Protein AF-A0A937W947-F1 (afdb_monomer)

Nearest PDB structures (foldseek):
  1sp3-assembly1_A  TM=6.682E-01  e=3.215E-16  Shewanella oneidensis MR-1

pLDDT: mean 88.61, std 8.73, range [44.84, 97.81]

Structure (mmCIF, N/CA/C/O backbone):
data_AF-A0A937W947-F1
#
_entry.id   AF-A0A937W947-F1
#
loop_
_atom_site.group_PDB
_atom_site.id
_atom_site.type_symbol
_atom_site.label_atom_id
_atom_site.label_alt_id
_atom_site.label_comp_id
_atom_site.label_asym_id
_atom_site.label_entity_id
_atom_site.label_seq_id
_atom_site.pdbx_PDB_ins_code
_atom_site.Cartn_x
_atom_site.Cartn_y
_atom_site.Cartn_z
_atom_site.occupancy
_atom_site.B_iso_or_equiv
_atom_site.auth_seq_id
_atom_site.auth_comp_id
_atom_site.auth_asym_id
_atom_site.auth_atom_id
_atom_site.pdbx_PDB_model_num
ATOM 1 N N . MET A 1 1 ? 20.849 -7.953 -12.191 1.00 76.25 1 MET A N 1
ATOM 2 C CA . MET A 1 1 ? 21.988 -7.162 -11.675 1.00 76.25 1 MET A CA 1
ATOM 3 C C . MET A 1 1 ? 22.979 -8.105 -11.021 1.00 76.25 1 MET A C 1
ATOM 5 O O . MET A 1 1 ? 22.536 -8.962 -10.270 1.00 76.25 1 MET A O 1
ATOM 9 N N . GLN A 1 2 ? 24.279 -7.951 -11.283 1.00 79.75 2 GLN A N 1
ATOM 10 C CA . GLN A 1 2 ? 25.306 -8.609 -10.474 1.00 79.75 2 GLN A CA 1
ATOM 11 C C . GLN A 1 2 ? 25.570 -7.773 -9.214 1.00 79.75 2 GLN A C 1
ATOM 13 O O . GLN A 1 2 ? 25.793 -6.565 -9.307 1.00 79.75 2 GLN A O 1
ATOM 18 N N . THR A 1 3 ? 25.467 -8.404 -8.055 1.00 81.31 3 THR A N 1
ATOM 19 C CA . THR A 1 3 ? 25.713 -7.824 -6.733 1.00 81.31 3 THR A CA 1
ATOM 20 C C . THR A 1 3 ? 27.216 -7.770 -6.452 1.00 81.31 3 THR A C 1
ATOM 22 O O . THR A 1 3 ? 28.017 -8.404 -7.145 1.00 81.31 3 THR A O 1
ATOM 25 N N . ARG A 1 4 ? 27.628 -7.041 -5.408 1.00 79.69 4 ARG A N 1
ATOM 26 C CA . ARG A 1 4 ? 29.057 -6.913 -5.061 1.00 79.69 4 ARG A CA 1
ATOM 27 C C . ARG A 1 4 ? 29.693 -8.227 -4.601 1.00 79.69 4 ARG A C 1
ATOM 29 O O . ARG A 1 4 ? 30.894 -8.396 -4.756 1.00 79.69 4 ARG 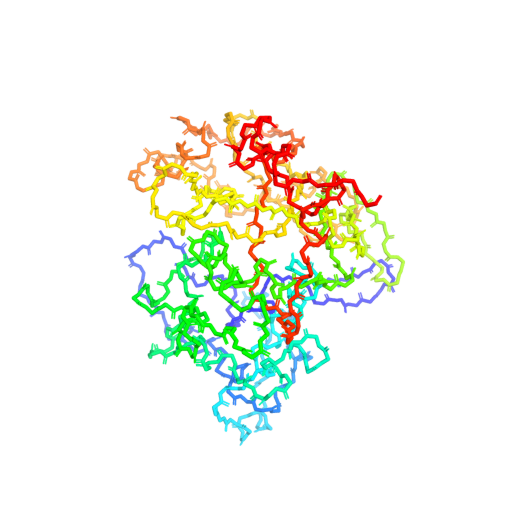A O 1
ATOM 36 N N . ASN A 1 5 ? 28.891 -9.165 -4.099 1.00 81.12 5 ASN A N 1
ATOM 37 C CA . ASN A 1 5 ? 29.327 -10.521 -3.749 1.00 81.12 5 ASN A CA 1
ATOM 38 C C . ASN A 1 5 ? 29.244 -11.512 -4.933 1.00 81.12 5 ASN A C 1
ATOM 40 O O . ASN A 1 5 ? 29.293 -12.721 -4.730 1.00 81.12 5 ASN A O 1
ATOM 44 N N . GLY A 1 6 ? 29.085 -11.022 -6.169 1.00 79.69 6 GLY A N 1
ATOM 45 C CA . GLY A 1 6 ? 29.117 -11.835 -7.389 1.00 79.69 6 GLY A CA 1
ATOM 46 C C . GLY A 1 6 ? 27.819 -12.579 -7.718 1.00 79.69 6 GLY A C 1
ATOM 47 O O . GLY A 1 6 ? 27.735 -13.188 -8.786 1.00 79.69 6 GLY A O 1
ATOM 48 N N . ARG A 1 7 ? 26.788 -12.507 -6.864 1.00 82.38 7 ARG A N 1
ATOM 49 C CA . ARG A 1 7 ? 25.468 -13.105 -7.125 1.00 82.38 7 ARG A CA 1
ATOM 50 C C . ARG A 1 7 ? 24.740 -12.324 -8.216 1.00 82.38 7 ARG A C 1
ATOM 52 O O . ARG A 1 7 ? 24.902 -11.118 -8.365 1.00 82.38 7 ARG A O 1
ATOM 59 N N . VAL A 1 8 ? 23.884 -12.999 -8.973 1.00 80.62 8 VAL A N 1
ATOM 60 C CA . VAL A 1 8 ? 22.974 -12.331 -9.908 1.00 80.62 8 VAL A CA 1
ATOM 61 C C . VAL A 1 8 ? 21.590 -12.297 -9.284 1.00 80.62 8 VAL A C 1
ATOM 63 O O . VAL A 1 8 ? 21.012 -13.342 -9.000 1.00 80.62 8 VAL A O 1
ATOM 66 N N . ILE A 1 9 ? 21.055 -11.094 -9.088 1.00 80.19 9 ILE A N 1
ATOM 67 C CA . ILE A 1 9 ? 19.686 -10.888 -8.614 1.00 80.19 9 ILE A CA 1
ATOM 68 C C . ILE A 1 9 ? 18.828 -10.262 -9.709 1.00 80.19 9 ILE A C 1
ATOM 70 O O . ILE A 1 9 ? 19.288 -9.409 -10.477 1.00 80.19 9 ILE A O 1
ATOM 74 N N . SER A 1 10 ? 17.570 -10.688 -9.783 1.00 82.12 10 SER A N 1
ATOM 75 C CA . SER A 1 10 ? 16.561 -10.063 -10.632 1.00 82.12 10 SER A CA 1
ATOM 76 C C . SER A 1 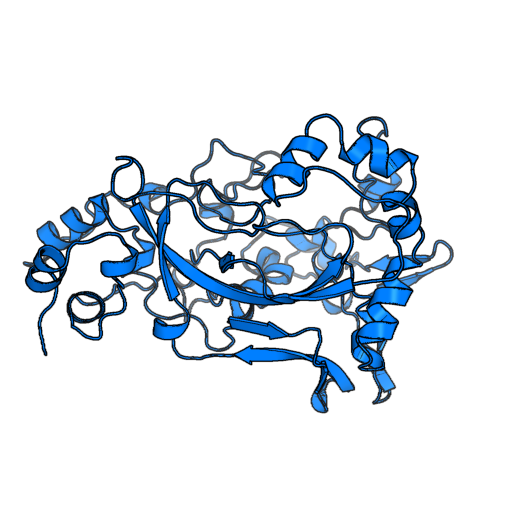10 ? 15.608 -9.272 -9.755 1.00 82.12 10 SER A C 1
ATOM 78 O O . SER A 1 10 ? 14.831 -9.844 -8.996 1.00 82.12 10 SER A O 1
ATOM 80 N N . GLU A 1 11 ? 15.681 -7.953 -9.860 1.00 77.62 11 GLU A N 1
ATOM 81 C CA . GLU A 1 11 ? 14.920 -7.032 -9.031 1.00 77.62 11 GLU A CA 1
ATOM 82 C C . GLU A 1 11 ? 14.439 -5.861 -9.889 1.00 77.62 11 GLU A C 1
ATOM 84 O O . GLU A 1 11 ? 15.152 -5.390 -10.776 1.00 77.62 11 GLU A O 1
ATOM 89 N N . GLY A 1 12 ? 13.216 -5.408 -9.640 1.00 78.75 12 GLY A N 1
ATOM 90 C CA . GLY A 1 12 ? 12.597 -4.306 -10.359 1.00 78.75 12 GLY A CA 1
ATOM 91 C C . GLY A 1 12 ? 11.084 -4.460 -10.400 1.00 78.75 12 GLY A C 1
ATOM 92 O O . GLY A 1 12 ? 10.546 -5.529 -10.120 1.00 78.75 12 GLY A O 1
ATOM 93 N N . CYS A 1 13 ? 10.396 -3.382 -10.768 1.00 77.69 13 CYS A N 1
ATOM 94 C CA . CYS A 1 13 ? 8.932 -3.325 -10.764 1.00 77.69 13 CYS A CA 1
ATOM 95 C C . CYS A 1 13 ? 8.302 -4.363 -11.707 1.00 77.69 13 CYS A C 1
ATOM 97 O O . CYS A 1 13 ? 7.236 -4.897 -11.418 1.00 77.69 13 CYS A O 1
ATOM 99 N N . GLY A 1 14 ? 8.987 -4.703 -12.805 1.00 81.06 14 GLY A N 1
ATOM 100 C CA . GLY A 1 14 ? 8.465 -5.645 -13.792 1.00 81.06 14 GLY A CA 1
ATOM 101 C C . GLY A 1 14 ? 8.367 -7.100 -13.316 1.00 81.06 14 GLY A C 1
ATOM 102 O O . GLY A 1 14 ? 7.682 -7.890 -13.958 1.00 81.06 14 GLY A O 1
ATOM 103 N N . LYS A 1 15 ? 8.947 -7.456 -12.155 1.00 84.38 15 LYS A N 1
ATOM 104 C CA . LYS A 1 15 ? 8.712 -8.766 -11.518 1.00 84.38 15 LYS A CA 1
ATOM 105 C C . LYS A 1 15 ? 7.223 -8.998 -11.240 1.00 84.38 15 LYS A C 1
ATOM 107 O O . LYS A 1 15 ? 6.762 -10.129 -11.329 1.00 84.38 15 LYS A O 1
ATOM 112 N N . CYS A 1 16 ? 6.488 -7.926 -10.945 1.00 87.00 16 CYS A N 1
ATOM 113 C CA . CYS A 1 16 ? 5.059 -7.966 -10.648 1.00 87.00 16 CYS A CA 1
ATOM 114 C C . CYS A 1 16 ? 4.175 -7.511 -11.819 1.00 87.00 16 CYS A C 1
ATOM 116 O O . CYS A 1 16 ? 2.958 -7.491 -11.679 1.00 87.00 16 CYS A O 1
ATOM 118 N N . HIS A 1 17 ? 4.754 -7.135 -12.965 1.00 87.00 17 HIS A N 1
ATOM 119 C CA . HIS A 1 17 ? 3.959 -6.846 -14.157 1.00 87.00 17 HIS A CA 1
ATOM 120 C C . HIS A 1 17 ? 3.475 -8.146 -14.801 1.00 87.00 17 HIS A C 1
ATOM 122 O O . HIS A 1 17 ? 4.258 -9.079 -15.012 1.00 87.00 17 HIS A O 1
ATOM 128 N N . ILE A 1 18 ? 2.205 -8.151 -15.201 1.00 88.88 18 ILE A N 1
ATOM 129 C CA . ILE A 1 18 ? 1.530 -9.260 -15.892 1.00 88.88 18 ILE A CA 1
ATOM 130 C C . ILE A 1 18 ? 1.891 -9.357 -17.384 1.00 88.88 18 ILE A C 1
ATOM 132 O O . ILE A 1 18 ? 1.157 -9.941 -18.171 1.00 88.88 18 ILE A O 1
ATOM 136 N N . SER A 1 19 ? 3.016 -8.772 -17.798 1.00 84.06 19 SER A N 1
ATOM 137 C CA . SER A 1 19 ? 3.539 -8.890 -19.157 1.00 84.06 19 SER A CA 1
ATOM 138 C C . SER A 1 19 ? 5.056 -9.089 -19.157 1.00 84.06 19 SER A C 1
ATOM 140 O O . SER A 1 19 ? 5.748 -8.891 -18.151 1.00 84.06 19 SER A O 1
ATOM 142 N N . GLY A 1 20 ? 5.566 -9.569 -20.288 1.00 79.94 20 GLY A N 1
ATOM 143 C CA . GLY A 1 20 ? 6.985 -9.814 -20.559 1.00 79.94 20 GLY A CA 1
ATOM 144 C C . GLY A 1 20 ? 7.540 -8.876 -21.625 1.00 79.94 20 GLY A C 1
ATOM 145 O O . GLY A 1 20 ? 8.509 -9.231 -22.287 1.00 79.94 20 GLY A O 1
ATOM 146 N N . MET A 1 21 ? 6.904 -7.721 -21.822 1.00 79.12 21 MET A N 1
ATOM 147 C CA . MET A 1 21 ? 7.276 -6.748 -22.847 1.00 79.12 21 MET A CA 1
ATOM 148 C C . MET A 1 21 ? 8.636 -6.092 -22.556 1.00 79.12 21 MET A C 1
ATOM 150 O O . MET A 1 21 ? 9.056 -5.976 -21.400 1.00 79.12 21 MET A O 1
ATOM 154 N N . TYR A 1 22 ? 9.310 -5.637 -23.616 1.00 76.50 22 TYR A N 1
ATOM 155 C CA . TYR A 1 22 ? 10.590 -4.910 -23.551 1.00 76.50 22 TYR A CA 1
ATOM 156 C C . TYR A 1 22 ? 10.454 -3.490 -22.995 1.00 76.50 22 TYR A C 1
ATOM 158 O O . TYR A 1 22 ? 11.398 -2.922 -22.443 1.00 76.50 22 TYR A O 1
ATOM 166 N N . SER A 1 23 ? 9.263 -2.919 -23.118 1.00 67.19 23 SER A N 1
ATOM 167 C CA . SER A 1 23 ? 8.886 -1.628 -22.562 1.00 67.19 23 SER A CA 1
ATOM 168 C C . SER A 1 23 ? 7.540 -1.759 -21.855 1.00 67.19 23 SER A C 1
ATOM 170 O O . SER A 1 23 ? 6.794 -2.702 -22.128 1.00 67.19 23 SER A O 1
ATOM 172 N N . PRO A 1 24 ? 7.185 -0.821 -20.961 1.00 62.34 24 PRO A N 1
ATOM 173 C CA . PRO A 1 24 ? 5.788 -0.654 -20.588 1.00 62.34 24 PRO A CA 1
ATOM 174 C C . PRO A 1 24 ? 4.937 -0.586 -21.870 1.00 62.34 24 PRO A C 1
ATOM 176 O O . PRO A 1 24 ? 5.404 0.037 -22.835 1.00 62.34 24 PRO A O 1
ATOM 179 N N . PRO A 1 25 ? 3.746 -1.217 -21.904 1.00 55.94 25 PRO A N 1
ATOM 180 C CA . PRO A 1 25 ? 2.824 -1.045 -23.024 1.00 55.94 25 PRO A CA 1
ATOM 181 C C . PRO A 1 25 ? 2.656 0.448 -23.242 1.00 55.94 25 PRO A C 1
ATOM 183 O O . PRO A 1 25 ? 2.529 1.169 -22.250 1.00 55.94 25 PRO A O 1
ATOM 186 N N . LEU A 1 26 ? 2.794 0.882 -24.495 1.00 51.66 26 LEU A N 1
ATOM 187 C CA . LEU A 1 26 ? 3.008 2.264 -24.938 1.00 51.66 26 LEU A CA 1
ATOM 188 C C . LEU A 1 26 ? 2.132 3.260 -24.164 1.00 51.66 26 LEU A C 1
ATOM 190 O O . LEU A 1 26 ? 1.021 3.613 -24.555 1.00 51.66 26 LEU A O 1
ATOM 194 N N . LEU A 1 27 ? 2.627 3.696 -23.007 1.00 46.31 27 LEU A N 1
ATOM 195 C CA . LEU A 1 27 ? 1.858 4.514 -22.089 1.00 46.31 27 LEU A CA 1
ATOM 196 C C . LEU A 1 27 ? 1.977 5.955 -22.591 1.00 46.31 27 LEU A C 1
ATOM 198 O O . LEU A 1 27 ? 3.085 6.476 -22.714 1.00 46.31 27 LEU A O 1
ATOM 202 N N . TYR A 1 28 ? 0.820 6.580 -22.825 1.00 44.84 28 TYR A N 1
ATOM 203 C CA . TYR A 1 28 ? 0.564 8.030 -22.921 1.00 44.84 28 TYR A CA 1
ATOM 204 C C . TYR A 1 28 ? 0.314 8.687 -24.279 1.00 44.84 28 TYR A C 1
ATOM 206 O O . TYR A 1 28 ? 0.003 9.878 -24.291 1.00 44.84 28 TYR A O 1
ATOM 214 N N . MET A 1 29 ? 0.302 7.968 -25.398 1.00 47.88 29 MET A N 1
ATOM 215 C CA . MET A 1 29 ? -0.263 8.531 -26.629 1.00 47.88 29 MET A CA 1
ATOM 216 C C . MET A 1 29 ? -1.503 7.736 -27.000 1.00 47.88 29 MET A C 1
ATOM 218 O O . MET A 1 29 ? -1.403 6.630 -27.514 1.00 47.88 29 MET A O 1
ATOM 222 N N . ALA A 1 30 ? -2.678 8.309 -26.722 1.00 49.50 30 ALA A N 1
ATOM 223 C CA . ALA A 1 30 ? -4.017 7.769 -26.994 1.00 49.50 30 ALA A CA 1
ATOM 224 C C . ALA A 1 30 ? -4.314 7.494 -28.492 1.00 49.50 30 ALA A C 1
ATOM 226 O O . ALA A 1 30 ? -5.465 7.481 -28.916 1.00 49.50 30 ALA A O 1
ATOM 227 N N . THR A 1 31 ? -3.279 7.328 -29.311 1.00 51.16 31 THR A N 1
ATOM 228 C CA . THR A 1 31 ? -3.304 7.242 -30.769 1.00 51.16 31 THR A CA 1
ATOM 229 C C . THR A 1 31 ? -2.684 5.952 -31.307 1.00 51.16 31 THR A C 1
ATOM 231 O O . THR A 1 31 ? -2.788 5.708 -32.508 1.00 51.16 31 THR A O 1
ATOM 234 N N . GLN A 1 32 ? -2.055 5.115 -30.472 1.00 57.75 32 GLN A N 1
ATOM 235 C CA . GLN A 1 32 ? -1.444 3.861 -30.924 1.00 57.75 32 GLN A CA 1
ATOM 236 C C . GLN A 1 32 ? -2.363 2.662 -30.675 1.00 57.75 32 GLN A C 1
ATOM 238 O O . GLN A 1 32 ? -2.922 2.493 -29.593 1.00 57.75 32 GLN A O 1
ATOM 243 N N . LYS A 1 33 ? -2.543 1.845 -31.718 1.00 67.31 33 LYS A N 1
ATOM 244 C CA . LYS A 1 33 ? -3.238 0.559 -31.631 1.00 67.31 33 LYS A CA 1
ATOM 245 C C . LYS A 1 33 ? -2.328 -0.442 -30.928 1.00 67.31 33 LYS A C 1
ATOM 247 O O . LYS A 1 33 ? -1.152 -0.513 -31.273 1.00 67.31 33 LYS A O 1
ATOM 252 N N . ILE A 1 34 ? -2.901 -1.214 -30.009 1.00 73.62 34 ILE A N 1
ATOM 253 C CA . ILE A 1 34 ? -2.228 -2.347 -29.369 1.00 73.62 34 ILE A CA 1
ATOM 254 C C . ILE A 1 34 ? -1.810 -3.337 -30.464 1.00 73.62 34 ILE A C 1
ATOM 256 O O . ILE A 1 34 ? -2.638 -3.680 -31.316 1.00 73.62 34 ILE A O 1
ATOM 260 N N . THR A 1 35 ? -0.547 -3.761 -30.474 1.00 79.19 35 THR A N 1
ATOM 261 C CA . THR A 1 35 ? -0.050 -4.737 -31.459 1.00 79.19 35 THR A CA 1
ATOM 262 C C . THR A 1 35 ? -0.284 -6.176 -30.992 1.00 79.19 35 THR A C 1
ATOM 264 O O . THR A 1 35 ? -0.462 -6.438 -29.803 1.00 79.19 35 THR A O 1
ATOM 267 N N . GLU A 1 36 ? -0.262 -7.133 -31.922 1.00 83.75 36 GLU A N 1
ATOM 268 C CA . GLU A 1 36 ? -0.330 -8.564 -31.581 1.00 83.75 36 GLU A CA 1
ATOM 269 C C . GLU A 1 36 ? 0.825 -8.985 -30.664 1.00 83.75 36 GLU A C 1
ATOM 271 O O . GLU A 1 36 ? 0.609 -9.726 -29.714 1.00 83.75 36 GLU A O 1
ATOM 276 N N . GLU A 1 37 ? 2.025 -8.435 -30.866 1.00 81.06 37 GLU A N 1
ATOM 277 C CA . GLU A 1 37 ? 3.183 -8.697 -30.003 1.00 81.06 37 GLU A CA 1
ATOM 278 C C . GLU A 1 37 ? 2.940 -8.243 -28.553 1.00 81.06 37 GLU A C 1
ATOM 280 O O . GLU A 1 37 ? 3.329 -8.930 -27.607 1.00 81.06 37 GLU A O 1
ATOM 285 N N . GLU A 1 38 ? 2.266 -7.104 -28.354 1.00 79.75 38 GLU A N 1
ATOM 286 C CA . GLU A 1 38 ? 1.909 -6.624 -27.014 1.00 79.75 38 GLU A CA 1
ATOM 287 C C . GLU A 1 38 ? 0.883 -7.545 -26.336 1.00 79.75 38 GLU A C 1
ATOM 289 O O . GLU A 1 38 ? 0.982 -7.790 -25.131 1.00 79.75 38 GLU A O 1
ATOM 294 N N . ILE A 1 39 ? -0.064 -8.092 -27.106 1.00 82.12 39 ILE A N 1
ATOM 295 C CA . ILE A 1 39 ? -1.056 -9.065 -26.623 1.00 82.12 39 ILE A CA 1
ATOM 296 C C . ILE A 1 39 ? -0.371 -10.391 -26.269 1.00 82.12 39 ILE A C 1
ATOM 298 O O . ILE A 1 39 ? -0.557 -10.909 -25.168 1.00 82.12 39 ILE A O 1
ATOM 302 N N . ASP A 1 40 ? 0.485 -10.904 -27.151 1.00 85.44 40 ASP A N 1
ATOM 303 C CA . ASP A 1 40 ? 1.217 -12.163 -26.965 1.00 85.44 40 ASP A CA 1
ATOM 304 C C . ASP A 1 40 ? 2.226 -12.102 -25.812 1.00 85.44 40 ASP A C 1
ATOM 306 O O . ASP A 1 40 ? 2.646 -13.133 -25.269 1.00 85.44 40 ASP A O 1
ATOM 310 N N . ALA A 1 41 ? 2.633 -10.896 -25.415 1.00 86.69 41 ALA A N 1
ATOM 311 C CA . ALA A 1 41 ? 3.500 -10.673 -24.272 1.00 86.69 41 ALA A CA 1
ATOM 312 C C . ALA A 1 41 ? 2.764 -10.719 -22.922 1.00 86.69 41 ALA A C 1
ATOM 314 O O . ALA A 1 41 ? 3.443 -10.702 -21.886 1.00 86.69 41 ALA A O 1
ATOM 315 N N . ILE A 1 42 ? 1.429 -10.788 -22.887 1.00 90.00 42 ILE A N 1
ATOM 316 C CA . ILE A 1 42 ? 0.653 -10.937 -21.647 1.00 90.00 42 ILE A CA 1
ATOM 317 C C . ILE A 1 42 ? 0.947 -12.305 -21.014 1.00 90.00 42 ILE A C 1
ATOM 319 O O . ILE A 1 42 ? 0.992 -13.340 -21.676 1.00 90.00 42 ILE A O 1
ATOM 323 N N . ASP A 1 43 ? 1.179 -12.312 -19.705 1.00 93.56 43 ASP A N 1
ATOM 324 C CA . ASP A 1 43 ? 1.407 -13.525 -18.928 1.00 93.56 43 ASP A CA 1
ATOM 325 C C . ASP A 1 43 ? 0.087 -14.021 -18.330 1.00 93.56 43 ASP A C 1
ATOM 327 O O . ASP A 1 43 ? -0.255 -13.698 -17.195 1.00 93.56 43 ASP A O 1
ATOM 331 N N . CYS A 1 44 ? -0.675 -14.811 -19.085 1.00 94.38 44 CYS A N 1
ATOM 332 C CA . CYS A 1 44 ? -1.935 -15.371 -18.585 1.00 94.38 44 CYS A CA 1
ATOM 333 C C . CYS A 1 44 ? -1.706 -16.339 -17.408 1.00 94.38 44 CYS A C 1
ATOM 335 O O . CYS A 1 44 ? -2.525 -16.457 -16.494 1.00 94.38 44 CYS A O 1
ATOM 337 N N . LEU A 1 45 ? -0.581 -17.058 -17.417 1.00 96.12 45 LEU A N 1
ATOM 338 C CA . LEU A 1 45 ? -0.321 -18.139 -16.470 1.00 96.12 45 LEU A CA 1
ATOM 339 C C . LEU A 1 45 ? 0.061 -17.612 -15.083 1.00 96.12 45 LEU A C 1
ATOM 341 O O . LEU A 1 45 ? -0.218 -18.292 -14.095 1.00 96.12 45 LEU A O 1
ATOM 345 N N . ILE A 1 46 ? 0.598 -16.392 -14.970 1.00 95.62 46 ILE A N 1
ATOM 346 C CA . ILE A 1 46 ? 0.918 -15.794 -13.662 1.00 95.62 46 ILE A CA 1
ATOM 347 C C . ILE A 1 46 ? -0.306 -15.657 -12.752 1.00 95.62 46 ILE A C 1
ATOM 349 O O . ILE A 1 46 ? -0.150 -15.680 -11.533 1.00 95.62 46 ILE A O 1
ATOM 353 N N . CYS A 1 47 ? -1.514 -15.583 -13.317 1.00 96.19 47 CYS A N 1
ATOM 354 C CA . CYS A 1 47 ? -2.767 -15.578 -12.564 1.00 96.19 47 CYS A CA 1
ATOM 355 C C . CYS A 1 47 ? -3.490 -16.930 -12.619 1.00 96.19 47 CYS A C 1
ATOM 357 O O . CYS A 1 47 ? -4.086 -17.343 -11.628 1.00 96.19 47 CYS A O 1
ATOM 359 N N . HIS A 1 48 ? -3.437 -17.627 -13.756 1.00 96.75 48 HIS A N 1
ATOM 360 C CA . HIS A 1 48 ? -4.286 -18.797 -13.982 1.00 96.75 48 HIS A CA 1
ATOM 361 C C . HIS A 1 48 ? -3.625 -20.140 -13.678 1.00 96.75 48 HIS A C 1
ATOM 363 O O . HIS A 1 48 ? -4.332 -21.091 -13.363 1.00 96.75 48 HIS A O 1
ATOM 369 N N . ALA A 1 49 ? -2.299 -20.261 -13.754 1.00 97.44 49 ALA A N 1
ATOM 370 C CA . ALA A 1 49 ? -1.621 -21.523 -13.467 1.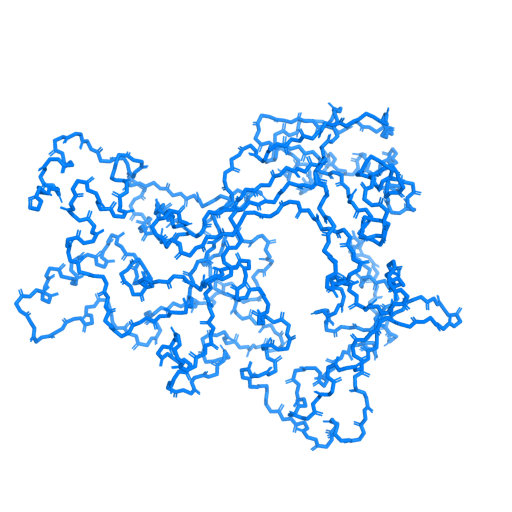00 97.44 49 ALA A CA 1
ATOM 371 C C . ALA A 1 49 ? -1.531 -21.753 -11.959 1.00 97.44 49 ALA A C 1
ATOM 373 O O . ALA A 1 49 ? -1.066 -20.872 -11.239 1.00 97.44 49 ALA A O 1
ATOM 374 N N . ARG A 1 50 ? -1.898 -22.943 -11.475 1.00 96.06 50 ARG A N 1
ATOM 375 C CA . ARG A 1 50 ? -1.662 -23.353 -10.077 1.00 96.06 50 ARG A CA 1
ATOM 376 C C . ARG A 1 50 ? -0.189 -23.666 -9.809 1.00 96.06 50 ARG A C 1
ATOM 378 O O . ARG A 1 50 ? 0.313 -23.369 -8.731 1.00 96.06 50 ARG A O 1
ATOM 385 N N . GLU A 1 51 ? 0.523 -24.177 -10.811 1.00 96.38 51 GLU A N 1
ATOM 386 C CA . GLU A 1 51 ? 1.932 -24.575 -10.717 1.00 96.38 51 GLU A CA 1
ATOM 387 C C . GLU A 1 51 ? 2.882 -23.609 -11.452 1.00 96.38 51 GLU A C 1
ATOM 389 O O . GLU A 1 51 ? 3.796 -24.044 -12.148 1.00 96.38 51 GLU A O 1
ATOM 394 N N . TYR A 1 52 ? 2.666 -22.295 -11.322 1.00 96.56 52 TYR A N 1
ATOM 395 C CA . TYR A 1 52 ? 3.546 -21.279 -11.917 1.00 96.56 52 TYR A CA 1
ATOM 396 C C . TYR A 1 52 ? 4.888 -21.174 -11.172 1.00 96.56 52 TYR A C 1
ATOM 398 O O . TYR A 1 52 ? 4.929 -20.868 -9.976 1.00 96.56 52 TYR A O 1
ATOM 406 N N . ASP A 1 53 ? 6.000 -21.339 -11.883 1.00 95.12 53 ASP A N 1
ATOM 407 C CA . ASP A 1 53 ? 7.351 -21.190 -11.345 1.00 95.12 53 ASP A CA 1
ATOM 408 C C . ASP A 1 53 ? 7.819 -19.722 -11.369 1.00 95.12 53 ASP A C 1
ATOM 410 O O . ASP A 1 53 ? 8.392 -19.219 -12.342 1.00 95.12 53 ASP A O 1
ATOM 414 N N . MET A 1 54 ? 7.655 -19.032 -10.235 1.00 92.00 54 MET A N 1
ATOM 415 C CA . MET A 1 54 ? 8.132 -17.653 -10.056 1.00 92.00 54 MET A CA 1
ATOM 416 C C . MET A 1 54 ? 9.652 -17.488 -10.231 1.00 92.00 54 MET A C 1
ATOM 418 O O . MET A 1 54 ? 10.111 -16.366 -10.458 1.00 92.00 54 MET A O 1
ATOM 422 N N . SER A 1 55 ? 10.456 -18.560 -10.194 1.00 90.56 55 SER A N 1
ATOM 423 C CA . SER A 1 55 ? 11.896 -18.475 -10.492 1.00 90.56 55 SER A CA 1
ATOM 424 C C . SER A 1 55 ? 12.182 -18.155 -11.970 1.00 90.56 55 SER A C 1
ATOM 426 O O . SER A 1 55 ? 13.269 -17.666 -12.308 1.00 90.56 55 SER A O 1
ATOM 428 N N . LYS A 1 56 ? 11.197 -18.367 -12.858 1.00 91.56 56 LYS A N 1
ATOM 429 C CA . LYS A 1 56 ? 11.251 -17.964 -14.272 1.00 91.56 56 LYS A CA 1
ATOM 430 C C . LYS A 1 56 ? 11.025 -16.465 -14.467 1.00 91.56 56 LYS A C 1
ATOM 432 O O . LYS A 1 56 ? 11.456 -15.926 -15.488 1.00 91.56 56 LYS A O 1
ATOM 437 N N . LYS A 1 57 ? 10.431 -15.768 -13.488 1.00 90.56 57 LYS A N 1
ATOM 438 C CA . LYS A 1 57 ? 10.184 -14.317 -13.513 1.00 90.56 57 LYS A CA 1
ATOM 439 C C . LYS A 1 57 ? 11.469 -13.538 -13.205 1.00 90.56 57 LYS A C 1
ATOM 441 O O . LYS A 1 57 ? 11.609 -12.878 -12.175 1.00 90.56 57 LYS A O 1
ATOM 446 N N . LYS A 1 58 ? 12.435 -13.636 -14.118 1.00 89.56 58 LYS A N 1
ATOM 447 C CA . LYS A 1 58 ? 13.737 -12.959 -14.069 1.00 89.56 58 LYS A CA 1
ATOM 448 C C . LYS A 1 58 ? 14.011 -12.198 -15.359 1.00 89.56 58 LYS A C 1
ATOM 450 O O . LYS A 1 58 ? 13.497 -12.561 -16.412 1.00 89.56 58 LYS A O 1
ATOM 455 N N . VAL A 1 59 ? 14.828 -11.154 -15.278 1.00 87.94 59 VAL A N 1
ATOM 456 C CA . VAL A 1 59 ? 15.264 -10.400 -16.454 1.00 87.94 59 VAL A CA 1
ATOM 457 C C . VAL A 1 59 ? 16.258 -11.234 -17.256 1.00 87.94 59 VAL A C 1
ATOM 459 O O . VAL A 1 59 ? 17.217 -11.767 -16.692 1.00 87.94 59 VAL A O 1
ATOM 462 N N . PHE A 1 60 ? 16.067 -11.297 -18.568 1.00 85.69 60 PHE A N 1
ATOM 463 C CA . PHE A 1 60 ? 17.071 -11.787 -19.507 1.00 85.69 60 PHE A CA 1
ATOM 464 C C . PHE A 1 60 ? 17.204 -10.833 -20.688 1.00 85.69 60 PHE A C 1
ATOM 466 O O . PHE A 1 60 ? 16.379 -9.939 -20.878 1.00 85.69 60 PHE A O 1
ATOM 473 N N . LYS A 1 61 ? 18.295 -11.006 -21.431 1.00 86.94 61 LYS A N 1
ATOM 474 C CA . LYS A 1 61 ? 18.609 -10.230 -22.621 1.00 86.94 61 LYS A CA 1
ATOM 475 C C . LYS A 1 61 ? 18.540 -11.144 -23.837 1.00 86.94 61 LYS A C 1
ATOM 477 O O . LYS A 1 61 ? 19.189 -12.187 -23.829 1.00 86.94 61 LYS A O 1
ATOM 482 N N . ASP A 1 62 ? 17.791 -10.737 -24.846 1.00 87.62 62 ASP A N 1
ATOM 483 C CA . ASP A 1 62 ? 17.790 -11.343 -26.177 1.00 87.62 62 ASP A CA 1
ATOM 484 C C . ASP A 1 62 ? 18.203 -10.298 -27.233 1.00 87.62 62 ASP A C 1
ATOM 486 O O . ASP A 1 62 ? 18.809 -9.274 -26.894 1.00 87.62 62 ASP A O 1
ATOM 490 N N . GLU A 1 63 ? 17.951 -10.581 -28.512 1.00 89.00 63 GLU A N 1
ATOM 491 C CA . GLU A 1 63 ? 18.320 -9.711 -29.635 1.00 89.00 63 GLU A CA 1
ATOM 492 C C . GLU A 1 63 ? 17.577 -8.365 -29.646 1.00 89.00 63 GLU A C 1
ATOM 494 O O . GLU A 1 63 ? 18.127 -7.370 -30.117 1.00 89.00 63 GLU A O 1
ATOM 499 N N . HIS A 1 64 ? 16.378 -8.306 -29.061 1.00 82.94 64 HIS A N 1
ATOM 500 C CA . HIS A 1 64 ? 15.551 -7.099 -29.007 1.00 82.94 64 HIS A CA 1
ATOM 501 C C . HIS A 1 64 ? 15.822 -6.259 -27.755 1.00 82.94 64 HIS A C 1
ATOM 503 O O . HIS A 1 64 ? 15.577 -5.052 -27.740 1.00 82.94 64 HIS A O 1
ATOM 509 N N . GLY A 1 65 ? 16.373 -6.866 -26.701 1.00 85.44 65 GLY A N 1
ATOM 510 C CA . GLY A 1 65 ? 16.822 -6.148 -25.515 1.00 85.44 65 GLY A CA 1
ATOM 511 C C . GLY A 1 65 ? 16.556 -6.902 -24.224 1.00 85.44 65 GLY A C 1
ATOM 512 O O . GLY A 1 65 ? 16.599 -8.127 -24.171 1.00 85.44 65 GLY A O 1
ATOM 513 N N . TYR A 1 66 ? 16.336 -6.152 -23.145 1.00 84.94 66 TYR A N 1
ATOM 514 C CA . TYR A 1 66 ? 16.026 -6.723 -21.837 1.00 84.94 66 TYR A CA 1
ATOM 515 C C . TYR A 1 66 ? 14.519 -6.861 -21.654 1.00 84.94 66 TYR A C 1
ATOM 517 O O . TYR A 1 66 ? 13.790 -5.889 -21.836 1.00 84.94 66 TYR A O 1
ATOM 525 N N . ARG A 1 67 ? 14.073 -8.029 -21.192 1.00 86.06 67 ARG A N 1
ATOM 526 C CA . ARG A 1 67 ? 12.677 -8.261 -20.811 1.00 86.06 67 ARG A CA 1
ATOM 527 C C . ARG A 1 67 ? 12.541 -9.204 -19.627 1.00 86.06 67 ARG A C 1
ATOM 529 O O . ARG A 1 67 ? 13.488 -9.896 -19.246 1.00 86.06 67 ARG A O 1
ATOM 536 N N . TRP A 1 68 ? 11.352 -9.219 -19.033 1.00 88.62 68 TRP A N 1
ATOM 537 C CA . TRP A 1 68 ? 11.013 -10.149 -17.960 1.00 88.62 68 TRP A CA 1
ATOM 538 C C . TRP A 1 68 ? 10.560 -11.489 -18.522 1.00 88.62 68 TRP A C 1
ATOM 540 O O . TRP A 1 68 ? 9.704 -11.553 -19.401 1.00 88.62 68 TRP A O 1
ATOM 550 N N . GLY A 1 69 ? 11.104 -12.565 -17.960 1.00 90.94 69 GLY A N 1
ATOM 551 C CA . GLY A 1 69 ? 10.624 -13.910 -18.223 1.00 90.94 69 GLY A CA 1
ATOM 552 C C . GLY A 1 69 ? 9.278 -14.214 -17.618 1.00 90.94 69 GLY A C 1
ATOM 553 O O . GLY A 1 69 ? 8.743 -13.466 -16.805 1.00 90.94 69 GLY A O 1
ATOM 554 N N . GLN A 1 70 ? 8.739 -15.329 -18.079 1.00 92.69 70 GLN A N 1
ATOM 555 C CA . GLN A 1 70 ? 7.437 -15.860 -17.723 1.00 92.69 70 GLN A CA 1
ATOM 556 C C . GLN A 1 70 ? 7.579 -17.374 -17.650 1.00 92.69 70 GLN A C 1
ATOM 558 O O . GLN A 1 70 ? 8.378 -17.956 -18.395 1.00 92.69 70 GLN A O 1
ATOM 563 N N . ASP A 1 71 ? 6.808 -18.020 -16.787 1.00 94.69 71 ASP A N 1
ATOM 564 C CA . ASP A 1 71 ? 6.674 -19.467 -16.864 1.00 94.69 71 ASP A CA 1
ATOM 565 C C . ASP A 1 71 ? 5.679 -19.840 -17.969 1.00 94.69 71 ASP A C 1
ATOM 567 O O . ASP A 1 71 ? 4.468 -19.763 -17.791 1.00 94.69 71 ASP A O 1
ATOM 571 N N . ARG A 1 72 ? 6.217 -20.239 -19.126 1.00 92.69 72 ARG A N 1
ATOM 572 C CA . ARG A 1 72 ? 5.455 -20.772 -20.268 1.00 92.69 72 ARG A CA 1
ATOM 573 C C . ARG A 1 72 ? 5.563 -22.296 -20.385 1.00 92.69 72 ARG A C 1
ATOM 575 O O . ARG A 1 72 ? 5.410 -22.849 -21.471 1.00 92.69 72 ARG A O 1
ATOM 582 N N . SER A 1 73 ? 5.912 -22.986 -19.299 1.00 96.94 73 SER A N 1
ATOM 583 C CA . SER A 1 73 ? 6.048 -24.441 -19.315 1.00 96.94 73 SER A CA 1
ATOM 584 C C . SER A 1 73 ? 4.697 -25.141 -19.492 1.00 96.94 73 SER A C 1
ATOM 586 O O . SER A 1 73 ? 3.653 -24.641 -19.071 1.00 96.94 73 SER A O 1
ATOM 588 N N . MET A 1 74 ? 4.725 -26.358 -20.049 1.00 97.56 74 MET A N 1
ATOM 589 C CA . MET A 1 74 ? 3.529 -27.207 -20.114 1.00 97.56 74 MET A CA 1
ATOM 590 C C . MET A 1 74 ? 2.950 -27.483 -18.728 1.00 97.56 74 MET A C 1
ATOM 592 O O . MET A 1 74 ? 1.737 -27.544 -18.595 1.00 97.56 74 MET A O 1
ATOM 596 N N . ARG A 1 75 ? 3.799 -27.591 -17.697 1.00 97.44 75 ARG A N 1
ATOM 597 C CA . ARG A 1 75 ? 3.373 -27.762 -16.304 1.00 97.44 75 ARG A CA 1
ATOM 598 C C . ARG A 1 75 ? 2.473 -26.610 -15.847 1.00 97.44 75 ARG A C 1
ATOM 600 O O . ARG A 1 75 ? 1.360 -26.853 -15.389 1.00 97.44 75 ARG A O 1
ATOM 607 N N . ALA A 1 76 ? 2.916 -25.367 -16.042 1.00 97.62 76 ALA A N 1
ATOM 608 C CA . ALA A 1 76 ? 2.097 -24.199 -15.738 1.00 97.62 76 ALA A CA 1
ATOM 609 C C . ALA A 1 76 ? 0.813 -24.188 -16.583 1.00 97.62 76 ALA A C 1
ATOM 611 O O . ALA A 1 76 ? -0.278 -24.048 -16.028 1.00 97.62 76 ALA A O 1
ATOM 612 N N . ALA A 1 77 ? 0.927 -24.426 -17.894 1.00 97.31 77 ALA A N 1
ATOM 613 C CA . ALA A 1 77 ? -0.202 -24.389 -18.821 1.00 97.31 77 ALA A CA 1
ATOM 614 C C . ALA A 1 77 ? -1.310 -25.405 -18.482 1.00 97.31 77 ALA A C 1
ATOM 616 O O . ALA A 1 77 ? -2.475 -25.027 -18.400 1.00 97.31 77 ALA A O 1
ATOM 617 N N . VAL A 1 78 ? -0.974 -26.675 -18.220 1.00 97.69 78 VAL A N 1
ATOM 618 C CA . VAL A 1 78 ? -1.980 -27.706 -17.882 1.00 97.69 78 VAL A CA 1
ATOM 619 C C . VAL A 1 78 ? -2.567 -27.531 -16.481 1.00 97.69 78 VAL A C 1
ATOM 621 O O . VAL A 1 78 ? -3.626 -28.077 -16.184 1.00 97.69 78 VAL A O 1
ATOM 624 N N . SER A 1 79 ? -1.904 -26.757 -15.616 1.00 97.81 79 SER A N 1
ATOM 625 C CA . SER A 1 79 ? -2.395 -26.426 -14.273 1.00 97.81 79 SER A CA 1
ATOM 626 C C . SER A 1 79 ? -3.368 -25.238 -14.247 1.00 97.81 79 SER A C 1
ATOM 628 O O . SER A 1 79 ? -3.832 -24.860 -13.163 1.00 97.81 79 SER A O 1
ATOM 630 N N . ALA A 1 80 ? -3.653 -24.643 -15.413 1.00 97.31 80 ALA A N 1
ATOM 631 C CA . ALA A 1 80 ? -4.505 -23.472 -15.545 1.00 97.31 80 ALA A CA 1
ATOM 632 C C . ALA A 1 80 ? -5.908 -23.688 -14.947 1.00 97.31 80 ALA A C 1
ATOM 634 O O . ALA A 1 80 ? -6.480 -24.780 -14.996 1.00 97.31 80 ALA A O 1
ATOM 635 N N . GLY A 1 81 ? -6.464 -22.630 -14.365 1.00 95.44 81 GLY A N 1
ATOM 636 C CA . GLY A 1 81 ? -7.785 -22.621 -13.756 1.00 95.44 81 GLY A CA 1
ATOM 637 C C . GLY A 1 81 ? -8.186 -21.231 -13.269 1.00 95.44 81 GLY A C 1
ATOM 638 O O . GLY A 1 81 ? -7.614 -20.214 -13.672 1.00 95.44 81 GLY A O 1
ATOM 639 N N . HIS A 1 82 ? -9.189 -21.186 -12.393 1.00 93.75 82 HIS A N 1
ATOM 640 C CA . HIS A 1 82 ? -9.558 -19.950 -11.710 1.00 93.75 82 HIS A CA 1
ATOM 641 C C . HIS A 1 82 ? -8.414 -19.478 -10.811 1.00 93.75 82 HIS A C 1
ATOM 643 O O . HIS A 1 82 ? -7.815 -20.281 -10.097 1.00 93.75 82 HIS A O 1
ATOM 649 N N . ALA A 1 83 ? -8.131 -18.176 -10.854 1.00 93.81 83 ALA A N 1
ATOM 650 C CA . ALA A 1 83 ? -7.130 -17.566 -9.993 1.00 93.81 83 ALA A CA 1
ATOM 651 C C . ALA A 1 83 ? -7.541 -17.716 -8.523 1.00 93.81 83 ALA A C 1
ATOM 653 O O . ALA A 1 83 ? -8.683 -17.424 -8.158 1.00 93.81 83 ALA A O 1
ATOM 654 N N . ASP A 1 84 ? -6.605 -18.158 -7.690 1.00 91.81 84 ASP A N 1
ATOM 655 C CA . ASP A 1 84 ? -6.749 -18.245 -6.241 1.00 91.81 84 ASP A CA 1
ATOM 656 C C . ASP A 1 84 ? -5.911 -17.170 -5.529 1.00 91.81 84 ASP A C 1
ATOM 658 O O . ASP A 1 84 ? -5.190 -16.386 -6.155 1.00 91.81 84 ASP A O 1
ATOM 662 N N . ALA A 1 85 ? -5.984 -17.135 -4.198 1.00 92.12 85 ALA A N 1
ATOM 663 C CA . ALA A 1 85 ? -5.246 -16.153 -3.415 1.00 92.12 85 ALA A CA 1
ATOM 664 C C . ALA A 1 85 ? -3.726 -16.298 -3.603 1.00 92.12 85 ALA A C 1
ATOM 666 O O . ALA A 1 85 ? -3.007 -15.299 -3.579 1.00 92.12 85 ALA A O 1
ATOM 667 N N . GLN A 1 86 ? -3.223 -17.516 -3.841 1.00 91.69 86 GLN A N 1
ATOM 668 C CA . GLN A 1 86 ? -1.796 -17.749 -4.077 1.00 91.69 86 GLN A CA 1
ATOM 669 C C . GLN A 1 86 ? -1.337 -17.104 -5.383 1.00 91.69 86 GLN A C 1
ATOM 671 O O . GLN A 1 86 ? -0.258 -16.509 -5.419 1.00 91.69 86 GLN A O 1
ATOM 676 N N . ALA A 1 87 ? -2.164 -17.148 -6.429 1.00 95.19 87 ALA A N 1
ATOM 677 C CA . ALA A 1 87 ? -1.884 -16.456 -7.679 1.00 95.19 87 ALA A CA 1
ATOM 678 C C . ALA A 1 87 ? -1.713 -14.940 -7.474 1.00 95.19 87 ALA A C 1
ATOM 680 O O . ALA A 1 87 ? -0.732 -14.364 -7.945 1.00 95.19 87 ALA A O 1
ATOM 681 N N . CYS A 1 88 ? -2.592 -14.300 -6.697 1.00 93.94 88 CYS A N 1
ATOM 682 C CA . CYS A 1 88 ? -2.471 -12.877 -6.356 1.00 93.94 88 CYS A CA 1
ATOM 683 C C . CYS A 1 88 ? -1.223 -12.595 -5.495 1.00 93.94 88 CYS A C 1
ATOM 685 O O . CYS A 1 88 ? -0.489 -11.622 -5.711 1.00 93.94 88 CYS A O 1
ATOM 687 N N . LEU A 1 89 ? -0.946 -13.470 -4.524 1.00 92.81 89 LEU A N 1
ATOM 688 C CA . LEU A 1 89 ? 0.168 -13.317 -3.589 1.00 92.81 89 LEU A CA 1
ATOM 689 C C . LEU A 1 89 ? 1.548 -13.450 -4.248 1.00 92.81 89 LEU A C 1
ATOM 691 O O . LEU A 1 89 ? 2.504 -12.907 -3.699 1.00 92.81 89 LEU A O 1
ATOM 695 N N . ARG A 1 90 ? 1.669 -14.023 -5.456 1.00 92.69 90 ARG A N 1
ATOM 696 C CA . ARG A 1 90 ? 2.921 -14.014 -6.254 1.00 92.69 90 ARG A CA 1
ATOM 697 C C . ARG A 1 90 ? 3.539 -12.624 -6.387 1.00 92.69 90 ARG A C 1
ATOM 699 O O . ARG A 1 90 ? 4.763 -12.489 -6.419 1.00 92.69 90 ARG A O 1
ATOM 706 N N . CYS A 1 91 ? 2.687 -11.605 -6.467 1.00 91.31 91 CYS A N 1
ATOM 707 C CA . CYS A 1 91 ? 3.091 -10.214 -6.631 1.00 91.31 91 CYS A CA 1
ATOM 708 C C . CYS A 1 91 ? 2.762 -9.362 -5.403 1.00 91.31 91 CYS A C 1
ATOM 710 O O . CYS A 1 91 ? 3.520 -8.451 -5.067 1.00 91.31 91 CYS A O 1
ATOM 712 N N . HIS A 1 92 ? 1.650 -9.652 -4.724 1.00 91.00 92 HIS A N 1
ATOM 713 C CA . HIS A 1 92 ? 1.165 -8.813 -3.633 1.00 91.00 92 HIS A CA 1
ATOM 714 C C . HIS A 1 92 ? 1.801 -9.118 -2.270 1.00 91.00 92 HIS A C 1
ATOM 716 O O . HIS A 1 92 ? 1.819 -8.218 -1.427 1.00 91.00 92 HIS A O 1
ATOM 722 N N . VAL A 1 93 ? 2.367 -10.315 -2.049 1.00 89.94 93 VAL A N 1
ATOM 723 C CA . VAL A 1 93 ? 2.843 -10.747 -0.718 1.00 89.94 93 VAL A CA 1
ATOM 724 C C . VAL A 1 93 ? 3.829 -9.766 -0.089 1.00 89.94 93 VAL A C 1
ATOM 726 O O . VAL A 1 93 ? 3.589 -9.294 1.015 1.00 89.94 93 VAL A O 1
ATOM 729 N N . GLU A 1 94 ? 4.876 -9.358 -0.812 1.00 85.94 94 GLU A N 1
ATOM 730 C CA . GLU A 1 94 ? 5.889 -8.438 -0.279 1.00 85.94 94 GLU A CA 1
ATOM 731 C C . GLU A 1 94 ? 5.258 -7.094 0.099 1.00 85.94 94 GLU A C 1
ATOM 733 O O . GLU A 1 94 ? 5.547 -6.532 1.153 1.00 85.94 94 GLU A O 1
ATOM 738 N N . THR A 1 95 ? 4.329 -6.598 -0.725 1.00 84.00 95 THR A N 1
ATOM 739 C CA . THR A 1 95 ? 3.642 -5.336 -0.442 1.00 84.00 95 THR A CA 1
ATOM 740 C C . THR A 1 95 ? 2.717 -5.431 0.768 1.00 84.00 95 THR A C 1
ATOM 742 O O . THR A 1 95 ? 2.611 -4.449 1.502 1.00 84.00 95 THR A O 1
ATOM 745 N N . PHE A 1 96 ? 2.086 -6.585 1.007 1.00 87.44 96 PHE A N 1
ATOM 746 C CA . PHE A 1 96 ? 1.276 -6.823 2.200 1.00 87.44 96 PHE A CA 1
ATOM 747 C C . PHE A 1 96 ? 2.138 -6.962 3.449 1.00 87.44 96 PHE A C 1
ATOM 749 O O . PHE A 1 96 ? 1.809 -6.360 4.465 1.00 87.44 96 PHE A O 1
ATOM 756 N N . THR A 1 97 ? 3.266 -7.663 3.368 1.00 86.50 97 THR A N 1
ATOM 757 C CA . THR A 1 97 ? 4.160 -7.876 4.511 1.00 86.50 97 THR A CA 1
ATOM 758 C C . THR A 1 97 ? 4.887 -6.597 4.920 1.00 86.50 97 THR A C 1
ATOM 760 O O . THR A 1 97 ? 4.976 -6.313 6.110 1.00 86.50 97 THR A O 1
ATOM 763 N N . THR A 1 98 ? 5.365 -5.794 3.959 1.00 87.81 98 THR A N 1
ATOM 764 C CA . THR A 1 98 ? 6.271 -4.674 4.262 1.00 87.81 98 THR A CA 1
ATOM 765 C C . THR A 1 98 ? 5.635 -3.297 4.068 1.00 87.81 98 THR A C 1
ATOM 767 O O . THR A 1 98 ? 5.439 -2.531 5.017 1.00 87.81 98 THR A O 1
ATOM 770 N N . LYS A 1 99 ? 5.264 -2.962 2.824 1.00 85.69 99 LYS A N 1
ATOM 771 C CA . LYS A 1 99 ? 4.782 -1.625 2.441 1.00 85.69 99 LYS A CA 1
ATOM 772 C C . LYS A 1 99 ? 3.460 -1.284 3.122 1.00 85.69 99 LYS A C 1
ATOM 774 O O . LYS A 1 99 ? 3.337 -0.182 3.643 1.00 85.69 99 LYS A O 1
ATOM 779 N N . ARG A 1 100 ? 2.492 -2.200 3.145 1.00 88.00 100 ARG A N 1
ATOM 780 C CA . ARG A 1 100 ? 1.193 -2.008 3.814 1.00 88.00 100 ARG A CA 1
ATOM 781 C C . ARG A 1 100 ? 1.155 -2.590 5.224 1.00 88.00 100 ARG A C 1
ATOM 783 O O . ARG A 1 100 ? 0.350 -2.121 6.017 1.00 88.00 100 ARG A O 1
ATOM 790 N N . ALA A 1 101 ? 2.012 -3.568 5.524 1.00 92.38 101 ALA A N 1
ATOM 791 C CA . ALA A 1 101 ? 2.054 -4.285 6.801 1.00 92.38 101 ALA A CA 1
ATOM 792 C C . ALA A 1 101 ? 0.687 -4.873 7.220 1.00 92.38 101 ALA A C 1
ATOM 794 O O . ALA A 1 101 ? 0.333 -4.887 8.393 1.00 92.38 101 ALA A O 1
ATOM 795 N N . THR A 1 102 ? -0.087 -5.347 6.244 1.00 93.44 102 THR A N 1
ATOM 796 C CA . THR A 1 102 ? -1.385 -6.021 6.413 1.00 93.44 102 THR A CA 1
ATOM 797 C C . THR A 1 102 ? -1.361 -7.382 5.704 1.00 93.44 102 THR A C 1
ATOM 799 O O . THR A 1 102 ? -1.927 -7.535 4.621 1.00 93.44 102 THR A O 1
ATOM 802 N N . PRO A 1 103 ? -0.621 -8.357 6.253 1.00 93.12 103 PRO A N 1
ATOM 803 C CA . PRO A 1 103 ? -0.482 -9.696 5.681 1.00 93.12 103 PRO A CA 1
ATOM 804 C C . PRO A 1 103 ? -1.828 -10.426 5.568 1.00 93.12 103 PRO A C 1
ATOM 806 O O . PRO A 1 103 ? -2.660 -10.374 6.472 1.00 93.12 103 PRO A O 1
ATOM 809 N N . TYR A 1 104 ? -2.028 -11.123 4.446 1.00 94.06 104 TYR A N 1
ATOM 810 C CA . TYR A 1 104 ? -3.213 -11.942 4.179 1.00 94.06 104 TYR A CA 1
ATOM 811 C C . TYR A 1 104 ? -2.855 -13.427 4.287 1.00 94.06 104 TYR A C 1
ATOM 813 O O . TYR A 1 104 ? -2.605 -14.103 3.288 1.00 94.06 104 TYR A O 1
ATOM 821 N N . THR A 1 105 ? -2.761 -13.912 5.523 1.00 93.44 105 THR A N 1
ATOM 822 C CA . THR A 1 105 ? -2.416 -15.300 5.863 1.00 93.44 105 THR A CA 1
ATOM 823 C C . THR A 1 105 ? -3.431 -15.867 6.860 1.00 93.44 105 THR A C 1
ATOM 825 O O . THR A 1 105 ? -4.037 -15.091 7.603 1.00 93.44 105 THR A O 1
ATOM 828 N N . PRO A 1 106 ? -3.636 -17.195 6.923 1.00 94.75 106 PRO A N 1
ATOM 829 C CA . PRO A 1 106 ? -4.535 -17.812 7.905 1.00 94.75 106 PRO A CA 1
ATOM 830 C C . PRO A 1 106 ? -4.216 -17.479 9.372 1.00 94.75 106 PRO A C 1
ATOM 832 O O . PRO A 1 106 ? -5.096 -17.530 10.233 1.00 94.75 106 PRO A O 1
ATOM 835 N N . GLU A 1 107 ? -2.963 -17.145 9.671 1.00 93.56 107 GLU A N 1
ATOM 836 C CA . GLU A 1 107 ? -2.503 -16.768 11.006 1.00 93.56 107 GLU A CA 1
ATOM 837 C C . GLU A 1 107 ? -2.867 -15.318 11.342 1.00 93.56 107 GLU A C 1
ATOM 839 O O . GLU A 1 107 ? -3.145 -14.994 12.501 1.00 93.56 107 GLU A O 1
ATOM 844 N N . GLU A 1 108 ? -2.883 -14.437 10.338 1.00 93.19 108 GLU A N 1
ATOM 845 C CA . GLU A 1 108 ? -2.994 -12.997 10.552 1.00 93.19 108 GLU A CA 1
ATOM 846 C C . GLU A 1 108 ? -4.327 -12.382 10.117 1.00 93.19 108 GLU A C 1
ATOM 848 O O . GLU A 1 108 ? -4.666 -11.312 10.623 1.00 93.19 108 GLU A O 1
ATOM 853 N N . ASP A 1 109 ? -5.116 -13.060 9.285 1.00 96.44 109 ASP A N 1
ATOM 854 C CA . ASP A 1 109 ? -6.399 -12.573 8.777 1.00 96.44 109 ASP A CA 1
ATOM 855 C C . ASP A 1 109 ? -7.500 -13.644 8.888 1.00 96.44 109 ASP A C 1
ATOM 857 O O . ASP A 1 109 ? -7.351 -14.782 8.438 1.00 96.44 109 ASP A O 1
ATOM 861 N N . VAL A 1 110 ? -8.641 -13.283 9.482 1.00 97.56 110 VAL A N 1
ATOM 862 C CA . VAL A 1 110 ? -9.768 -14.214 9.674 1.00 97.56 110 VAL A CA 1
ATOM 863 C C . VAL A 1 110 ? -10.442 -14.649 8.376 1.00 97.56 110 VAL A C 1
ATOM 865 O O . VAL A 1 110 ? -10.964 -15.762 8.318 1.00 97.56 110 VAL A O 1
ATOM 868 N N . HIS A 1 111 ? -10.427 -13.811 7.341 1.00 97.38 111 HIS A N 1
ATOM 869 C CA . HIS A 1 111 ? -10.986 -14.141 6.034 1.00 97.38 111 HIS A CA 1
ATOM 870 C C . HIS A 1 111 ? -10.053 -15.091 5.288 1.00 97.38 111 HIS A C 1
ATOM 872 O O . HIS A 1 111 ? -10.518 -16.092 4.742 1.00 97.38 111 HIS A O 1
ATOM 878 N N . ALA A 1 112 ? -8.740 -14.848 5.356 1.00 96.25 112 ALA A N 1
ATOM 879 C CA . ALA A 1 112 ? -7.750 -15.790 4.838 1.00 96.25 112 ALA A CA 1
ATOM 880 C C . ALA A 1 112 ? -7.851 -17.145 5.558 1.00 96.25 112 ALA A C 1
ATOM 882 O O . ALA A 1 112 ? -7.852 -18.194 4.916 1.00 96.25 112 ALA A O 1
ATOM 883 N N . LYS A 1 113 ? -8.025 -17.134 6.888 1.00 97.44 113 LYS A N 1
ATOM 884 C CA . LYS A 1 113 ? -8.229 -18.347 7.695 1.00 97.44 113 LYS A CA 1
ATOM 885 C C . LYS A 1 113 ? -9.490 -19.116 7.309 1.00 97.44 113 LYS A C 1
ATOM 887 O O . LYS A 1 113 ? -9.501 -20.342 7.370 1.00 97.44 113 LYS A O 1
ATOM 892 N N . ALA A 1 114 ? -10.542 -18.402 6.922 1.00 97.12 114 ALA A N 1
ATOM 893 C CA . ALA A 1 114 ? -11.777 -18.983 6.411 1.00 97.12 114 ALA A CA 1
ATOM 894 C C . ALA A 1 114 ? -11.664 -19.464 4.949 1.00 97.12 114 ALA A C 1
ATOM 896 O O . ALA A 1 114 ? -12.631 -19.998 4.413 1.00 97.12 114 ALA A O 1
ATOM 897 N N . GLY A 1 115 ? -10.499 -19.306 4.309 1.00 95.94 115 GLY A N 1
ATOM 898 C CA . GLY A 1 115 ? -10.249 -19.757 2.943 1.00 95.94 115 GLY A CA 1
ATOM 899 C C . GLY A 1 115 ? -10.856 -18.855 1.870 1.00 95.94 115 GLY A C 1
ATOM 900 O O . GLY A 1 115 ? -11.048 -19.309 0.742 1.00 95.94 115 GLY A O 1
ATOM 901 N N . LEU A 1 116 ? -11.179 -17.596 2.194 1.00 96.12 116 LEU A N 1
ATOM 902 C CA . LEU A 1 116 ? -11.704 -16.662 1.200 1.00 96.12 116 LEU A CA 1
ATOM 903 C C . LEU A 1 116 ? -10.627 -16.341 0.160 1.00 96.12 116 LEU A C 1
ATOM 905 O O . LEU A 1 116 ? -9.473 -16.054 0.476 1.00 96.12 116 LEU A O 1
ATOM 909 N N . ASN A 1 117 ? -11.035 -16.377 -1.105 1.00 94.75 117 ASN A N 1
ATOM 910 C CA . ASN A 1 117 ? -10.199 -15.949 -2.215 1.00 94.75 117 ASN A CA 1
ATOM 911 C C . ASN A 1 117 ? -10.254 -14.420 -2.362 1.00 94.75 117 ASN A C 1
ATOM 913 O O . ASN A 1 117 ? -11.283 -13.814 -2.055 1.00 94.75 117 ASN A O 1
ATOM 917 N N . CYS A 1 118 ? -9.203 -13.800 -2.902 1.00 94.38 118 CYS A N 1
ATOM 918 C CA . CYS A 1 118 ? -9.139 -12.355 -3.135 1.00 94.38 118 CYS A CA 1
ATOM 919 C C . CYS A 1 118 ? -10.328 -11.862 -3.974 1.00 94.38 118 CYS A C 1
ATOM 921 O O . CYS A 1 118 ? -10.927 -10.839 -3.652 1.00 94.38 118 CYS A O 1
ATOM 923 N N . THR A 1 119 ? -10.717 -12.633 -4.994 1.00 94.00 119 THR A N 1
ATOM 924 C CA . THR A 1 119 ? -11.831 -12.327 -5.908 1.00 94.00 119 THR A CA 1
ATOM 925 C C . THR A 1 119 ? -13.217 -12.398 -5.265 1.00 94.00 119 THR A C 1
ATOM 927 O O . THR A 1 119 ? -14.187 -11.955 -5.871 1.00 94.00 119 THR A O 1
ATOM 930 N N . THR A 1 120 ? -13.324 -12.900 -4.028 1.00 94.31 120 THR A N 1
ATOM 931 C CA . THR A 1 120 ? -14.571 -12.852 -3.243 1.00 94.31 120 THR A CA 1
ATOM 932 C C . THR A 1 120 ? -14.943 -11.409 -2.907 1.00 94.31 120 THR A C 1
ATOM 934 O O . THR A 1 120 ? -16.111 -11.041 -2.962 1.00 94.31 120 THR A O 1
ATOM 937 N N . CYS A 1 121 ? -13.939 -10.592 -2.575 1.00 93.12 121 CYS A N 1
ATOM 938 C CA . CYS A 1 121 ? -14.113 -9.172 -2.272 1.00 93.12 121 CYS A CA 1
ATOM 939 C C . CYS A 1 121 ? -13.761 -8.311 -3.494 1.00 93.12 121 CYS A C 1
ATOM 941 O O . CYS A 1 121 ? -14.500 -7.401 -3.855 1.00 93.12 121 CYS A O 1
ATOM 943 N N . HIS A 1 122 ? -12.646 -8.628 -4.156 1.00 93.44 122 HIS A N 1
ATOM 944 C CA . HIS A 1 122 ? -12.169 -7.968 -5.370 1.00 93.44 122 HIS A CA 1
ATOM 945 C C . HIS A 1 122 ? -12.799 -8.599 -6.615 1.00 93.44 122 HIS A C 1
ATOM 947 O O . HIS A 1 122 ? -12.118 -9.259 -7.403 1.00 93.44 122 HIS A O 1
ATOM 953 N N . ILE A 1 123 ? -14.116 -8.431 -6.754 1.00 91.88 123 ILE A N 1
ATOM 954 C CA . ILE A 1 123 ? -14.901 -8.984 -7.866 1.00 91.88 123 ILE A CA 1
ATOM 955 C C . ILE A 1 123 ? -14.256 -8.593 -9.200 1.00 91.88 123 ILE A C 1
ATOM 957 O O . ILE A 1 123 ? -13.842 -7.447 -9.384 1.00 91.88 123 ILE A O 1
ATOM 961 N N . SER A 1 124 ? -14.175 -9.550 -10.123 1.00 92.19 124 SER A N 1
ATOM 962 C CA . SER A 1 124 ? -13.610 -9.338 -11.452 1.00 92.19 124 SER A CA 1
ATOM 963 C C . SER A 1 124 ? -14.658 -9.490 -12.550 1.00 92.19 124 SER A C 1
ATOM 965 O O . SER A 1 124 ? -15.359 -10.503 -12.578 1.00 92.19 124 SER A O 1
ATOM 967 N N . GLU A 1 125 ? -14.695 -8.560 -13.501 1.00 93.00 125 GLU A N 1
ATOM 968 C CA . GLU A 1 125 ? -15.564 -8.607 -14.682 1.00 93.00 125 GLU A CA 1
ATOM 969 C C . GLU A 1 125 ? -14.750 -8.240 -15.928 1.00 93.00 125 GLU A C 1
ATOM 971 O O . GLU A 1 125 ? -14.120 -7.194 -15.974 1.00 93.00 125 GLU A O 1
ATOM 976 N N . GLY A 1 126 ? -14.682 -9.115 -16.936 1.00 92.06 126 GLY A N 1
ATOM 977 C CA . GLY A 1 126 ? -13.912 -8.824 -18.156 1.00 92.06 126 GLY A CA 1
ATOM 978 C C . GLY A 1 126 ? -12.417 -8.531 -17.924 1.00 92.06 126 GLY A C 1
ATOM 979 O O . GLY A 1 126 ? -11.850 -7.712 -18.635 1.00 92.06 126 GLY A O 1
ATOM 980 N N . HIS A 1 127 ? -11.784 -9.183 -16.937 1.00 92.31 127 HIS A N 1
ATOM 981 C CA . HIS A 1 127 ? -10.413 -8.914 -16.447 1.00 92.31 127 HIS A CA 1
ATOM 982 C C . HIS A 1 127 ? -10.196 -7.548 -15.767 1.00 92.31 127 HIS A C 1
ATOM 984 O O . HIS A 1 127 ? -9.073 -7.242 -15.371 1.00 92.31 127 HIS A O 1
ATOM 990 N N . LEU A 1 128 ? -11.258 -6.772 -15.552 1.00 91.75 128 LEU A N 1
ATOM 991 C CA . LEU A 1 128 ? -11.265 -5.606 -14.672 1.00 91.75 128 LEU A CA 1
ATOM 992 C C . LEU A 1 128 ? -11.427 -6.088 -13.229 1.00 91.75 128 LEU A C 1
ATOM 994 O O . LEU A 1 128 ? -12.322 -6.889 -12.964 1.00 91.75 128 LEU A O 1
ATOM 998 N N . ILE A 1 129 ? -10.573 -5.643 -12.301 1.00 91.94 129 ILE A N 1
ATOM 999 C CA . ILE A 1 129 ? -10.598 -6.100 -10.899 1.00 91.94 129 ILE A CA 1
ATOM 1000 C C . ILE A 1 129 ? -11.037 -4.950 -9.992 1.00 91.94 129 ILE A C 1
ATOM 1002 O O . ILE A 1 129 ? -10.382 -3.909 -9.907 1.00 91.94 129 ILE A O 1
ATOM 1006 N N . ALA A 1 130 ? -12.134 -5.145 -9.259 1.00 91.25 130 ALA A N 1
ATOM 1007 C CA . ALA A 1 130 ? -12.640 -4.148 -8.328 1.00 91.25 130 ALA A CA 1
ATOM 1008 C C . ALA A 1 130 ? -11.642 -3.914 -7.187 1.00 91.25 130 ALA A C 1
ATOM 1010 O O . ALA A 1 130 ? -11.476 -4.740 -6.293 1.00 91.25 130 ALA A O 1
ATOM 1011 N N . LYS A 1 131 ? -10.993 -2.751 -7.182 1.00 83.88 131 LYS A N 1
ATOM 1012 C CA . LYS A 1 131 ? -10.131 -2.292 -6.081 1.00 83.88 131 LYS A CA 1
ATOM 1013 C C . LYS A 1 131 ? -10.945 -1.805 -4.875 1.00 83.88 131 LYS A C 1
ATOM 1015 O O . LYS A 1 131 ? -10.502 -1.963 -3.740 1.00 83.88 131 LYS A O 1
ATOM 1020 N N . GLY A 1 132 ? -12.117 -1.225 -5.136 1.00 81.88 132 GLY A N 1
ATOM 1021 C CA . GLY A 1 132 ? -12.909 -0.460 -4.176 1.00 81.88 132 GLY A CA 1
ATOM 1022 C C . GLY A 1 132 ? -12.525 1.024 -4.141 1.00 81.88 132 GLY A C 1
ATOM 1023 O O . GLY A 1 132 ? -11.416 1.403 -4.512 1.00 81.88 132 GLY A O 1
ATOM 1024 N N . ARG A 1 133 ? -13.463 1.852 -3.661 1.00 71.88 133 ARG A N 1
ATOM 1025 C CA . ARG A 1 133 ? -13.360 3.329 -3.618 1.00 71.88 133 ARG A CA 1
ATOM 1026 C C . ARG A 1 133 ? -12.512 3.871 -2.483 1.00 71.88 133 ARG A C 1
ATOM 1028 O O . ARG A 1 133 ? -12.145 5.040 -2.442 1.00 71.88 133 ARG A O 1
ATOM 1035 N N . PHE A 1 134 ? -12.252 3.028 -1.501 1.00 71.00 134 PHE A N 1
ATOM 1036 C CA . PHE A 1 134 ? -11.483 3.400 -0.339 1.00 71.00 134 PHE A CA 1
ATOM 1037 C C . PHE A 1 134 ? -10.048 2.988 -0.632 1.00 71.00 134 PHE A C 1
ATOM 1039 O O . PHE A 1 134 ? -9.603 1.918 -0.257 1.00 71.00 134 PHE A O 1
ATOM 1046 N N . GLY A 1 135 ? -9.315 3.819 -1.366 1.00 73.06 135 GLY A N 1
ATOM 1047 C CA . GLY A 1 135 ? -7.884 3.645 -1.576 1.00 73.06 135 GLY A CA 1
ATOM 1048 C C . GLY A 1 135 ? -7.223 5.003 -1.727 1.00 73.06 135 GLY A C 1
ATOM 1049 O O . GLY A 1 135 ? -7.690 5.838 -2.489 1.00 73.06 135 GLY A O 1
ATOM 1050 N N . THR A 1 136 ? -6.130 5.242 -1.013 1.00 74.56 136 THR A N 1
ATOM 1051 C CA . THR A 1 136 ? -5.363 6.492 -1.146 1.00 74.56 136 THR A CA 1
ATOM 1052 C C . THR A 1 136 ? -4.369 6.450 -2.303 1.00 74.56 136 THR A C 1
ATOM 1054 O O . THR A 1 136 ? -3.903 7.499 -2.748 1.00 74.56 136 THR A O 1
ATOM 1057 N N . ASP A 1 137 ? -4.083 5.252 -2.822 1.00 70.75 137 ASP A N 1
ATOM 1058 C CA . ASP A 1 137 ? -3.240 5.035 -3.993 1.00 70.75 137 ASP A CA 1
ATOM 1059 C C . ASP A 1 137 ? -3.955 5.500 -5.275 1.00 70.75 137 ASP A C 1
ATOM 1061 O O . ASP A 1 137 ? -5.065 5.044 -5.568 1.00 70.75 137 ASP A O 1
ATOM 1065 N N . LEU A 1 138 ? -3.293 6.344 -6.074 1.00 64.88 138 LEU A N 1
ATOM 1066 C CA . LEU A 1 138 ? -3.796 6.907 -7.341 1.00 64.88 138 LEU A CA 1
ATOM 1067 C C . LEU A 1 138 ? -3.696 5.914 -8.507 1.00 64.88 138 LEU A C 1
ATOM 1069 O O . LEU A 1 138 ? -3.077 6.180 -9.535 1.00 64.88 138 LEU A O 1
ATOM 1073 N N . VAL A 1 139 ? -4.273 4.737 -8.314 1.00 68.94 139 VAL A N 1
ATOM 1074 C CA . VAL A 1 139 ? -4.449 3.729 -9.360 1.00 68.94 139 VAL A CA 1
ATOM 1075 C C . VAL A 1 139 ? -5.884 3.823 -9.850 1.00 68.94 139 VAL A C 1
ATOM 1077 O O . VAL A 1 139 ? -6.783 3.953 -9.013 1.00 68.94 139 VAL A O 1
ATOM 1080 N N . THR A 1 140 ? -6.074 3.751 -11.169 1.00 71.06 140 THR A N 1
ATOM 1081 C CA . THR A 1 140 ? -7.390 3.674 -11.812 1.00 71.06 140 THR A CA 1
ATOM 1082 C C . THR A 1 140 ? -8.259 2.622 -11.129 1.00 71.06 140 THR A C 1
ATOM 1084 O O . THR A 1 140 ? -7.786 1.545 -10.768 1.00 71.06 140 THR A O 1
ATOM 1087 N N . GLU A 1 141 ? -9.527 2.955 -10.917 1.00 78.31 141 GLU A N 1
ATOM 1088 C CA . GLU A 1 141 ? -10.526 1.989 -10.480 1.00 78.31 141 GLU A CA 1
ATOM 1089 C C . GLU A 1 141 ? -11.121 1.327 -11.718 1.00 78.31 141 GLU A C 1
ATOM 1091 O O . GLU A 1 141 ? -11.862 1.966 -12.458 1.00 78.31 141 GLU A O 1
ATOM 1096 N N . ASP A 1 142 ? -10.770 0.061 -11.943 1.00 84.81 142 ASP A N 1
ATOM 1097 C CA . ASP A 1 142 ? -11.237 -0.706 -13.102 1.00 84.81 142 ASP A CA 1
ATOM 1098 C C . ASP A 1 142 ? -12.764 -0.913 -13.086 1.00 84.81 142 ASP A C 1
ATOM 1100 O O . ASP A 1 142 ? -13.405 -0.907 -14.132 1.00 84.81 142 ASP A O 1
ATOM 1104 N N . LEU A 1 143 ? -13.348 -1.059 -11.888 1.00 89.44 143 LEU A N 1
ATOM 1105 C CA . LEU A 1 143 ? -14.789 -1.193 -11.643 1.00 89.44 143 LEU A CA 1
ATOM 1106 C C . LEU A 1 143 ? -15.219 -0.223 -10.525 1.00 89.44 143 LEU A C 1
ATOM 1108 O O . LEU A 1 143 ? -15.398 -0.648 -9.379 1.00 89.44 143 LEU A O 1
ATOM 1112 N N . PRO A 1 144 ? -15.367 1.085 -10.809 1.00 85.69 144 PRO A N 1
ATOM 1113 C CA . PRO A 1 144 ? -15.583 2.100 -9.774 1.00 85.69 144 PRO A CA 1
ATOM 1114 C C . PRO A 1 144 ? -16.960 1.993 -9.107 1.00 85.69 144 PRO A C 1
ATOM 1116 O O . PRO A 1 144 ? -17.191 2.556 -8.036 1.00 85.69 144 PRO A O 1
ATOM 1119 N N . GLU A 1 145 ? -17.899 1.262 -9.701 1.00 86.56 145 GLU A N 1
ATOM 1120 C CA . GLU A 1 145 ? -19.250 1.061 -9.157 1.00 86.56 145 GLU A CA 1
ATOM 1121 C C . GLU A 1 145 ? -19.257 0.010 -8.042 1.00 86.56 145 GLU A C 1
ATOM 1123 O O . GLU A 1 145 ? -20.112 0.036 -7.151 1.00 86.56 145 GLU A O 1
ATOM 1128 N N . VAL A 1 146 ? -18.284 -0.905 -8.080 1.00 88.31 146 VAL A N 1
ATOM 1129 C CA . VAL A 1 146 ? -18.187 -2.034 -7.163 1.00 88.31 146 VAL A CA 1
ATOM 1130 C C . VAL A 1 146 ? -17.524 -1.576 -5.870 1.00 88.31 146 VAL A C 1
ATOM 1132 O O . VAL A 1 146 ? -16.346 -1.213 -5.816 1.00 88.31 146 VAL A O 1
ATOM 1135 N N . LYS A 1 147 ? -18.297 -1.606 -4.785 1.00 87.44 147 LYS A N 1
ATOM 1136 C CA . LYS A 1 147 ? -17.782 -1.340 -3.443 1.00 87.44 147 LYS A CA 1
ATOM 1137 C C . LYS A 1 147 ? -17.119 -2.598 -2.896 1.00 87.44 147 LYS A C 1
ATOM 1139 O O . LYS A 1 147 ? -17.762 -3.633 -2.781 1.00 87.44 147 LYS A O 1
ATOM 1144 N N . VAL A 1 148 ? -15.860 -2.468 -2.495 1.00 90.88 148 VAL A N 1
ATOM 1145 C CA . VAL A 1 148 ? -15.158 -3.469 -1.688 1.00 90.88 148 VAL A CA 1
ATOM 1146 C C . VAL A 1 148 ? -15.216 -2.983 -0.245 1.00 90.88 148 VAL A C 1
ATOM 1148 O O . VAL A 1 148 ? -14.507 -2.044 0.115 1.00 90.88 148 VAL A O 1
ATOM 1151 N N . SER A 1 149 ? -16.134 -3.536 0.548 1.00 90.69 149 SER A N 1
ATOM 1152 C CA . SER A 1 149 ? -16.330 -3.134 1.944 1.00 90.69 149 SER A CA 1
ATOM 1153 C C . SER A 1 149 ? -16.887 -4.274 2.795 1.00 90.69 149 SER A C 1
ATOM 1155 O O . SER A 1 149 ? -17.423 -5.257 2.276 1.00 90.69 149 SER A O 1
ATOM 1157 N N . CYS A 1 150 ? -16.780 -4.138 4.119 1.00 93.38 150 CYS A N 1
ATOM 1158 C CA . CYS A 1 150 ? -17.299 -5.124 5.067 1.00 93.38 150 CYS A CA 1
ATOM 1159 C C . CYS A 1 150 ? -18.814 -5.325 4.917 1.00 93.38 150 CYS A C 1
ATOM 1161 O O . CYS A 1 150 ? -19.318 -6.429 5.126 1.00 93.38 150 CYS A O 1
ATOM 1163 N N . GLU A 1 151 ? -19.533 -4.270 4.524 1.00 91.81 151 GLU A N 1
ATOM 1164 C CA . GLU A 1 151 ? -20.988 -4.265 4.384 1.00 91.81 151 GLU A CA 1
ATOM 1165 C C . GLU A 1 151 ? -21.516 -5.140 3.235 1.00 91.81 151 GLU A C 1
ATOM 1167 O O . GLU A 1 151 ? -22.718 -5.386 3.159 1.00 91.81 151 GLU A O 1
ATOM 1172 N N . GLY A 1 152 ? -20.635 -5.651 2.365 1.00 91.81 152 GLY A N 1
ATOM 1173 C CA . GLY A 1 152 ? -21.005 -6.666 1.376 1.00 91.81 152 GLY A CA 1
ATOM 1174 C C . GLY A 1 152 ? -21.420 -8.003 2.005 1.00 91.81 152 GLY A C 1
ATOM 1175 O O . GLY A 1 152 ? -22.223 -8.727 1.422 1.00 91.81 152 GLY A O 1
ATOM 1176 N N . CYS A 1 153 ? -20.919 -8.308 3.210 1.00 95.31 153 CYS A N 1
ATOM 1177 C CA . CYS A 1 153 ? -21.203 -9.556 3.934 1.00 95.31 153 CYS A CA 1
ATOM 1178 C C . CYS A 1 153 ? -21.729 -9.329 5.362 1.00 95.31 153 CYS A C 1
ATOM 1180 O O . CYS A 1 153 ? -22.425 -10.184 5.910 1.00 95.31 153 CYS A O 1
ATOM 1182 N N . HIS A 1 154 ? -21.397 -8.197 5.986 1.00 95.69 154 HIS A N 1
ATOM 1183 C CA . HIS A 1 154 ? -21.765 -7.866 7.361 1.00 95.69 154 HIS A CA 1
ATOM 1184 C C . HIS A 1 154 ? -22.771 -6.713 7.409 1.00 95.69 154 HIS A C 1
ATOM 1186 O O . HIS A 1 154 ? -22.757 -5.811 6.586 1.00 95.69 154 HIS A O 1
ATOM 1192 N N . THR A 1 155 ? -23.649 -6.687 8.407 1.00 94.81 155 THR A N 1
ATOM 1193 C CA . THR A 1 155 ? -24.536 -5.529 8.616 1.00 94.81 155 THR A CA 1
ATOM 1194 C C . THR A 1 155 ? -23.798 -4.391 9.324 1.00 94.81 155 THR A C 1
ATOM 1196 O O . THR A 1 155 ? -22.826 -4.652 10.027 1.00 94.81 155 THR A O 1
ATOM 1199 N N . LEU A 1 156 ? -24.337 -3.168 9.286 1.00 91.88 156 LEU A N 1
ATOM 1200 C CA . LEU A 1 156 ? -23.845 -2.034 10.089 1.00 91.88 156 LEU A CA 1
ATOM 1201 C C . LEU A 1 156 ? -24.068 -2.184 11.608 1.00 91.88 156 LEU A C 1
ATOM 1203 O O . LEU A 1 156 ? -23.579 -1.377 12.388 1.00 91.88 156 LEU A O 1
ATOM 1207 N N . SER A 1 157 ? -24.780 -3.217 12.062 1.00 95.62 157 SER A N 1
ATOM 1208 C CA . SER A 1 157 ? -24.933 -3.528 13.491 1.00 95.62 157 SER A CA 1
ATOM 1209 C C . SER A 1 157 ? -24.560 -4.987 13.781 1.00 95.62 157 SER A C 1
ATOM 1211 O O . SER A 1 157 ? -25.426 -5.796 14.127 1.00 95.62 157 SER A O 1
ATOM 1213 N N . PRO A 1 158 ? -23.284 -5.369 13.569 1.00 94.81 158 PRO A N 1
ATOM 1214 C CA . PRO A 1 158 ? -22.869 -6.766 13.631 1.00 94.81 158 PRO A CA 1
ATOM 1215 C C . PRO A 1 158 ? -22.705 -7.280 15.070 1.00 94.81 158 PRO A C 1
ATOM 1217 O O . PRO A 1 158 ? -22.745 -8.491 15.286 1.00 94.81 158 PRO A O 1
ATOM 1220 N N . HIS A 1 159 ? -22.528 -6.394 16.055 1.00 96.00 159 HIS A N 1
ATOM 1221 C CA . HIS A 1 159 ? -22.279 -6.778 17.443 1.00 96.00 159 HIS A CA 1
ATOM 1222 C C . HIS A 1 159 ? -23.591 -7.147 18.136 1.00 96.00 159 HIS A C 1
ATOM 1224 O O . HIS A 1 159 ? -24.566 -6.396 18.069 1.00 96.00 159 HIS A O 1
ATOM 1230 N N . LYS A 1 160 ? -23.617 -8.311 18.795 1.00 93.88 160 LYS A N 1
ATOM 1231 C CA . LYS A 1 160 ? -24.780 -8.867 19.505 1.00 93.88 160 LYS A CA 1
ATOM 1232 C C . LYS A 1 160 ? -24.307 -9.665 20.721 1.00 93.88 160 LYS A C 1
ATOM 1234 O O . LYS A 1 160 ? -23.185 -10.164 20.723 1.00 93.88 160 LYS A O 1
ATOM 1239 N N . GLY A 1 161 ? -25.178 -9.834 21.716 1.00 89.25 161 GLY A N 1
ATOM 1240 C CA . GLY A 1 161 ? -24.945 -10.765 22.829 1.00 89.25 161 GLY A CA 1
ATOM 1241 C C . GLY A 1 161 ? -23.947 -10.294 23.893 1.00 89.25 161 GLY A C 1
ATOM 1242 O O . GLY A 1 161 ? -23.476 -11.118 24.669 1.00 89.25 161 GLY A O 1
ATOM 1243 N N . SER A 1 162 ? -23.629 -8.997 23.940 1.00 89.94 162 SER A N 1
ATOM 1244 C CA . SER A 1 162 ? -22.897 -8.370 25.046 1.00 89.94 162 SER A CA 1
ATOM 1245 C C . SER A 1 162 ? -23.566 -7.059 25.451 1.00 89.94 162 SER A C 1
ATOM 1247 O O . SER A 1 162 ? -24.177 -6.395 24.612 1.00 89.94 162 SER A O 1
ATOM 1249 N N . ASP A 1 163 ? -23.376 -6.639 26.702 1.00 93.06 163 ASP A N 1
ATOM 1250 C CA . ASP A 1 163 ? -23.887 -5.357 27.221 1.00 93.06 163 ASP A CA 1
ATOM 1251 C C . ASP A 1 163 ? -23.285 -4.135 26.497 1.00 93.06 163 ASP A C 1
ATOM 1253 O O . ASP A 1 163 ? -23.752 -3.009 26.636 1.00 93.06 163 ASP A O 1
ATOM 1257 N N . GLN A 1 164 ? -22.236 -4.350 25.697 1.00 93.44 164 GLN A N 1
ATOM 1258 C CA . GLN A 1 164 ? -21.559 -3.325 24.904 1.00 93.44 164 GLN A CA 1
ATOM 1259 C C . GLN A 1 164 ? -22.038 -3.279 23.446 1.00 93.44 164 GLN A C 1
ATOM 1261 O O . GLN A 1 164 ? -21.604 -2.400 22.701 1.00 93.44 164 GLN A O 1
ATOM 1266 N N . ALA A 1 165 ? -22.899 -4.207 23.015 1.00 95.25 165 ALA A N 1
ATOM 1267 C CA . ALA A 1 165 ? -23.274 -4.375 21.612 1.00 95.25 165 ALA A CA 1
ATOM 1268 C C . ALA A 1 165 ? -23.836 -3.087 20.986 1.00 95.25 165 ALA A C 1
ATOM 1270 O O . ALA A 1 165 ? -23.354 -2.661 19.935 1.00 95.25 165 ALA A O 1
ATOM 1271 N N . ASP A 1 166 ? -24.785 -2.427 21.651 1.00 96.25 166 ASP A N 1
ATOM 1272 C CA . ASP A 1 166 ? -25.411 -1.197 21.146 1.00 96.25 166 ASP A CA 1
ATOM 1273 C C . ASP A 1 166 ? -24.411 -0.040 21.048 1.00 96.25 166 ASP A C 1
ATOM 1275 O O . ASP A 1 166 ? -24.375 0.694 20.053 1.00 96.25 166 ASP A O 1
ATOM 1279 N N . THR A 1 167 ? -23.525 0.077 22.037 1.00 95.25 167 THR A N 1
ATOM 1280 C CA . THR A 1 167 ? -22.435 1.056 22.029 1.00 95.25 167 THR A CA 1
ATOM 1281 C C . THR A 1 167 ? -21.484 0.804 20.860 1.00 95.25 167 THR A C 1
ATOM 1283 O O . THR A 1 167 ? -21.175 1.730 20.109 1.00 95.25 167 THR A O 1
ATOM 1286 N N . LEU A 1 168 ? -21.042 -0.439 20.644 1.00 96.25 168 LEU A N 1
ATOM 1287 C CA . LEU A 1 168 ? -20.155 -0.799 19.529 1.00 96.25 168 LEU A CA 1
ATOM 1288 C C . LEU A 1 168 ? -20.828 -0.579 18.167 1.00 96.25 168 LEU A C 1
ATOM 1290 O O . LEU A 1 168 ? -20.203 -0.067 17.240 1.00 96.25 168 LEU A O 1
ATOM 1294 N N . ASN A 1 169 ? -22.117 -0.898 18.048 1.00 97.00 169 ASN A N 1
ATOM 1295 C CA . ASN A 1 169 ? -22.889 -0.639 16.834 1.00 97.00 169 ASN A CA 1
ATOM 1296 C C . ASN A 1 169 ? -23.025 0.867 16.561 1.00 97.00 169 ASN A C 1
ATOM 1298 O O . ASN A 1 169 ? -22.886 1.285 15.413 1.00 97.00 169 ASN A O 1
ATOM 1302 N N . THR A 1 170 ? -23.174 1.698 17.597 1.00 95.88 170 THR A N 1
ATOM 1303 C CA . THR A 1 170 ? -23.180 3.167 17.461 1.00 95.88 170 THR A CA 1
ATOM 1304 C C . THR A 1 170 ? -21.850 3.701 16.921 1.00 95.88 170 THR A C 1
ATOM 1306 O O . THR A 1 170 ? -21.839 4.625 16.104 1.00 95.88 170 THR A O 1
ATOM 1309 N N . HIS A 1 171 ? -20.717 3.095 17.296 1.00 96.50 171 HIS A N 1
ATOM 1310 C CA . HIS A 1 171 ? -19.406 3.503 16.778 1.00 96.50 171 HIS A CA 1
ATOM 1311 C C . HIS A 1 171 ? -19.292 3.343 15.262 1.00 96.50 171 HIS A C 1
ATOM 1313 O O . HIS A 1 171 ? -18.591 4.135 14.634 1.00 96.50 171 HIS A O 1
ATOM 1319 N N . THR A 1 172 ? -20.003 2.391 14.651 1.00 94.69 172 THR A N 1
ATOM 1320 C CA . THR A 1 172 ? -19.948 2.169 13.195 1.00 94.69 172 THR A CA 1
ATOM 1321 C C . THR A 1 172 ? -20.406 3.389 12.390 1.00 94.69 172 THR A C 1
ATOM 1323 O O . THR A 1 172 ? -19.965 3.576 11.260 1.00 94.69 172 THR A O 1
ATOM 1326 N N . ALA A 1 173 ? -21.197 4.289 12.986 1.00 92.62 173 ALA A N 1
ATOM 1327 C CA . ALA A 1 173 ? -21.582 5.547 12.353 1.00 92.62 173 ALA A CA 1
ATOM 1328 C C . ALA A 1 173 ? -20.393 6.502 12.135 1.00 92.62 173 ALA A C 1
ATOM 1330 O O . ALA A 1 173 ? -20.453 7.371 11.266 1.00 92.62 173 ALA A O 1
ATOM 1331 N N . LYS A 1 174 ? -19.320 6.371 12.929 1.00 93.88 174 LYS A N 1
ATOM 1332 C CA . LYS A 1 174 ? -18.153 7.268 12.898 1.00 93.88 174 LYS A CA 1
ATOM 1333 C C . LYS A 1 174 ? -16.839 6.562 12.604 1.00 93.88 174 LYS A C 1
ATOM 1335 O O . LYS A 1 174 ? -15.985 7.175 11.979 1.00 93.88 174 LYS A O 1
ATOM 1340 N N . LEU A 1 175 ? -16.663 5.314 13.017 1.00 95.62 175 LEU A N 1
ATOM 1341 C CA . LEU A 1 175 ? -15.457 4.520 12.796 1.00 95.62 175 LEU A CA 1
ATOM 1342 C C . LEU A 1 175 ? -15.706 3.492 11.700 1.00 95.62 175 LEU A C 1
ATOM 1344 O O . LEU A 1 175 ? -16.767 2.871 11.674 1.00 95.62 175 LEU A O 1
ATOM 1348 N N . SER A 1 176 ? -14.729 3.304 10.821 1.00 95.62 176 SER A N 1
ATOM 1349 C CA . SER A 1 176 ? -14.641 2.142 9.929 1.00 95.62 176 SER A CA 1
ATOM 1350 C C . SER A 1 176 ? -14.509 0.833 10.721 1.00 95.62 176 SER A C 1
ATOM 1352 O O . SER A 1 176 ? -14.100 0.839 11.885 1.00 95.62 176 SER A O 1
ATOM 1354 N N . CYS A 1 177 ? -14.857 -0.299 10.112 1.00 96.31 177 CYS A N 1
ATOM 1355 C CA . CYS A 1 177 ? -14.723 -1.608 10.760 1.00 96.31 177 CYS A CA 1
ATOM 1356 C C . CYS A 1 177 ? -13.244 -1.928 11.030 1.00 96.31 177 CYS A C 1
ATOM 1358 O O . CYS A 1 177 ? -12.880 -2.418 12.099 1.00 96.31 177 CYS A O 1
ATOM 1360 N N . GLU A 1 178 ? -12.389 -1.566 10.080 1.00 96.00 178 GLU A N 1
ATOM 1361 C CA . GLU A 1 178 ? -10.940 -1.704 10.079 1.00 96.00 178 GLU A CA 1
ATOM 1362 C C . GLU A 1 178 ? -10.301 -0.985 11.271 1.00 96.00 178 GLU A C 1
ATOM 1364 O O . GLU A 1 178 ? -9.369 -1.518 11.873 1.00 96.00 178 GLU A O 1
ATOM 1369 N N . ALA A 1 179 ? -10.830 0.182 11.672 1.00 96.19 179 ALA A N 1
ATOM 1370 C CA . ALA A 1 179 ? -10.336 0.932 12.832 1.00 96.19 179 ALA A CA 1
ATOM 1371 C C . ALA A 1 179 ? -10.329 0.083 14.112 1.00 96.19 179 ALA A C 1
ATOM 1373 O O . ALA A 1 179 ? -9.393 0.163 14.913 1.00 96.19 179 ALA A O 1
ATOM 1374 N N . CYS A 1 180 ? -11.362 -0.747 14.278 1.00 96.38 180 CYS A N 1
ATOM 1375 C CA . CYS A 1 180 ? -11.511 -1.638 15.421 1.00 96.38 180 CYS A CA 1
ATOM 1376 C C . CYS A 1 180 ? -10.889 -3.013 15.163 1.00 96.38 180 CYS A C 1
ATOM 1378 O O . CYS A 1 180 ? -10.297 -3.583 16.075 1.00 96.38 180 CYS A O 1
ATOM 1380 N N . HIS A 1 181 ? -11.019 -3.560 13.954 1.00 97.50 181 HIS A N 1
ATOM 1381 C CA . HIS A 1 181 ? -10.688 -4.960 13.678 1.00 97.50 181 HIS A CA 1
ATOM 1382 C C . HIS A 1 181 ? -9.283 -5.202 13.113 1.00 97.50 181 HIS A C 1
ATOM 1384 O O . HIS A 1 181 ? -8.836 -6.347 13.113 1.00 97.50 181 HIS A O 1
ATOM 1390 N N . ILE A 1 182 ? -8.539 -4.168 12.713 1.00 95.88 182 ILE A N 1
ATOM 1391 C CA . ILE A 1 182 ? -7.094 -4.276 12.455 1.00 95.88 182 ILE A CA 1
ATOM 1392 C C . ILE A 1 182 ? -6.375 -3.842 13.726 1.00 95.88 182 ILE A C 1
ATOM 1394 O O . ILE A 1 182 ? -6.093 -2.660 13.929 1.00 95.88 182 ILE A O 1
ATOM 1398 N N . THR A 1 183 ? -6.123 -4.793 14.627 1.00 94.81 183 THR A N 1
ATOM 1399 C CA . THR A 1 183 ? -5.539 -4.508 15.949 1.00 94.81 183 THR A CA 1
ATOM 1400 C C . THR A 1 183 ? -4.014 -4.412 15.919 1.00 94.81 183 THR A C 1
ATOM 1402 O O . THR A 1 183 ? -3.439 -3.657 16.708 1.00 94.81 183 THR A O 1
ATOM 1405 N N . GLN A 1 184 ? -3.378 -5.107 14.974 1.00 93.00 184 GLN A N 1
ATOM 1406 C CA . GLN A 1 184 ? -1.932 -5.227 14.827 1.00 93.00 184 GLN A CA 1
ATOM 1407 C C . GLN A 1 184 ? -1.541 -5.220 13.344 1.00 93.00 184 GLN A C 1
ATOM 1409 O O . GLN A 1 184 ? -2.197 -5.865 12.528 1.00 93.00 184 GLN A O 1
ATOM 1414 N N . LEU A 1 185 ? -0.469 -4.498 13.015 1.00 93.25 185 LEU A N 1
ATOM 1415 C CA . LEU A 1 185 ? 0.203 -4.567 11.718 1.00 93.25 185 LEU A CA 1
ATOM 1416 C C . LEU A 1 185 ? 1.323 -5.616 11.742 1.00 93.25 185 LEU A C 1
ATOM 1418 O O . LEU A 1 185 ? 1.873 -5.917 12.801 1.00 93.25 185 LEU A O 1
ATOM 1422 N N . GLY A 1 186 ? 1.679 -6.136 10.568 1.00 90.56 186 GLY A N 1
ATOM 1423 C CA . GLY A 1 186 ? 2.803 -7.060 10.405 1.00 90.56 186 GLY A CA 1
ATOM 1424 C C . GLY A 1 186 ? 4.136 -6.442 10.848 1.00 90.56 186 GLY A C 1
ATOM 1425 O O . GLY A 1 186 ? 4.312 -5.225 10.795 1.00 90.56 186 GLY A O 1
ATOM 1426 N N . SER A 1 187 ? 5.084 -7.281 11.271 1.00 86.25 187 SER A N 1
ATOM 1427 C CA . SER A 1 187 ? 6.356 -6.849 11.879 1.00 86.25 187 SER A CA 1
ATOM 1428 C C . SER A 1 187 ? 7.316 -6.146 10.913 1.00 86.25 187 SER A C 1
ATOM 1430 O O . SER A 1 187 ? 8.086 -5.278 11.299 1.00 86.25 187 SER A O 1
ATOM 1432 N N . GLU A 1 188 ? 7.259 -6.439 9.616 1.00 86.81 188 GLU A N 1
ATOM 1433 C CA . GLU A 1 188 ? 8.170 -5.833 8.631 1.00 86.81 188 GLU A CA 1
ATOM 1434 C C . GLU A 1 188 ? 7.716 -4.437 8.169 1.00 86.81 188 GLU A C 1
ATOM 1436 O O . GLU A 1 188 ? 7.861 -4.044 7.010 1.00 86.81 188 GLU A O 1
ATOM 1441 N N . ASN A 1 189 ? 7.139 -3.652 9.075 1.00 90.88 189 ASN A N 1
ATOM 1442 C CA . ASN A 1 189 ? 6.449 -2.415 8.756 1.00 90.88 189 ASN A CA 1
ATOM 1443 C C . ASN A 1 189 ? 7.410 -1.267 8.411 1.00 90.88 189 ASN A C 1
ATOM 1445 O O . ASN A 1 189 ? 7.899 -0.541 9.279 1.00 90.88 189 ASN A O 1
ATOM 1449 N N . TRP A 1 190 ? 7.645 -1.058 7.116 1.00 91.50 190 TRP A N 1
ATOM 1450 C CA . TRP A 1 190 ? 8.484 0.042 6.631 1.00 91.50 190 TRP A CA 1
ATOM 1451 C C . TRP A 1 190 ? 7.761 1.381 6.787 1.00 91.50 190 TRP A C 1
ATOM 1453 O O . TRP A 1 190 ? 6.826 1.651 6.032 1.00 91.50 190 TRP A O 1
ATOM 1463 N N . ARG A 1 191 ? 8.188 2.221 7.733 1.00 90.50 191 ARG A N 1
ATOM 1464 C CA . ARG A 1 191 ? 7.551 3.523 8.031 1.00 90.50 191 ARG A CA 1
ATOM 1465 C C . ARG A 1 191 ? 8.249 4.710 7.370 1.00 90.50 191 ARG A C 1
ATOM 1467 O O . ARG A 1 191 ? 7.630 5.738 7.121 1.00 90.50 191 ARG A O 1
ATOM 1474 N N . TYR A 1 192 ? 9.539 4.559 7.084 1.00 92.56 192 TYR A N 1
ATOM 1475 C CA . TYR A 1 192 ? 10.364 5.623 6.528 1.00 92.56 192 TYR A CA 1
ATOM 1476 C C . TYR A 1 192 ? 11.415 5.067 5.574 1.00 92.56 192 TYR A C 1
ATOM 1478 O O . TYR A 1 192 ? 12.002 4.018 5.859 1.00 92.56 192 TYR A O 1
ATOM 1486 N N . ARG A 1 193 ? 11.678 5.774 4.469 1.00 93.19 193 ARG A N 1
ATOM 1487 C CA . ARG A 1 193 ? 12.786 5.472 3.550 1.00 93.19 193 ARG A CA 1
ATOM 1488 C C . ARG A 1 193 ? 13.554 6.710 3.112 1.00 93.19 193 ARG A C 1
ATOM 1490 O O . ARG A 1 193 ? 13.015 7.558 2.411 1.00 93.19 193 ARG A O 1
ATOM 1497 N N . ASP A 1 194 ? 14.841 6.755 3.422 1.00 95.62 194 ASP A N 1
ATOM 1498 C CA . ASP A 1 194 ? 15.746 7.809 2.969 1.00 95.62 194 ASP A CA 1
ATOM 1499 C C . ASP A 1 194 ? 16.635 7.304 1.831 1.00 95.62 194 ASP A C 1
ATOM 1501 O O . ASP A 1 194 ? 17.562 6.513 2.029 1.00 95.62 194 ASP A O 1
ATOM 1505 N N . TRP A 1 195 ? 16.341 7.768 0.614 1.00 94.69 195 TRP A N 1
ATOM 1506 C CA . TRP A 1 195 ? 17.116 7.417 -0.572 1.00 94.69 195 TRP A CA 1
ATOM 1507 C C . TRP A 1 195 ? 18.424 8.203 -0.693 1.00 94.69 195 TRP A C 1
ATOM 1509 O O . TRP A 1 195 ? 19.310 7.770 -1.433 1.00 94.69 195 TRP A O 1
ATOM 1519 N N . SER A 1 196 ? 18.594 9.292 0.061 1.00 95.06 196 SER A N 1
ATOM 1520 C CA . SER A 1 196 ? 19.851 10.048 0.120 1.00 95.06 196 SER A CA 1
ATOM 1521 C C . SER A 1 196 ? 20.935 9.330 0.933 1.00 95.06 196 SER A C 1
ATOM 1523 O O . SER A 1 196 ? 22.116 9.646 0.800 1.00 95.06 196 SER A O 1
ATOM 1525 N N . LYS A 1 197 ? 20.552 8.331 1.742 1.00 95.44 197 LYS A N 1
ATOM 1526 C CA . LYS A 1 197 ? 21.454 7.582 2.627 1.00 95.44 197 LYS A CA 1
ATOM 1527 C C . LYS A 1 197 ? 21.398 6.081 2.333 1.00 95.44 197 LYS A C 1
ATOM 1529 O O . LYS A 1 197 ? 20.596 5.369 2.938 1.00 95.44 197 LYS A O 1
ATOM 1534 N N . PRO A 1 198 ? 22.226 5.567 1.414 1.00 94.69 198 PRO A N 1
ATOM 1535 C CA . PRO A 1 198 ? 22.305 4.140 1.153 1.00 94.69 198 PRO A CA 1
ATOM 1536 C C . PRO A 1 198 ? 23.060 3.416 2.273 1.00 94.69 198 PRO A C 1
ATOM 1538 O O . PRO A 1 198 ? 24.131 3.845 2.694 1.00 94.69 198 PRO A O 1
ATOM 1541 N N . ILE A 1 199 ? 22.531 2.272 2.698 1.00 94.50 199 ILE A N 1
ATOM 1542 C CA . ILE A 1 199 ? 23.164 1.3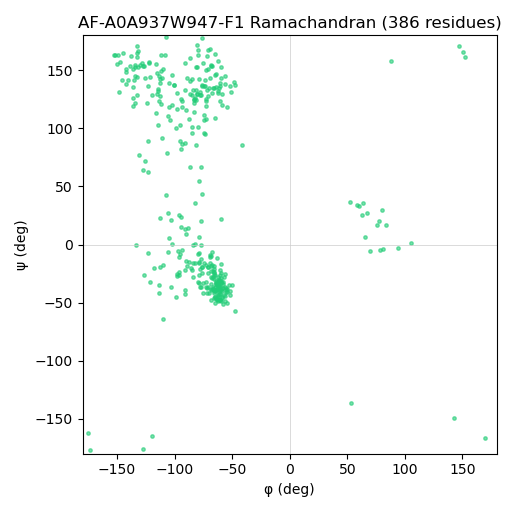24 3.620 1.00 94.50 199 ILE A CA 1
ATOM 1543 C C . ILE A 1 199 ? 23.491 0.033 2.876 1.00 94.50 199 ILE A C 1
ATOM 1545 O O . ILE A 1 199 ? 22.707 -0.415 2.040 1.00 94.50 199 ILE A O 1
ATOM 1549 N N . PHE A 1 200 ? 24.654 -0.562 3.136 1.00 93.50 200 PHE A N 1
ATOM 1550 C CA . PHE A 1 200 ? 25.030 -1.821 2.498 1.00 93.50 200 PHE A CA 1
ATOM 1551 C C . PHE A 1 200 ? 24.420 -3.008 3.248 1.00 93.50 200 PHE A C 1
ATOM 1553 O O . PHE A 1 200 ? 24.614 -3.161 4.451 1.00 93.50 200 PHE A O 1
ATOM 1560 N N . ASN A 1 201 ? 23.679 -3.846 2.530 1.00 90.50 201 ASN A N 1
ATOM 1561 C CA . ASN A 1 201 ? 23.140 -5.100 3.027 1.00 90.50 201 ASN A CA 1
ATOM 1562 C C . ASN A 1 201 ? 24.091 -6.236 2.633 1.00 90.50 201 ASN A C 1
ATOM 1564 O O . ASN A 1 201 ? 24.087 -6.685 1.484 1.00 90.50 201 ASN A O 1
ATOM 1568 N N . GLU A 1 202 ? 24.889 -6.705 3.594 1.00 90.19 202 GLU A N 1
ATOM 1569 C CA . GLU A 1 202 ? 25.889 -7.767 3.405 1.00 90.19 202 GLU A CA 1
ATOM 1570 C C . GLU A 1 202 ? 25.275 -9.069 2.869 1.00 90.19 202 GLU A C 1
ATOM 1572 O O . GLU A 1 202 ? 25.787 -9.673 1.922 1.00 90.19 202 GLU A O 1
ATOM 1577 N N . ALA A 1 203 ? 24.124 -9.476 3.414 1.00 87.25 203 ALA A N 1
ATOM 1578 C CA . ALA A 1 203 ? 23.455 -10.720 3.031 1.00 87.25 203 ALA A CA 1
ATOM 1579 C C . ALA A 1 203 ? 23.010 -10.707 1.557 1.00 87.25 203 ALA A C 1
ATOM 1581 O O . ALA A 1 203 ? 23.112 -11.714 0.846 1.00 87.25 203 ALA A O 1
ATOM 1582 N N . MET A 1 204 ? 22.537 -9.552 1.083 1.00 84.81 204 MET A N 1
ATOM 1583 C CA . MET A 1 204 ? 22.105 -9.370 -0.302 1.00 84.81 204 MET A CA 1
ATOM 1584 C C . MET A 1 204 ? 23.245 -8.929 -1.235 1.00 84.81 204 MET A C 1
ATOM 1586 O O . MET A 1 204 ? 23.137 -9.098 -2.449 1.00 84.81 204 MET A O 1
ATOM 1590 N N . GLY A 1 205 ? 24.345 -8.398 -0.698 1.00 90.50 205 GLY A N 1
ATOM 1591 C CA . GLY A 1 205 ? 25.458 -7.844 -1.470 1.00 90.50 205 GLY A CA 1
ATOM 1592 C C . GLY A 1 205 ? 25.094 -6.572 -2.242 1.00 90.50 205 GLY A C 1
ATOM 1593 O O . GLY A 1 205 ? 25.677 -6.321 -3.304 1.00 90.50 205 GLY A O 1
ATOM 1594 N N . ILE A 1 206 ? 24.114 -5.806 -1.750 1.00 91.12 206 ILE A N 1
ATOM 1595 C CA . ILE A 1 206 ? 23.599 -4.589 -2.391 1.00 91.12 206 ILE A CA 1
ATOM 1596 C C . ILE A 1 206 ? 23.441 -3.447 -1.392 1.00 91.12 206 ILE A C 1
ATOM 1598 O O . ILE A 1 206 ? 23.180 -3.672 -0.216 1.00 91.12 206 ILE A O 1
ATOM 1602 N N . TYR A 1 207 ? 23.536 -2.213 -1.869 1.00 92.62 207 TYR A N 1
ATOM 1603 C CA . TYR A 1 207 ? 23.052 -1.049 -1.139 1.00 92.62 207 TYR A CA 1
ATOM 1604 C C . TYR A 1 207 ? 21.526 -1.005 -1.152 1.00 92.62 207 TYR A C 1
ATOM 1606 O O . TYR A 1 207 ? 20.900 -1.452 -2.104 1.00 92.62 207 TYR A O 1
ATOM 1614 N N . GLN A 1 208 ? 20.916 -0.447 -0.117 1.00 91.56 208 GLN A N 1
ATOM 1615 C CA . GLN A 1 208 ? 19.480 -0.196 -0.011 1.00 91.56 208 GLN A CA 1
ATOM 1616 C C . GLN A 1 208 ? 19.273 1.179 0.630 1.00 91.56 208 GLN A C 1
ATOM 1618 O O . GLN A 1 208 ? 20.153 1.632 1.361 1.00 91.56 208 GLN A O 1
ATOM 1623 N N . PRO A 1 209 ? 18.156 1.878 0.368 1.00 93.75 209 PRO A N 1
ATOM 1624 C CA . PRO A 1 209 ? 17.867 3.109 1.091 1.00 93.75 209 PRO A CA 1
ATOM 1625 C C . PRO A 1 209 ? 17.759 2.816 2.589 1.00 93.75 209 PRO A C 1
ATOM 1627 O O . PRO A 1 209 ? 17.214 1.775 2.983 1.00 93.75 209 PRO A O 1
ATOM 1630 N N . THR A 1 210 ? 18.238 3.743 3.419 1.00 95.69 210 THR A N 1
ATOM 1631 C CA . THR A 1 210 ? 18.037 3.668 4.870 1.00 95.69 210 THR A CA 1
ATOM 1632 C C . THR A 1 210 ? 16.543 3.538 5.132 1.00 95.69 210 THR A C 1
ATOM 1634 O O . THR A 1 210 ? 15.757 4.396 4.733 1.00 95.69 210 THR A O 1
ATOM 1637 N N . THR A 1 211 ? 16.140 2.434 5.752 1.00 93.75 211 THR A N 1
ATOM 1638 C CA . THR A 1 211 ? 14.735 2.105 5.994 1.00 93.75 211 THR A CA 1
ATOM 1639 C C . THR A 1 211 ? 14.519 1.990 7.493 1.00 93.75 211 THR A C 1
ATOM 1641 O O . THR A 1 211 ? 15.251 1.262 8.158 1.00 93.75 211 THR A O 1
ATOM 1644 N N . VAL A 1 212 ? 13.511 2.683 8.021 1.00 92.88 212 VAL A N 1
ATOM 1645 C CA . VAL A 1 212 ? 13.067 2.474 9.404 1.00 92.88 212 VAL A CA 1
ATOM 1646 C C . VAL A 1 212 ? 11.916 1.477 9.383 1.00 92.88 212 VAL A C 1
ATOM 1648 O O . VAL A 1 212 ? 10.921 1.674 8.678 1.00 92.88 212 VAL A O 1
ATOM 1651 N N . ILE A 1 213 ? 12.073 0.409 10.157 1.00 91.88 213 ILE A N 1
ATOM 1652 C CA . ILE A 1 213 ? 11.085 -0.652 10.358 1.00 91.88 213 ILE A CA 1
ATOM 1653 C C . ILE A 1 213 ? 10.587 -0.550 11.801 1.00 91.88 213 ILE A C 1
ATOM 1655 O O . ILE A 1 213 ? 11.360 -0.190 12.688 1.00 91.88 213 ILE A O 1
ATOM 1659 N N . THR A 1 214 ? 9.305 -0.806 12.043 1.00 89.00 214 THR A N 1
ATOM 1660 C CA . THR A 1 214 ? 8.741 -0.826 13.399 1.00 89.00 214 THR A CA 1
ATOM 1661 C C . THR A 1 214 ? 7.846 -2.034 13.615 1.00 89.00 214 THR A C 1
ATOM 1663 O O . THR A 1 214 ? 7.107 -2.419 12.721 1.00 89.00 214 THR A O 1
ATOM 1666 N N . ASN A 1 215 ? 7.853 -2.584 14.823 1.00 86.88 215 ASN A N 1
ATOM 1667 C CA . ASN A 1 215 ? 6.857 -3.574 15.238 1.00 86.88 215 ASN A CA 1
ATOM 1668 C C . ASN A 1 215 ? 5.693 -2.917 16.003 1.00 86.88 215 ASN A C 1
ATOM 1670 O O . ASN A 1 215 ? 4.673 -3.556 16.261 1.00 86.88 215 ASN A O 1
ATOM 1674 N N . GLU A 1 216 ? 5.818 -1.629 16.335 1.00 89.50 216 GLU A N 1
ATOM 1675 C CA . GLU A 1 216 ? 4.857 -0.906 17.159 1.00 89.50 216 GLU A CA 1
ATOM 1676 C C . GLU A 1 216 ? 3.701 -0.367 16.319 1.00 89.50 216 GLU A C 1
ATOM 1678 O O . GLU A 1 216 ? 3.788 0.670 15.656 1.00 89.50 216 GLU A O 1
ATOM 1683 N N . THR A 1 217 ? 2.573 -1.078 16.368 1.00 89.50 217 THR A N 1
ATOM 1684 C CA . THR A 1 217 ? 1.368 -0.737 15.594 1.00 89.50 217 THR A CA 1
ATOM 1685 C C . THR A 1 217 ? 0.849 0.663 15.917 1.00 89.50 217 THR A C 1
ATOM 1687 O O . THR A 1 217 ? 0.450 1.388 15.007 1.00 89.50 217 THR A O 1
ATOM 1690 N N . LYS A 1 218 ? 0.878 1.064 17.195 1.00 89.75 218 LYS A N 1
ATOM 1691 C CA . LYS A 1 218 ? 0.413 2.387 17.630 1.00 89.75 218 LYS A CA 1
ATOM 1692 C C . LYS A 1 218 ? 1.215 3.521 16.998 1.00 89.75 218 LYS A C 1
ATOM 1694 O O . LYS A 1 218 ? 0.640 4.546 16.662 1.00 89.75 218 LYS A O 1
ATOM 1699 N N . GLU A 1 219 ? 2.516 3.336 16.800 1.00 88.50 219 GLU A N 1
ATOM 1700 C CA . GLU A 1 219 ? 3.353 4.371 16.193 1.00 88.50 219 GLU A CA 1
ATOM 1701 C C . GLU A 1 219 ? 3.289 4.393 14.659 1.00 88.50 219 GLU A C 1
ATOM 1703 O O . GLU A 1 219 ? 3.780 5.332 14.026 1.00 88.50 219 GLU A O 1
ATOM 1708 N N . ALA A 1 220 ? 2.774 3.326 14.049 1.00 91.06 220 ALA A N 1
ATOM 1709 C CA . ALA A 1 220 ? 2.680 3.194 12.601 1.00 91.06 220 ALA A CA 1
ATOM 1710 C C . ALA A 1 220 ? 1.302 3.565 12.050 1.00 91.06 220 ALA A C 1
ATOM 1712 O O . ALA A 1 220 ? 1.199 3.959 10.885 1.00 91.06 220 ALA A O 1
ATOM 1713 N N . LEU A 1 221 ? 0.252 3.414 12.859 1.00 93.38 221 LEU A N 1
ATOM 1714 C CA . LEU A 1 221 ? -1.100 3.795 12.489 1.00 93.38 221 LEU A CA 1
ATOM 1715 C C . LEU A 1 221 ? -1.373 5.262 12.806 1.00 93.38 221 LEU A C 1
ATOM 1717 O O . LEU A 1 221 ? -1.022 5.784 13.857 1.00 93.38 221 LEU A O 1
ATOM 1721 N N . THR A 1 222 ? -2.091 5.900 11.896 1.00 93.44 222 THR A N 1
ATOM 1722 C CA . THR A 1 222 ? -2.807 7.143 12.136 1.00 93.44 222 THR A CA 1
ATOM 1723 C C . THR A 1 222 ? -4.279 6.934 11.828 1.00 93.44 222 THR A C 1
ATOM 1725 O O . THR A 1 222 ? -4.643 6.062 11.040 1.00 93.44 222 THR A O 1
ATOM 1728 N N . PHE A 1 223 ? -5.130 7.765 12.410 1.00 95.44 223 PHE A N 1
ATOM 1729 C CA . PHE A 1 223 ? -6.558 7.758 12.144 1.00 95.44 223 PHE A CA 1
ATOM 1730 C C . PHE A 1 223 ? -6.936 9.079 11.487 1.00 95.44 223 PHE A C 1
ATOM 1732 O O . PHE A 1 223 ? -6.569 10.152 11.973 1.00 95.44 223 PHE A O 1
ATOM 1739 N N . ARG A 1 224 ? -7.649 9.005 10.361 1.00 95.12 224 ARG A N 1
ATOM 1740 C CA . ARG A 1 224 ? -8.064 10.179 9.583 1.00 95.12 224 ARG A CA 1
ATOM 1741 C C . ARG A 1 224 ? -9.536 10.071 9.224 1.00 95.12 224 ARG A C 1
ATOM 1743 O O . ARG A 1 224 ? -10.022 8.981 8.924 1.00 95.12 224 ARG A O 1
ATOM 1750 N N . TRP A 1 225 ? -10.230 11.206 9.218 1.00 95.69 225 TRP A N 1
ATOM 1751 C CA . TRP A 1 225 ? -11.502 11.311 8.508 1.00 95.69 225 TRP A CA 1
ATOM 1752 C C . TRP A 1 225 ? -11.254 11.070 7.026 1.00 95.69 225 TRP A C 1
ATOM 1754 O O . TRP A 1 225 ? -10.338 11.659 6.454 1.00 95.69 225 TRP A O 1
ATOM 1764 N N . PHE A 1 226 ? -12.050 10.190 6.430 1.00 94.12 226 PHE A N 1
ATOM 1765 C CA . PHE A 1 226 ? -11.859 9.776 5.056 1.00 94.12 226 PHE A CA 1
ATOM 1766 C C . PHE A 1 226 ? -13.177 9.726 4.286 1.00 94.12 226 PHE A C 1
ATOM 1768 O O . PHE A 1 226 ? -14.124 9.052 4.700 1.00 94.12 226 PHE A O 1
ATOM 1775 N N . ASP A 1 227 ? -13.204 10.423 3.150 1.00 91.38 227 ASP A N 1
ATOM 1776 C CA . ASP A 1 227 ? -14.361 10.553 2.263 1.00 91.38 227 ASP A CA 1
ATOM 1777 C C . ASP A 1 227 ? -14.251 9.718 0.976 1.00 91.38 227 ASP A C 1
ATOM 1779 O O . ASP A 1 227 ? -15.109 9.826 0.097 1.00 91.38 227 ASP A O 1
ATOM 1783 N N . GLY A 1 228 ? -13.203 8.893 0.863 1.00 88.56 228 GLY A N 1
ATOM 1784 C CA . GLY A 1 228 ? -12.891 8.111 -0.335 1.00 88.56 228 GLY A CA 1
ATOM 1785 C C . GLY A 1 228 ? -11.907 8.788 -1.294 1.00 88.56 228 GLY A C 1
ATOM 1786 O O . GLY A 1 228 ? -11.531 8.178 -2.287 1.00 88.56 228 GLY A O 1
ATOM 1787 N N . THR A 1 229 ? -11.459 10.021 -1.028 1.00 87.19 229 THR A N 1
ATOM 1788 C CA . THR A 1 229 ? -10.555 10.751 -1.936 1.00 87.19 229 THR A CA 1
ATOM 1789 C C . THR A 1 229 ? -9.184 11.035 -1.322 1.00 87.19 229 THR A C 1
ATOM 1791 O O . THR A 1 229 ? -9.026 11.111 -0.103 1.00 87.19 229 THR A O 1
ATOM 1794 N N . SER A 1 230 ? -8.160 11.207 -2.167 1.00 87.31 230 SER A N 1
ATOM 1795 C CA . SER A 1 230 ? -6.793 11.504 -1.724 1.00 87.31 230 SER A CA 1
ATOM 1796 C C . SER A 1 230 ? -6.134 12.666 -2.472 1.00 87.31 230 SER A C 1
ATOM 1798 O O . SER A 1 230 ? -6.633 13.166 -3.485 1.00 87.31 230 SER A O 1
ATOM 1800 N N . THR A 1 231 ? -5.015 13.153 -1.934 1.00 83.94 231 THR A N 1
ATOM 1801 C CA . THR A 1 231 ? -4.102 14.062 -2.644 1.00 83.94 231 THR A CA 1
ATOM 1802 C C . THR A 1 231 ? -3.174 13.289 -3.582 1.00 83.94 231 THR A C 1
ATOM 1804 O O . THR A 1 231 ? -3.089 12.062 -3.529 1.00 83.94 231 THR A O 1
ATOM 1807 N N . VAL A 1 232 ? -2.412 14.009 -4.417 1.00 77.94 232 VAL A N 1
ATOM 1808 C CA . VAL A 1 232 ? -1.437 13.379 -5.324 1.00 77.94 232 VAL A CA 1
ATOM 1809 C C . VAL A 1 232 ? -0.349 12.596 -4.563 1.00 77.94 232 VAL A C 1
ATOM 1811 O O . VAL A 1 232 ? 0.202 11.621 -5.066 1.00 77.94 232 VAL A O 1
ATOM 1814 N N . MET A 1 233 ? -0.073 12.976 -3.315 1.00 78.50 233 MET A N 1
ATOM 1815 C CA . MET A 1 233 ? 0.895 12.294 -2.450 1.00 78.50 233 MET A CA 1
ATOM 1816 C C . MET A 1 233 ? 0.238 11.248 -1.534 1.00 78.50 233 MET A C 1
ATOM 1818 O O . MET A 1 233 ? 0.794 10.900 -0.496 1.00 78.50 233 MET A O 1
ATOM 1822 N N . ALA A 1 234 ? -0.937 10.737 -1.920 1.00 85.69 234 ALA A N 1
ATOM 1823 C CA . ALA A 1 234 ? -1.679 9.692 -1.215 1.00 85.69 234 ALA A CA 1
ATOM 1824 C C . ALA A 1 234 ? -2.082 10.052 0.230 1.00 85.69 234 ALA A C 1
ATOM 1826 O O . ALA A 1 234 ? -2.159 9.174 1.092 1.00 85.69 234 ALA A O 1
ATOM 1827 N N . GLN A 1 235 ? -2.376 11.329 0.500 1.00 87.50 235 GLN A N 1
ATOM 1828 C CA . GLN A 1 235 ? -2.985 11.746 1.769 1.00 87.50 235 GLN A CA 1
ATOM 1829 C C . GLN A 1 235 ? -4.500 11.599 1.696 1.00 87.50 235 GLN A C 1
ATOM 1831 O O . GLN A 1 235 ? -5.120 12.130 0.774 1.00 87.50 235 GLN A O 1
ATOM 1836 N N . ALA A 1 236 ? -5.089 10.924 2.675 1.00 91.19 236 ALA A N 1
ATOM 1837 C CA . ALA A 1 236 ? -6.526 10.802 2.855 1.00 91.19 236 ALA A CA 1
ATOM 1838 C C . ALA A 1 236 ? -7.168 12.182 3.056 1.00 91.19 236 ALA A C 1
ATOM 1840 O O . ALA A 1 236 ? -6.654 13.021 3.799 1.00 91.19 236 ALA A O 1
ATOM 1841 N N . ARG A 1 237 ? -8.305 12.410 2.396 1.00 91.00 237 ARG A N 1
ATOM 1842 C CA . ARG A 1 237 ? -9.138 13.603 2.567 1.00 91.00 237 ARG A CA 1
ATOM 1843 C C . ARG A 1 237 ? -10.437 13.249 3.263 1.00 91.00 237 ARG A C 1
ATOM 1845 O O . ARG A 1 237 ? -10.955 12.155 3.088 1.00 91.00 237 ARG A O 1
ATOM 1852 N N . GLY A 1 238 ? -10.975 14.212 3.993 1.00 92.81 238 GLY A N 1
ATOM 1853 C CA . GLY A 1 238 ? -12.223 14.092 4.729 1.00 92.81 238 GLY A CA 1
ATOM 1854 C C . GLY A 1 238 ? -12.201 15.021 5.932 1.00 92.81 238 GLY A C 1
ATOM 1855 O O . GLY A 1 238 ? -11.139 15.484 6.357 1.00 92.81 238 GLY A O 1
ATOM 1856 N N . ALA A 1 239 ? -13.372 15.319 6.480 1.00 93.44 239 ALA A N 1
ATOM 1857 C CA . ALA A 1 239 ? -13.490 16.150 7.667 1.00 93.44 239 ALA A CA 1
ATOM 1858 C C . ALA A 1 239 ? -14.597 15.643 8.587 1.00 93.44 239 ALA A C 1
ATOM 1860 O O . ALA A 1 239 ? -15.618 15.133 8.141 1.00 93.44 239 ALA A O 1
ATOM 1861 N N . ARG A 1 240 ? -14.442 15.882 9.892 1.00 93.25 240 ARG A N 1
ATOM 1862 C CA . ARG A 1 240 ? -15.467 15.572 10.900 1.00 93.25 240 AR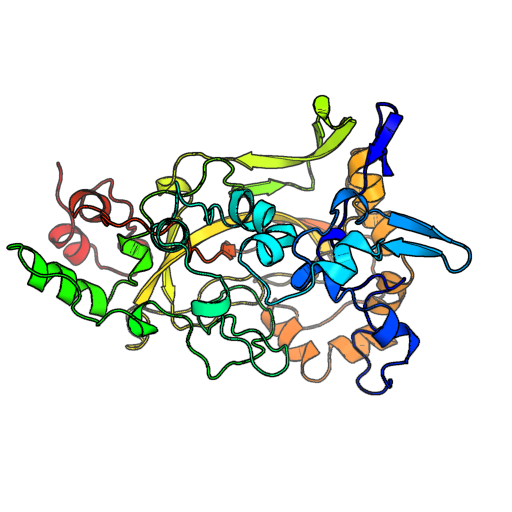G A CA 1
ATOM 1863 C C . ARG A 1 240 ? -16.840 16.167 10.564 1.00 93.25 240 ARG A C 1
ATOM 1865 O O . ARG A 1 240 ? -17.870 15.584 10.899 1.00 93.25 240 ARG A O 1
ATOM 1872 N N . THR A 1 241 ? -16.837 17.349 9.954 1.00 92.19 241 THR A N 1
ATOM 1873 C CA . THR A 1 241 ? -18.013 18.188 9.699 1.00 92.19 241 THR A CA 1
ATOM 1874 C C . THR A 1 241 ? -18.644 17.973 8.326 1.00 92.19 241 THR A C 1
ATOM 1876 O O . THR A 1 241 ? -19.690 18.556 8.062 1.00 92.19 241 THR A O 1
ATOM 1879 N N . ASP A 1 242 ? -18.056 17.150 7.452 1.00 92.12 242 ASP A N 1
ATOM 1880 C CA . ASP A 1 242 ? -18.562 16.982 6.082 1.00 92.12 242 ASP A CA 1
ATOM 1881 C C . ASP A 1 242 ? -19.786 16.051 5.975 1.00 92.12 242 ASP A C 1
ATOM 1883 O O . ASP A 1 242 ? -20.378 15.927 4.904 1.00 92.12 242 ASP A O 1
ATOM 1887 N N . GLY A 1 243 ? -20.160 15.385 7.073 1.00 87.56 243 GLY A N 1
ATOM 1888 C CA . GLY A 1 243 ? -21.325 14.501 7.166 1.00 87.56 243 GLY A CA 1
ATOM 1889 C C . GLY A 1 243 ? -21.218 13.178 6.396 1.00 87.56 243 GLY A C 1
ATOM 1890 O O . GLY A 1 243 ? -22.102 12.337 6.545 1.00 87.56 243 GLY A O 1
ATOM 1891 N N . LYS A 1 244 ? -20.154 12.967 5.613 1.00 89.06 244 LYS A N 1
ATOM 1892 C CA . LYS A 1 244 ? -19.956 11.784 4.756 1.00 89.06 244 LYS A CA 1
ATOM 1893 C C . LYS A 1 244 ? -18.725 10.957 5.134 1.00 89.06 244 LYS A C 1
ATOM 1895 O O . LYS A 1 244 ? -18.652 9.785 4.773 1.00 89.06 244 LYS A O 1
ATOM 1900 N N . SER A 1 245 ? -17.773 11.546 5.854 1.00 94.62 245 SER A N 1
ATOM 1901 C CA . SER A 1 245 ? -16.550 10.880 6.287 1.00 94.62 245 SER A CA 1
ATOM 1902 C C . SER A 1 245 ? -16.780 9.986 7.504 1.00 94.62 245 SER A C 1
ATOM 1904 O O . SER A 1 245 ? -17.471 10.350 8.458 1.00 94.62 245 SER A O 1
ATOM 1906 N N . ARG A 1 246 ? -16.094 8.840 7.508 1.00 94.81 246 ARG A N 1
ATOM 1907 C CA . ARG A 1 246 ? -15.824 8.027 8.707 1.00 94.81 246 ARG A CA 1
ATOM 1908 C C . ARG A 1 246 ? -14.328 8.082 9.013 1.00 94.81 246 ARG A C 1
ATOM 1910 O O . ARG A 1 246 ? -13.526 8.473 8.168 1.00 94.81 246 ARG A O 1
ATOM 1917 N N . VAL A 1 247 ? -13.946 7.708 10.224 1.00 96.31 247 VAL A N 1
ATOM 1918 C CA . VAL A 1 247 ? -12.553 7.592 10.648 1.00 96.31 247 VAL A CA 1
ATOM 1919 C C . VAL A 1 247 ? -12.010 6.236 10.207 1.00 96.31 247 VAL A C 1
ATOM 1921 O O . VAL A 1 247 ? -12.535 5.186 10.593 1.00 96.31 247 VAL A O 1
ATOM 1924 N N . TYR A 1 248 ? -10.941 6.264 9.419 1.00 96.06 248 TYR A N 1
ATOM 1925 C CA . TYR A 1 248 ? -10.227 5.078 8.954 1.00 96.06 248 TYR A CA 1
ATOM 1926 C C . TYR A 1 248 ? -8.817 5.016 9.541 1.00 96.06 248 TYR A C 1
ATOM 1928 O O . TYR A 1 248 ? -8.190 6.069 9.718 1.00 96.06 248 TYR A O 1
ATOM 1936 N N . PRO A 1 249 ? -8.313 3.807 9.847 1.00 95.25 249 PRO A N 1
ATOM 1937 C CA . PRO A 1 249 ? -6.905 3.609 10.121 1.00 95.25 249 PRO A CA 1
ATOM 1938 C C . PRO A 1 249 ? -6.116 3.700 8.812 1.00 95.25 249 PRO A C 1
ATOM 1940 O O . PRO A 1 249 ? -6.519 3.192 7.766 1.00 95.25 249 PRO A O 1
ATOM 1943 N N . PHE A 1 250 ? -4.948 4.314 8.887 1.00 94.50 250 PHE A N 1
ATOM 1944 C CA . PHE A 1 250 ? -3.975 4.362 7.811 1.00 94.50 250 PHE A CA 1
ATOM 1945 C C . PHE A 1 250 ? -2.603 4.078 8.383 1.00 94.50 250 PHE A C 1
ATOM 1947 O O . PHE A 1 250 ? -2.258 4.562 9.457 1.00 94.50 250 PHE A O 1
ATOM 1954 N N . LYS A 1 251 ? -1.787 3.346 7.639 1.00 92.75 251 LYS A N 1
ATOM 1955 C CA . LYS A 1 251 ? -0.363 3.273 7.910 1.00 92.75 251 LYS A CA 1
ATOM 1956 C C . LYS A 1 251 ? 0.305 4.546 7.393 1.00 92.75 251 LYS A C 1
ATOM 1958 O O . LYS A 1 251 ? 0.156 4.896 6.223 1.00 92.75 251 LYS A O 1
ATOM 1963 N N . LEU A 1 252 ? 1.094 5.196 8.238 1.00 89.44 252 LEU A N 1
ATOM 1964 C CA . LEU A 1 252 ? 1.935 6.311 7.823 1.00 89.44 252 LEU A CA 1
ATOM 1965 C C . LEU A 1 252 ? 3.166 5.822 7.062 1.00 89.44 252 LEU A C 1
ATOM 1967 O O . LEU A 1 252 ? 3.833 4.863 7.461 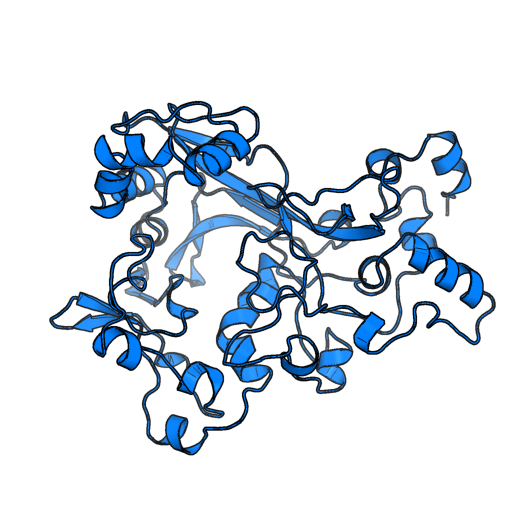1.00 89.44 252 LEU A O 1
ATOM 1971 N N . PHE A 1 253 ? 3.484 6.516 5.976 1.00 90.00 253 PHE A N 1
ATOM 1972 C CA . PHE A 1 253 ? 4.730 6.337 5.253 1.00 90.00 253 PHE A CA 1
ATOM 1973 C C . PHE A 1 253 ? 5.339 7.685 4.887 1.00 90.00 253 PHE A C 1
ATOM 1975 O O . PHE A 1 253 ? 4.654 8.587 4.401 1.00 90.00 253 PHE A O 1
ATOM 1982 N N . GLN A 1 254 ? 6.645 7.789 5.095 1.00 90.94 254 GLN A N 1
ATOM 1983 C CA . GLN A 1 254 ? 7.425 8.968 4.764 1.00 90.94 254 GLN A CA 1
ATOM 1984 C C . GLN A 1 254 ? 8.694 8.568 4.002 1.00 90.94 254 GLN A C 1
ATOM 1986 O O . GLN A 1 254 ? 9.196 7.448 4.129 1.00 90.94 254 GLN A O 1
ATOM 1991 N N . ALA A 1 255 ? 9.210 9.466 3.171 1.00 92.81 255 ALA A N 1
ATOM 1992 C CA . ALA A 1 255 ? 10.437 9.226 2.435 1.00 92.81 255 ALA A CA 1
ATOM 1993 C C . ALA A 1 255 ? 11.212 10.510 2.147 1.00 92.81 255 ALA A C 1
ATOM 1995 O O . ALA A 1 255 ? 10.635 11.589 2.040 1.00 92.81 255 ALA A O 1
ATOM 1996 N N . VAL A 1 256 ? 12.521 10.364 1.947 1.00 94.56 256 VAL A N 1
ATOM 1997 C CA . VAL A 1 256 ? 13.375 11.397 1.356 1.00 94.56 256 VAL A CA 1
ATOM 1998 C C . VAL A 1 256 ? 13.686 10.992 -0.076 1.00 94.56 256 VAL A C 1
ATOM 2000 O O . VAL A 1 256 ? 14.289 9.943 -0.317 1.00 94.56 256 VAL A O 1
ATOM 2003 N N . MET A 1 257 ? 13.251 11.825 -1.017 1.00 93.38 257 MET A N 1
ATOM 2004 C CA . MET A 1 257 ? 13.336 11.598 -2.460 1.00 93.38 257 MET A CA 1
ATOM 2005 C C . MET A 1 257 ? 14.019 12.792 -3.144 1.00 93.38 257 MET A C 1
ATOM 2007 O O . MET A 1 257 ? 13.967 13.909 -2.622 1.00 93.38 257 MET A O 1
ATOM 2011 N N . PRO A 1 258 ? 14.664 12.595 -4.305 1.00 95.44 258 PRO A N 1
ATOM 2012 C CA . PRO A 1 258 ? 15.250 13.693 -5.049 1.00 95.44 258 PRO A CA 1
ATOM 2013 C C . PRO A 1 258 ? 14.137 14.443 -5.782 1.00 95.44 258 PRO A C 1
ATOM 2015 O O . PRO A 1 258 ? 13.329 13.847 -6.493 1.00 95.44 258 PRO A O 1
ATOM 2018 N N . GLU A 1 259 ? 14.097 15.755 -5.612 1.00 93.69 259 GLU A N 1
ATOM 2019 C CA . GLU A 1 259 ? 13.124 16.640 -6.242 1.00 93.69 259 GLU A CA 1
ATOM 2020 C C . GLU A 1 259 ? 13.850 17.706 -7.053 1.00 93.69 259 GLU A C 1
ATOM 2022 O O . GLU A 1 259 ? 14.834 18.292 -6.595 1.00 93.69 259 GLU A O 1
ATOM 2027 N N . ASP A 1 260 ? 13.359 17.965 -8.257 1.00 94.56 260 ASP A N 1
ATOM 2028 C CA . ASP A 1 260 ? 13.894 18.999 -9.130 1.00 94.56 260 ASP A CA 1
ATOM 2029 C C . ASP A 1 260 ? 13.832 20.374 -8.455 1.00 94.56 260 ASP A C 1
ATOM 2031 O O . ASP A 1 260 ? 12.755 20.877 -8.139 1.00 94.56 260 ASP A O 1
ATOM 2035 N N . ALA A 1 261 ? 14.989 21.015 -8.277 1.00 94.38 261 ALA A N 1
ATOM 2036 C CA . ALA A 1 261 ? 15.087 22.295 -7.584 1.00 94.38 261 ALA A CA 1
ATOM 2037 C C . A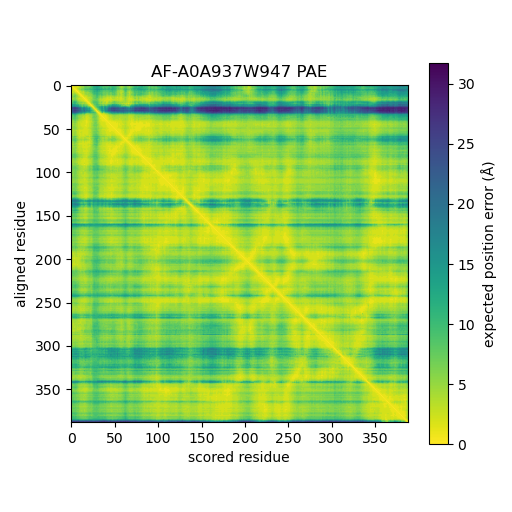LA A 1 261 ? 14.312 23.419 -8.295 1.00 94.38 261 ALA A C 1
ATOM 2039 O O . ALA A 1 261 ? 13.866 24.368 -7.647 1.00 94.38 261 ALA A O 1
ATOM 2040 N N . ALA A 1 262 ? 14.154 23.314 -9.616 1.00 92.62 262 ALA A N 1
ATOM 2041 C CA . ALA A 1 262 ? 13.494 24.311 -10.446 1.00 92.62 262 ALA A CA 1
ATOM 2042 C C . ALA A 1 262 ? 11.964 24.129 -10.500 1.00 92.62 262 ALA A C 1
ATOM 2044 O O . ALA A 1 262 ? 11.256 25.091 -10.807 1.00 92.62 262 ALA A O 1
ATOM 2045 N N . ASN A 1 263 ? 11.472 22.928 -10.177 1.00 91.81 263 ASN A N 1
ATOM 2046 C CA . ASN A 1 263 ? 10.077 22.506 -10.304 1.00 91.81 263 ASN A CA 1
ATOM 2047 C C . ASN A 1 263 ? 9.523 22.033 -8.952 1.00 91.81 263 ASN A C 1
ATOM 2049 O O . ASN A 1 263 ? 9.141 20.871 -8.787 1.00 91.81 263 ASN A O 1
ATOM 2053 N N . ARG A 1 264 ? 9.477 22.957 -7.984 1.00 90.44 264 ARG A N 1
ATOM 2054 C CA . ARG A 1 264 ? 8.986 22.733 -6.614 1.00 90.44 264 ARG A CA 1
ATOM 2055 C C . ARG A 1 264 ? 7.740 23.566 -6.327 1.00 90.44 264 ARG A C 1
ATOM 2057 O O . ARG A 1 264 ? 7.629 24.695 -6.796 1.00 90.44 264 ARG A O 1
ATOM 2064 N N . GLY A 1 265 ? 6.855 23.024 -5.502 1.00 85.31 265 GLY A N 1
ATOM 2065 C CA . GLY A 1 265 ? 5.647 23.663 -4.991 1.00 85.31 265 GLY A CA 1
ATOM 2066 C C . GLY A 1 265 ? 5.491 23.496 -3.471 1.00 85.31 265 GLY A C 1
ATOM 2067 O O . GLY A 1 265 ? 6.225 22.729 -2.836 1.00 85.31 265 GLY A O 1
ATOM 2068 N N . PRO A 1 266 ? 4.527 24.199 -2.852 1.00 83.81 266 PRO A N 1
ATOM 2069 C CA . PRO A 1 266 ? 4.305 24.147 -1.404 1.00 83.81 266 PRO A CA 1
ATOM 2070 C C . PRO A 1 266 ? 3.826 22.773 -0.912 1.00 83.81 266 PRO A C 1
ATOM 2072 O O . PRO A 1 266 ? 4.131 22.383 0.210 1.00 83.81 266 PRO A O 1
ATOM 2075 N N . THR A 1 267 ? 3.107 22.023 -1.751 1.00 79.12 267 THR A N 1
ATOM 2076 C CA . THR A 1 267 ? 2.500 20.724 -1.408 1.00 79.12 267 THR A CA 1
ATOM 2077 C C . THR A 1 267 ? 3.234 19.524 -2.010 1.00 79.12 267 THR A C 1
ATOM 2079 O O . THR A 1 267 ? 2.910 18.380 -1.699 1.00 79.12 267 THR A O 1
ATOM 2082 N N . GLY A 1 268 ? 4.233 19.760 -2.860 1.00 81.88 268 GLY A N 1
ATOM 2083 C CA . GLY A 1 268 ? 4.981 18.725 -3.568 1.00 81.88 268 GLY A CA 1
ATOM 2084 C C . GLY A 1 268 ? 5.872 19.326 -4.650 1.00 81.88 268 GLY A C 1
ATOM 2085 O O . GLY A 1 268 ? 6.099 20.530 -4.673 1.00 81.88 268 GLY A O 1
ATOM 2086 N N . GLY A 1 269 ? 6.400 18.500 -5.541 1.00 87.94 269 GLY A N 1
ATOM 2087 C CA . GLY A 1 269 ? 7.178 18.955 -6.689 1.00 87.94 269 GLY A CA 1
ATOM 2088 C C . GLY A 1 269 ? 7.518 17.799 -7.611 1.00 87.94 269 GLY A C 1
ATOM 2089 O O . GLY A 1 269 ? 7.081 16.667 -7.386 1.00 87.94 269 GLY A O 1
ATOM 2090 N N . MET A 1 270 ? 8.277 18.083 -8.666 1.00 89.38 270 MET A N 1
ATOM 2091 C CA . MET A 1 270 ? 8.662 17.052 -9.622 1.00 89.38 270 MET A CA 1
ATOM 2092 C C . MET A 1 270 ? 9.737 16.146 -9.016 1.00 89.38 270 MET A C 1
ATOM 2094 O O . MET A 1 270 ? 10.895 16.542 -8.869 1.00 89.38 270 MET A O 1
ATOM 2098 N N . LEU A 1 271 ? 9.347 14.921 -8.665 1.00 90.69 271 LEU A N 1
ATOM 2099 C CA . LEU A 1 271 ? 10.278 13.897 -8.204 1.00 90.69 271 LEU A CA 1
ATOM 2100 C C . LEU A 1 271 ? 11.147 13.415 -9.367 1.00 90.69 271 LEU A C 1
ATOM 2102 O O . LEU A 1 271 ? 10.647 13.105 -10.449 1.00 90.69 271 LEU A O 1
ATOM 2106 N N . LEU A 1 272 ? 12.448 13.308 -9.120 1.00 93.38 272 LEU A N 1
ATOM 2107 C CA . LEU A 1 272 ? 13.394 12.755 -10.076 1.00 93.38 272 LEU A CA 1
ATOM 2108 C C . LEU A 1 272 ? 13.507 11.233 -9.896 1.00 93.38 272 LEU A C 1
ATOM 2110 O O . LEU A 1 272 ? 13.453 10.726 -8.770 1.00 93.38 272 LEU A O 1
ATOM 2114 N N . PRO A 1 273 ? 13.668 10.469 -10.987 1.00 91.81 273 PRO A N 1
ATOM 2115 C CA . PRO A 1 273 ? 13.858 9.031 -10.899 1.00 91.81 273 PRO A CA 1
ATOM 2116 C C . PRO A 1 273 ? 15.214 8.681 -10.280 1.00 91.81 273 PRO A C 1
ATOM 2118 O O . PRO A 1 273 ? 16.198 9.409 -10.400 1.00 91.81 273 PRO A O 1
ATOM 2121 N N . ILE A 1 274 ? 15.274 7.499 -9.674 1.00 90.69 274 ILE A N 1
ATOM 2122 C CA . ILE A 1 274 ? 16.507 6.896 -9.169 1.00 90.69 274 ILE A CA 1
ATOM 2123 C C . ILE A 1 274 ? 16.791 5.653 -10.006 1.00 90.69 274 ILE A C 1
ATOM 2125 O O . ILE A 1 274 ? 15.965 4.736 -10.062 1.00 90.69 274 ILE A O 1
ATOM 2129 N N . ASP A 1 275 ? 17.968 5.582 -10.630 1.00 88.56 275 ASP A N 1
ATOM 2130 C CA . ASP A 1 275 ? 18.399 4.357 -11.303 1.00 88.56 275 ASP A CA 1
ATOM 2131 C C . ASP A 1 275 ? 18.792 3.299 -10.257 1.00 88.56 275 ASP A C 1
ATOM 2133 O O . ASP A 1 275 ? 19.917 3.266 -9.751 1.00 88.56 275 ASP A O 1
ATOM 2137 N N . ARG A 1 276 ? 17.835 2.423 -9.927 1.00 85.56 276 ARG A N 1
ATOM 2138 C CA . ARG A 1 276 ? 17.984 1.362 -8.919 1.00 85.56 276 ARG A CA 1
ATOM 2139 C C . ARG A 1 276 ? 19.111 0.378 -9.230 1.00 85.56 276 ARG A C 1
ATOM 2141 O O . ARG A 1 276 ? 19.739 -0.116 -8.300 1.00 85.56 276 ARG A O 1
ATOM 2148 N N . HIS A 1 277 ? 19.393 0.106 -10.508 1.00 80.12 277 HIS A N 1
ATOM 2149 C CA . HIS A 1 277 ? 20.451 -0.835 -10.885 1.00 80.12 277 HIS A CA 1
ATOM 2150 C C . HIS A 1 277 ? 21.815 -0.349 -10.399 1.00 80.12 277 HIS A C 1
ATOM 2152 O O . HIS A 1 277 ? 22.596 -1.111 -9.832 1.00 80.12 277 HIS A O 1
ATOM 2158 N N . PHE A 1 278 ? 22.093 0.935 -10.608 1.00 82.75 278 PHE A N 1
ATOM 2159 C CA . PHE A 1 278 ? 23.322 1.530 -10.111 1.00 82.75 278 PHE A CA 1
ATOM 2160 C C . PHE A 1 278 ? 23.225 1.801 -8.605 1.00 82.75 278 PHE A C 1
ATOM 2162 O O . PHE A 1 278 ? 24.197 1.522 -7.899 1.00 82.75 278 PHE A O 1
ATOM 2169 N N . TYR A 1 279 ? 22.046 2.210 -8.105 1.00 88.44 279 TYR A N 1
ATOM 2170 C CA . TYR A 1 279 ? 21.787 2.410 -6.674 1.00 88.44 279 TYR A CA 1
ATOM 2171 C C . TYR A 1 279 ? 22.256 1.257 -5.820 1.00 88.44 279 TYR A C 1
ATOM 2173 O O . TYR A 1 279 ? 23.112 1.417 -4.949 1.00 88.44 279 TYR A O 1
ATOM 2181 N N . TYR A 1 280 ? 21.742 0.080 -6.131 1.00 87.88 280 TYR A N 1
ATOM 2182 C CA . TYR A 1 280 ? 21.993 -1.117 -5.360 1.00 87.88 280 TYR A CA 1
ATOM 2183 C C . TYR A 1 280 ? 23.421 -1.642 -5.500 1.00 87.88 280 TYR A C 1
ATOM 2185 O O . TYR A 1 280 ? 23.893 -2.357 -4.622 1.00 87.88 280 TYR A O 1
ATOM 2193 N N . ARG A 1 281 ? 24.160 -1.264 -6.545 1.00 85.25 281 ARG A N 1
ATOM 2194 C CA . ARG A 1 281 ? 25.545 -1.715 -6.723 1.00 85.25 281 ARG A CA 1
ATOM 2195 C C . ARG A 1 281 ? 26.572 -0.781 -6.091 1.00 85.25 281 ARG A C 1
ATOM 2197 O O . ARG A 1 281 ? 27.532 -1.262 -5.499 1.00 85.25 281 ARG A O 1
ATOM 2204 N N . GLU A 1 282 ? 26.403 0.529 -6.246 1.00 88.50 282 GLU A N 1
ATOM 2205 C CA . GLU A 1 282 ? 27.479 1.500 -5.998 1.00 88.50 282 GLU A CA 1
ATOM 2206 C C . GLU A 1 282 ? 27.230 2.422 -4.794 1.00 88.50 282 GLU A C 1
ATOM 2208 O O . GLU A 1 282 ? 28.189 3.000 -4.294 1.00 88.50 282 GLU A O 1
ATOM 2213 N N . GLY A 1 283 ? 25.989 2.574 -4.313 1.00 89.75 283 GLY A N 1
ATOM 2214 C CA . GLY A 1 283 ? 25.709 3.362 -3.103 1.00 89.75 283 GLY A CA 1
ATOM 2215 C C . GLY A 1 283 ? 26.055 4.860 -3.184 1.00 89.75 283 GLY A C 1
ATOM 2216 O O . GLY A 1 283 ? 26.301 5.476 -2.156 1.00 89.75 283 GLY A O 1
ATOM 2217 N N . ASN A 1 284 ? 26.078 5.462 -4.379 1.00 91.06 284 ASN A N 1
ATOM 2218 C CA . ASN A 1 284 ? 26.235 6.904 -4.618 1.00 91.06 284 ASN A CA 1
ATOM 2219 C C . ASN A 1 284 ? 24.939 7.548 -5.177 1.00 91.06 284 ASN A C 1
ATOM 2221 O O . ASN A 1 284 ? 24.763 7.599 -6.398 1.00 91.06 284 ASN A O 1
ATOM 2225 N N . PRO A 1 285 ? 24.043 8.067 -4.316 1.00 89.19 285 PRO A N 1
ATOM 2226 C CA . PRO A 1 285 ? 22.725 8.567 -4.714 1.00 89.19 285 PRO A CA 1
ATOM 2227 C C . PRO A 1 285 ? 22.753 9.633 -5.812 1.00 89.19 285 PRO A C 1
ATOM 2229 O O . PRO A 1 285 ? 21.912 9.593 -6.709 1.00 89.19 285 PRO A O 1
ATOM 2232 N N . ASP A 1 286 ? 23.735 10.542 -5.794 1.00 90.69 286 ASP A N 1
ATOM 2233 C CA . ASP A 1 286 ? 23.827 11.632 -6.774 1.00 90.69 286 ASP A CA 1
ATOM 2234 C C . ASP A 1 286 ? 24.099 11.118 -8.188 1.00 90.69 286 ASP A C 1
ATOM 2236 O O . ASP A 1 286 ? 23.390 11.475 -9.134 1.00 90.69 286 ASP A O 1
ATOM 2240 N N . LYS A 1 287 ? 25.054 10.191 -8.320 1.00 90.56 287 LYS A N 1
ATOM 2241 C CA . LYS A 1 287 ? 25.372 9.562 -9.607 1.00 90.56 287 LYS A CA 1
ATOM 2242 C C . LYS A 1 287 ? 24.138 8.902 -10.227 1.00 90.56 287 LYS A C 1
ATOM 2244 O O . LYS A 1 287 ? 23.967 8.934 -11.445 1.00 90.56 287 LYS A O 1
ATOM 2249 N N . PHE A 1 288 ? 23.265 8.316 -9.409 1.00 89.19 288 PHE A N 1
ATOM 2250 C CA . PHE A 1 288 ? 22.103 7.572 -9.898 1.00 89.19 288 PHE A CA 1
ATOM 2251 C C . PHE A 1 288 ? 20.959 8.464 -10.342 1.00 89.19 288 PHE A C 1
ATOM 2253 O O . PHE A 1 288 ? 20.315 8.133 -11.334 1.00 89.19 288 PHE A O 1
ATOM 2260 N N . VAL A 1 289 ? 20.729 9.585 -9.653 1.00 94.31 289 VAL A N 1
ATOM 2261 C CA . VAL A 1 289 ? 19.767 10.598 -10.109 1.00 94.31 289 VAL A CA 1
ATOM 2262 C C . VAL A 1 289 ? 20.221 11.153 -11.457 1.00 94.31 289 VAL A C 1
ATOM 2264 O O . VAL A 1 289 ? 19.455 11.141 -12.417 1.00 94.31 289 VAL A O 1
ATOM 2267 N N . ARG A 1 290 ? 21.497 11.543 -11.577 1.00 93.44 290 ARG A N 1
ATOM 2268 C CA . ARG A 1 290 ? 22.044 12.089 -12.832 1.00 93.44 290 ARG A CA 1
ATOM 2269 C C . ARG A 1 290 ? 21.963 11.089 -13.986 1.00 93.44 290 ARG A C 1
ATOM 2271 O O . ARG A 1 290 ? 21.423 11.417 -15.037 1.00 93.44 290 ARG A O 1
ATOM 2278 N N . ASN A 1 291 ? 22.389 9.847 -13.769 1.00 92.19 291 ASN A N 1
ATOM 2279 C CA . ASN A 1 291 ? 22.302 8.795 -14.785 1.00 92.19 291 ASN A CA 1
ATOM 2280 C C . ASN A 1 291 ? 20.848 8.440 -15.160 1.00 92.19 291 ASN A C 1
ATOM 2282 O O . ASN A 1 291 ? 20.567 8.104 -16.311 1.00 92.19 291 ASN A O 1
ATOM 2286 N N . ALA A 1 292 ? 19.902 8.516 -14.217 1.00 91.44 292 ALA A N 1
ATOM 2287 C CA . ALA A 1 292 ? 18.484 8.333 -14.524 1.00 91.44 292 ALA A CA 1
ATOM 2288 C C . ALA A 1 292 ? 17.941 9.472 -15.406 1.00 91.44 292 ALA A C 1
ATOM 2290 O O . ALA A 1 292 ? 17.177 9.220 -16.338 1.00 91.44 292 ALA A O 1
ATOM 2291 N N . MET A 1 293 ? 18.383 10.708 -15.166 1.00 93.00 293 MET A N 1
ATOM 2292 C CA . MET A 1 293 ? 18.011 11.874 -15.971 1.00 93.00 293 MET A CA 1
ATOM 2293 C C . MET A 1 293 ? 18.592 11.856 -17.391 1.00 93.00 293 MET A C 1
ATOM 2295 O O . MET A 1 293 ? 18.023 12.457 -18.299 1.00 93.00 293 MET A O 1
ATOM 2299 N N . GLU A 1 294 ? 19.676 11.116 -17.624 1.00 91.75 294 GLU A N 1
ATOM 2300 C CA . GLU A 1 294 ? 20.254 10.938 -18.961 1.00 91.75 294 GLU A CA 1
ATOM 2301 C C . GLU A 1 294 ? 19.481 9.950 -19.849 1.00 91.75 294 GLU A C 1
ATOM 2303 O O . GLU A 1 294 ? 19.727 9.889 -21.063 1.00 91.75 294 GLU A O 1
ATOM 2308 N N . LYS A 1 295 ? 18.544 9.177 -19.278 1.00 87.31 295 LYS A N 1
ATOM 2309 C CA . LYS A 1 295 ? 17.775 8.175 -20.026 1.00 87.31 295 LYS A CA 1
ATOM 2310 C C . LYS A 1 295 ? 16.888 8.847 -21.084 1.00 87.31 295 LYS A C 1
ATOM 2312 O O . LYS A 1 295 ? 16.331 9.914 -20.816 1.00 87.31 295 LYS A O 1
ATOM 2317 N N . PRO A 1 296 ? 16.675 8.210 -22.255 1.00 85.81 296 PRO A N 1
ATOM 2318 C CA . PRO A 1 296 ? 15.876 8.784 -23.343 1.00 85.81 296 PRO A CA 1
ATOM 2319 C C . PRO A 1 296 ? 14.491 9.270 -22.905 1.00 85.81 296 PRO A C 1
ATOM 2321 O O . PRO A 1 296 ? 14.068 10.349 -23.306 1.00 85.81 296 PRO A O 1
ATOM 2324 N N . PHE A 1 297 ? 13.823 8.522 -22.022 1.00 82.62 297 PHE A N 1
ATOM 2325 C CA . PHE A 1 297 ? 12.524 8.914 -21.476 1.00 82.62 297 PHE A CA 1
ATOM 2326 C C . PHE A 1 297 ? 12.587 10.222 -20.675 1.00 82.62 297 PHE A C 1
ATOM 2328 O O . PHE A 1 297 ? 11.743 11.090 -20.860 1.00 82.62 297 PHE A O 1
ATOM 2335 N N . MET A 1 298 ? 13.604 10.415 -19.830 1.00 87.00 298 MET A N 1
ATOM 2336 C CA . MET A 1 298 ? 13.733 11.653 -19.053 1.00 87.00 298 MET A CA 1
ATOM 2337 C C . MET A 1 298 ? 14.114 12.845 -19.927 1.00 87.00 298 MET A C 1
ATOM 2339 O O . MET A 1 298 ? 13.569 13.930 -19.736 1.00 87.00 298 MET A O 1
ATOM 2343 N N . LYS A 1 299 ? 14.963 12.634 -20.941 1.00 87.81 299 LYS A N 1
ATOM 2344 C CA . LYS A 1 299 ? 15.258 13.649 -21.965 1.00 87.81 299 LYS A CA 1
ATOM 2345 C C . LYS A 1 299 ? 14.008 14.063 -22.740 1.00 87.81 299 LYS A C 1
ATOM 2347 O O . LYS A 1 299 ? 13.839 15.245 -23.015 1.00 87.81 299 LYS A O 1
ATOM 2352 N N . LEU A 1 300 ? 13.126 13.110 -23.052 1.00 84.69 300 LEU A N 1
ATOM 2353 C CA . LEU A 1 300 ? 11.829 13.387 -23.667 1.00 84.69 300 LEU A CA 1
ATOM 2354 C C . LEU A 1 300 ? 10.926 14.191 -22.721 1.00 84.69 300 LEU A C 1
ATOM 2356 O O . LEU A 1 300 ? 10.411 15.227 -23.126 1.00 84.69 300 LEU A O 1
ATOM 2360 N N . MET A 1 301 ? 10.762 13.749 -21.469 1.00 83.44 301 MET A N 1
ATOM 2361 C CA . MET A 1 301 ? 9.895 14.399 -20.471 1.00 83.44 301 MET A CA 1
ATOM 2362 C C . MET A 1 301 ? 10.308 15.844 -20.169 1.00 83.44 301 MET A C 1
ATOM 2364 O O . MET A 1 301 ? 9.448 16.704 -19.999 1.00 83.44 301 MET A O 1
ATOM 2368 N N . TYR A 1 302 ? 11.613 16.115 -20.149 1.00 89.44 302 TYR A N 1
ATOM 2369 C CA . TYR A 1 302 ? 12.188 17.450 -19.979 1.00 89.44 302 TYR A CA 1
ATOM 2370 C C . TYR A 1 302 ? 12.515 18.148 -21.309 1.00 89.44 302 TYR A C 1
ATOM 2372 O O . TYR A 1 302 ? 13.240 19.140 -21.322 1.00 89.44 302 TYR A O 1
ATOM 2380 N N . GLY A 1 303 ? 11.998 17.656 -22.435 1.00 85.75 303 GLY A N 1
ATOM 2381 C CA . GLY A 1 303 ? 12.066 18.352 -23.718 1.00 85.75 303 GLY A CA 1
ATOM 2382 C C . GLY A 1 303 ? 10.988 19.434 -23.827 1.00 85.75 303 GLY A C 1
ATOM 2383 O O . GLY A 1 303 ? 9.913 19.309 -23.240 1.00 85.75 303 GLY A O 1
ATOM 2384 N N . GLU A 1 304 ? 11.238 20.478 -24.623 1.00 78.12 304 GLU A N 1
ATOM 2385 C CA . GLU A 1 304 ? 10.318 21.620 -24.786 1.00 78.12 304 GLU A CA 1
ATOM 2386 C C . GLU A 1 304 ? 8.899 21.197 -25.212 1.00 78.12 304 GLU A C 1
ATOM 2388 O O . GLU A 1 304 ? 7.907 21.729 -24.711 1.00 78.12 304 GLU A O 1
ATOM 2393 N N . GLY A 1 305 ? 8.787 20.184 -26.080 1.00 77.88 305 GLY A N 1
ATOM 2394 C CA . GLY A 1 305 ? 7.497 19.652 -26.530 1.00 77.88 305 GLY A CA 1
ATOM 2395 C C . GLY A 1 305 ? 6.667 19.027 -25.403 1.00 77.88 305 GLY A C 1
ATOM 2396 O O . GLY A 1 305 ? 5.486 19.348 -25.252 1.00 77.88 305 GLY A O 1
ATOM 2397 N N . MET A 1 306 ? 7.281 18.177 -24.571 1.00 78.94 306 MET A N 1
ATOM 2398 C CA . MET A 1 306 ? 6.590 17.550 -23.436 1.00 78.94 306 MET A CA 1
ATOM 2399 C C . MET A 1 306 ? 6.327 18.540 -22.309 1.00 78.94 306 MET A C 1
ATOM 2401 O O . MET A 1 306 ? 5.247 18.500 -21.728 1.00 78.94 306 MET A O 1
ATOM 2405 N N . ALA A 1 307 ? 7.242 19.476 -22.053 1.00 76.06 307 ALA A N 1
ATOM 2406 C CA . ALA A 1 307 ? 7.017 20.571 -21.113 1.00 76.06 307 ALA A CA 1
ATOM 2407 C C . ALA A 1 307 ? 5.768 21.389 -21.489 1.00 76.06 307 ALA A C 1
ATOM 2409 O O . ALA A 1 307 ? 4.908 21.655 -20.646 1.00 76.06 307 ALA A O 1
ATOM 2410 N N . GLY A 1 308 ? 5.605 21.705 -22.779 1.00 76.94 308 GLY A N 1
ATOM 2411 C CA . GLY A 1 308 ? 4.404 22.365 -23.293 1.00 76.94 308 GLY A CA 1
ATOM 2412 C C . GLY A 1 308 ? 3.128 21.525 -23.141 1.00 76.94 308 GLY A C 1
ATOM 2413 O O . GLY A 1 308 ? 2.056 22.077 -22.885 1.00 76.94 308 GLY A O 1
ATOM 2414 N N . MET A 1 309 ? 3.224 20.196 -23.263 1.00 76.06 309 MET A N 1
ATOM 2415 C CA . MET A 1 309 ? 2.103 19.278 -23.022 1.00 76.06 309 MET A CA 1
ATOM 2416 C C . MET A 1 309 ? 1.750 19.170 -21.533 1.00 76.06 309 MET A C 1
ATOM 2418 O O . MET A 1 309 ? 0.568 19.128 -21.188 1.00 76.06 309 MET A O 1
ATOM 2422 N N . MET A 1 310 ? 2.750 19.179 -20.645 1.00 73.88 310 MET A N 1
ATOM 2423 C CA . MET A 1 310 ? 2.550 19.115 -19.195 1.00 73.88 310 MET A CA 1
ATOM 2424 C C . MET A 1 310 ? 1.720 20.280 -18.662 1.00 73.88 310 MET A C 1
ATOM 2426 O O . MET A 1 310 ? 0.973 20.119 -17.699 1.00 73.88 310 MET A O 1
ATOM 2430 N N . MET A 1 311 ? 1.784 21.424 -19.340 1.00 76.00 311 MET A N 1
ATOM 2431 C CA . MET A 1 311 ? 1.026 22.623 -18.989 1.00 76.00 311 MET A CA 1
ATOM 2432 C C . MET A 1 311 ? -0.344 22.720 -19.680 1.00 76.00 311 MET A C 1
ATOM 2434 O O . MET A 1 311 ? -0.993 23.765 -19.621 1.00 76.00 311 MET A O 1
ATOM 2438 N N . LYS A 1 312 ? -0.845 21.634 -20.289 1.00 78.25 312 LYS A N 1
ATOM 2439 C CA . LYS A 1 312 ? -2.166 21.582 -20.939 1.00 78.25 312 LYS A CA 1
ATOM 2440 C C . LYS A 1 312 ? -3.069 20.491 -20.355 1.00 78.25 312 LYS A C 1
ATOM 2442 O O . LYS A 1 312 ? -2.616 19.497 -19.791 1.00 78.25 312 LYS A O 1
ATOM 2447 N N . GLY A 1 313 ? -4.381 20.690 -20.508 1.00 80.06 313 GLY A N 1
ATOM 2448 C CA . GLY A 1 313 ? -5.410 19.689 -20.214 1.00 80.06 313 GLY A CA 1
ATOM 2449 C C . GLY A 1 313 ? -5.324 19.084 -18.808 1.00 80.06 313 GLY A C 1
ATOM 2450 O O . GLY A 1 313 ? -5.130 19.786 -17.815 1.00 80.06 313 GLY A O 1
ATOM 2451 N N . THR A 1 314 ? -5.489 17.765 -18.729 1.00 74.56 314 THR A N 1
ATOM 2452 C CA . THR A 1 314 ? -5.458 17.000 -17.472 1.00 74.56 314 THR A CA 1
ATOM 2453 C C . THR A 1 314 ? -4.092 17.050 -16.786 1.00 74.56 314 THR A C 1
ATOM 2455 O O . THR A 1 314 ? -4.037 17.070 -15.558 1.00 74.56 314 THR A O 1
ATOM 2458 N N . MET A 1 315 ? -2.996 17.152 -17.545 1.00 76.50 315 MET A N 1
ATOM 2459 C CA . MET A 1 315 ? -1.653 17.204 -16.963 1.00 76.50 315 MET A CA 1
ATOM 2460 C C . MET A 1 315 ? -1.419 18.514 -16.200 1.00 76.50 315 MET A C 1
ATOM 2462 O O . MET A 1 315 ? -0.924 18.477 -15.079 1.00 76.50 315 MET A O 1
ATOM 2466 N N . ASN A 1 316 ? -1.913 19.652 -16.704 1.00 82.38 316 ASN A N 1
ATOM 2467 C CA . ASN A 1 316 ? -1.870 20.925 -15.967 1.00 82.38 316 ASN A CA 1
ATOM 2468 C C . ASN A 1 316 ? -2.620 20.838 -14.626 1.00 82.38 316 ASN A C 1
ATOM 2470 O O . ASN A 1 316 ? -2.163 21.364 -13.613 1.00 82.38 316 ASN A O 1
ATOM 2474 N N . LYS A 1 317 ? -3.767 20.140 -14.593 1.00 81.25 317 LYS A N 1
ATOM 2475 C CA . LYS A 1 317 ? -4.511 19.912 -13.342 1.00 81.25 317 LYS A CA 1
ATOM 2476 C C . LYS A 1 317 ? -3.682 19.098 -12.345 1.00 81.25 317 LYS A C 1
ATOM 2478 O O . LYS A 1 317 ? -3.656 19.446 -11.168 1.00 81.25 317 LYS A O 1
ATOM 2483 N N . MET A 1 318 ? -2.987 18.060 -12.814 1.00 79.81 318 MET A N 1
ATOM 2484 C CA . MET A 1 318 ? -2.078 17.262 -11.986 1.00 79.81 318 MET A CA 1
ATOM 2485 C C . MET A 1 318 ? -0.902 18.098 -11.462 1.00 79.81 318 MET A C 1
ATOM 2487 O O . MET A 1 318 ? -0.634 18.062 -10.264 1.00 79.81 318 MET A O 1
ATOM 2491 N N . MET A 1 319 ? -0.250 18.891 -12.321 1.00 83.62 319 MET A N 1
ATOM 2492 C CA . MET A 1 319 ? 0.865 19.766 -11.929 1.00 83.62 319 MET A CA 1
ATOM 2493 C C . MET A 1 319 ? 0.435 20.761 -10.847 1.00 83.62 319 MET A C 1
ATOM 2495 O O . MET A 1 319 ? 1.068 20.856 -9.797 1.00 83.62 319 MET A O 1
ATOM 2499 N N . ARG A 1 320 ? -0.719 21.412 -11.021 1.00 84.12 320 ARG A N 1
ATOM 2500 C CA . ARG A 1 320 ? -1.278 22.314 -10.003 1.00 84.12 320 ARG A CA 1
ATOM 2501 C C . ARG A 1 320 ? -1.617 21.598 -8.699 1.00 84.12 320 ARG A C 1
ATOM 2503 O O . ARG A 1 320 ? -1.427 22.171 -7.631 1.00 84.12 320 ARG A O 1
ATOM 2510 N N . ALA A 1 321 ? -2.076 20.348 -8.761 1.00 79.38 321 ALA A N 1
ATOM 2511 C CA . ALA A 1 321 ? -2.393 19.563 -7.570 1.00 79.38 321 ALA A CA 1
ATOM 2512 C C . ALA A 1 321 ? -1.153 19.217 -6.719 1.00 79.38 321 ALA A C 1
ATOM 2514 O O . ALA A 1 321 ? -1.281 19.099 -5.501 1.00 79.38 321 ALA A O 1
ATOM 2515 N N . ILE A 1 322 ? 0.036 19.116 -7.326 1.00 78.50 322 ILE A N 1
ATOM 2516 C CA . ILE A 1 322 ? 1.324 19.012 -6.607 1.00 78.50 322 ILE A CA 1
ATOM 2517 C C . ILE A 1 322 ? 1.972 20.377 -6.321 1.00 78.50 322 ILE A C 1
ATOM 2519 O O . ILE A 1 322 ? 3.116 20.436 -5.877 1.00 78.50 322 ILE A O 1
ATOM 2523 N N . GLY A 1 323 ? 1.251 21.477 -6.559 1.00 82.06 323 GLY A N 1
ATOM 2524 C CA . GLY A 1 323 ? 1.709 22.834 -6.268 1.00 82.06 323 GLY A CA 1
ATOM 2525 C C . GLY A 1 323 ? 2.592 23.463 -7.349 1.00 82.06 323 GLY A C 1
ATOM 2526 O O . GLY A 1 323 ? 3.271 24.444 -7.061 1.00 82.06 323 GLY A O 1
ATOM 2527 N N . LEU A 1 324 ? 2.601 22.923 -8.573 1.00 86.81 324 LEU A N 1
ATOM 2528 C CA . LEU A 1 324 ? 3.338 23.482 -9.708 1.00 86.81 324 LEU A CA 1
ATOM 2529 C C . LEU A 1 324 ? 2.427 24.325 -10.605 1.00 86.81 324 LEU A C 1
ATOM 2531 O O . LEU A 1 324 ? 1.498 23.822 -11.235 1.00 86.81 324 LEU A O 1
ATOM 2535 N N . GLU A 1 325 ? 2.727 25.620 -10.692 1.00 82.94 325 GLU A N 1
ATOM 2536 C CA . GLU A 1 325 ? 2.038 26.563 -11.589 1.00 82.94 325 GLU A CA 1
ATOM 2537 C C . GLU A 1 325 ? 2.688 26.661 -12.977 1.00 82.94 325 GLU A C 1
ATOM 2539 O O . GLU A 1 325 ? 2.079 27.167 -13.920 1.00 82.94 325 GLU A O 1
ATOM 2544 N N . GLY A 1 326 ? 3.909 26.144 -13.106 1.00 84.56 326 GLY A N 1
ATOM 2545 C CA . GLY A 1 326 ? 4.696 26.085 -14.329 1.00 84.56 326 GLY A CA 1
ATOM 2546 C C . GLY A 1 326 ? 5.662 24.905 -14.295 1.00 84.56 326 GLY A C 1
ATOM 2547 O O . GLY A 1 326 ? 5.943 24.361 -13.227 1.00 84.56 326 GLY A O 1
ATOM 2548 N N . PHE A 1 327 ? 6.181 24.531 -15.464 1.00 88.38 327 PHE A N 1
ATOM 2549 C CA . PHE A 1 327 ? 7.201 23.497 -15.608 1.00 88.38 327 PHE A CA 1
ATOM 2550 C C . PHE A 1 327 ? 8.415 24.065 -16.348 1.00 88.38 327 PHE A C 1
ATOM 2552 O O . PHE A 1 327 ? 8.296 24.566 -17.466 1.00 88.38 327 PHE A O 1
ATOM 2559 N N . LYS A 1 328 ? 9.582 24.014 -15.707 1.00 89.88 328 LYS A N 1
ATOM 2560 C CA . LYS A 1 328 ? 10.864 24.487 -16.231 1.00 89.88 328 LYS A CA 1
ATOM 2561 C C . LYS A 1 328 ? 11.602 23.332 -16.894 1.00 89.88 328 LYS A C 1
ATOM 2563 O O . LYS A 1 328 ? 11.957 22.354 -16.237 1.00 89.88 328 LYS A O 1
ATOM 2568 N N . ALA A 1 329 ? 11.844 23.491 -18.187 1.00 90.19 329 ALA A N 1
ATOM 2569 C CA . ALA A 1 329 ? 12.590 22.579 -19.038 1.00 90.19 329 ALA A CA 1
ATOM 2570 C C . ALA A 1 329 ? 13.553 23.384 -19.938 1.00 90.19 329 ALA A C 1
ATOM 2572 O O . ALA A 1 329 ? 13.229 24.528 -20.263 1.00 90.19 329 ALA A O 1
ATOM 2573 N N . PRO A 1 330 ? 14.704 22.819 -20.349 1.00 91.31 330 PRO A N 1
ATOM 2574 C CA . PRO A 1 330 ? 15.214 21.501 -19.965 1.00 91.31 330 PRO A CA 1
ATOM 2575 C C . PRO A 1 330 ? 15.652 21.438 -18.495 1.00 91.31 330 PRO A C 1
ATOM 2577 O O . PRO A 1 330 ? 15.737 22.456 -17.809 1.00 91.31 330 PRO A O 1
ATOM 2580 N N . TRP A 1 331 ? 15.898 20.227 -17.987 1.00 92.25 331 TRP A N 1
ATOM 2581 C CA . TRP A 1 331 ? 16.350 20.045 -16.606 1.00 92.25 331 TRP A CA 1
ATOM 2582 C C . TRP A 1 331 ? 17.693 20.752 -16.374 1.00 92.25 331 TRP A C 1
ATOM 2584 O O . TRP A 1 331 ? 18.679 20.460 -17.047 1.00 92.25 331 TRP A O 1
ATOM 2594 N N . GLY A 1 332 ? 17.746 21.651 -15.389 1.00 91.25 332 GLY A N 1
ATOM 2595 C CA . GLY A 1 332 ? 18.932 22.464 -15.088 1.00 91.25 332 GLY A CA 1
ATOM 2596 C C . GLY A 1 332 ? 20.042 21.746 -14.309 1.00 91.25 332 GLY A C 1
ATOM 2597 O O . GLY A 1 332 ? 20.982 22.398 -13.868 1.00 91.25 332 GLY A O 1
ATOM 2598 N N . GLY A 1 333 ? 19.925 20.435 -14.069 1.00 93.06 333 GLY A N 1
ATOM 2599 C CA . GLY A 1 333 ? 20.942 19.625 -13.379 1.00 93.06 333 GLY A CA 1
ATOM 2600 C C . GLY A 1 333 ? 20.971 19.749 -11.849 1.00 93.06 333 GLY A C 1
ATOM 2601 O O . GLY A 1 333 ? 21.724 19.023 -11.191 1.00 93.06 333 GLY A O 1
ATOM 2602 N N . ASN A 1 334 ? 20.146 20.634 -11.283 1.00 94.69 334 ASN A N 1
ATOM 2603 C CA . ASN A 1 334 ? 20.033 20.872 -9.847 1.00 94.69 334 ASN A CA 1
ATOM 2604 C C . ASN A 1 334 ? 18.806 20.160 -9.271 1.00 94.69 334 ASN A C 1
ATOM 2606 O O . ASN A 1 334 ? 17.715 20.197 -9.841 1.00 94.69 334 ASN A O 1
ATOM 2610 N N . TYR A 1 335 ? 18.980 19.538 -8.112 1.00 95.94 335 TYR A N 1
ATOM 2611 C CA . TYR A 1 335 ? 17.911 18.888 -7.365 1.00 95.94 335 TYR A CA 1
ATOM 2612 C C . TYR A 1 335 ? 18.214 18.965 -5.869 1.00 95.94 335 TYR A C 1
ATOM 2614 O O . TYR A 1 335 ? 19.345 19.239 -5.464 1.00 95.94 335 TYR A O 1
ATOM 2622 N N . VAL A 1 336 ? 17.194 18.740 -5.053 1.00 95.44 336 VAL A N 1
ATOM 2623 C CA . VAL A 1 336 ? 17.305 18.698 -3.596 1.00 95.44 336 VAL A CA 1
ATOM 2624 C C . VAL A 1 336 ? 16.732 17.389 -3.078 1.00 95.44 336 VAL A C 1
ATOM 2626 O O . VAL A 1 336 ? 15.726 16.899 -3.585 1.00 95.44 336 VAL A O 1
ATOM 2629 N N . TRP A 1 337 ? 17.349 16.828 -2.044 1.00 95.38 337 TRP A N 1
ATOM 2630 C CA . TRP A 1 337 ? 16.739 15.744 -1.282 1.00 95.38 337 TRP A CA 1
ATOM 2631 C C . TRP A 1 337 ? 15.648 16.341 -0.402 1.00 95.38 337 TRP A C 1
ATOM 2633 O O . TRP A 1 337 ? 15.934 17.128 0.498 1.00 95.38 337 TRP A O 1
ATOM 2643 N N . SER A 1 338 ? 14.397 16.015 -0.710 1.00 93.19 338 SER A N 1
ATOM 2644 C CA . SER A 1 338 ? 13.236 16.522 0.012 1.00 93.19 338 SER A CA 1
ATOM 2645 C C . SER A 1 338 ? 12.533 15.381 0.719 1.00 93.19 338 SER A C 1
ATOM 2647 O O . SER A 1 338 ? 12.245 14.345 0.121 1.00 93.19 338 SER A O 1
ATOM 2649 N N . GLU A 1 339 ? 12.225 15.600 1.991 1.00 92.50 339 GLU A N 1
ATOM 2650 C CA . GLU A 1 339 ? 11.181 14.839 2.660 1.00 92.50 339 GLU A CA 1
ATOM 2651 C C . GLU A 1 339 ? 9.831 15.139 1.993 1.00 92.50 339 GLU A C 1
ATOM 2653 O O . GLU A 1 339 ? 9.614 16.255 1.496 1.00 92.50 339 GLU A O 1
ATOM 2658 N N . MET A 1 340 ? 8.927 14.158 1.929 1.00 88.19 340 MET A N 1
ATOM 2659 C CA . MET A 1 340 ? 7.612 14.398 1.337 1.00 88.19 340 MET A CA 1
ATOM 2660 C C . MET A 1 340 ? 6.895 15.475 2.155 1.00 88.19 340 MET A C 1
ATOM 2662 O O . MET A 1 340 ? 6.888 15.429 3.387 1.00 88.19 340 MET A O 1
ATOM 2666 N N . ARG A 1 341 ? 6.273 16.450 1.472 1.00 83.75 341 ARG A N 1
ATOM 2667 C CA . ARG A 1 341 ? 5.589 17.616 2.081 1.00 83.75 341 ARG A CA 1
ATOM 2668 C C . ARG A 1 341 ? 4.223 17.262 2.682 1.00 83.75 341 ARG A C 1
ATOM 2670 O O . ARG A 1 341 ? 3.229 17.963 2.522 1.00 83.75 341 ARG A O 1
ATOM 2677 N N . GLY A 1 342 ? 4.220 16.137 3.378 1.00 75.88 342 GLY A N 1
ATOM 2678 C CA . GLY A 1 342 ? 3.172 15.531 4.167 1.00 75.88 342 GLY A CA 1
ATOM 2679 C C . GLY A 1 342 ? 3.274 14.007 4.098 1.00 75.88 342 GLY A C 1
ATOM 2680 O O . GLY A 1 342 ? 4.085 13.448 3.358 1.00 75.88 342 GLY A O 1
ATOM 2681 N N . ASP A 1 343 ? 2.485 13.342 4.925 1.00 77.69 343 ASP A N 1
ATOM 2682 C CA . ASP A 1 343 ? 2.539 11.906 5.161 1.00 77.69 343 ASP A CA 1
ATOM 2683 C C . ASP A 1 343 ? 1.689 11.133 4.145 1.00 77.69 343 ASP A C 1
ATOM 2685 O O . ASP A 1 343 ? 0.514 11.429 3.943 1.00 77.69 343 ASP A O 1
ATOM 2689 N N . ALA A 1 344 ? 2.254 10.103 3.511 1.00 86.81 344 ALA A N 1
ATOM 2690 C CA . ALA A 1 344 ? 1.427 9.181 2.744 1.00 86.81 344 ALA A CA 1
ATOM 2691 C C . ALA A 1 344 ? 0.629 8.316 3.723 1.00 86.81 344 ALA A C 1
ATOM 2693 O O . ALA A 1 344 ? 1.196 7.570 4.524 1.00 86.81 344 ALA A O 1
ATOM 2694 N N . THR A 1 345 ? -0.695 8.399 3.645 1.00 91.00 345 THR A N 1
ATOM 2695 C CA . THR A 1 345 ? -1.604 7.576 4.444 1.00 91.00 345 THR A CA 1
ATOM 2696 C C . THR A 1 345 ? -1.923 6.319 3.650 1.00 91.00 345 THR A C 1
ATOM 2698 O O . THR A 1 345 ? -2.881 6.285 2.879 1.00 91.00 345 THR A O 1
ATOM 2701 N N . LEU A 1 346 ? -1.091 5.289 3.775 1.00 90.12 346 LEU A N 1
ATOM 2702 C CA . LEU A 1 346 ? -1.289 4.014 3.094 1.00 90.12 346 LEU A CA 1
ATOM 2703 C C . LEU A 1 346 ? -2.441 3.259 3.748 1.00 90.12 346 LEU A C 1
ATOM 2705 O O . LEU A 1 346 ? -2.442 3.026 4.954 1.00 90.12 346 LEU A O 1
ATOM 2709 N N . MET A 1 347 ? -3.429 2.863 2.956 1.00 89.19 347 MET A N 1
ATOM 2710 C CA . MET A 1 347 ? -4.593 2.195 3.522 1.00 89.19 347 MET A CA 1
ATOM 2711 C C . MET A 1 347 ? -4.278 0.794 4.052 1.00 89.19 347 MET A C 1
ATOM 2713 O O . MET A 1 347 ? -3.500 0.052 3.439 1.00 89.19 347 MET A O 1
ATOM 2717 N N . VAL A 1 348 ? -4.925 0.446 5.166 1.00 90.81 348 VAL A N 1
ATOM 2718 C CA . VAL A 1 348 ? -4.861 -0.863 5.819 1.00 90.81 348 VAL A CA 1
ATOM 2719 C C . VAL A 1 348 ? -6.253 -1.501 5.782 1.00 90.81 348 VAL A C 1
ATOM 2721 O O . VAL A 1 348 ? -7.179 -0.985 6.390 1.00 90.81 348 VAL A O 1
ATOM 2724 N N . ASN A 1 349 ? -6.399 -2.596 5.029 1.00 90.94 349 ASN A N 1
ATOM 2725 C CA . ASN A 1 349 ? -7.700 -3.236 4.739 1.00 90.94 349 ASN A CA 1
ATOM 2726 C C . ASN A 1 349 ? -7.684 -4.769 4.911 1.00 90.94 349 ASN A C 1
ATOM 2728 O O . ASN A 1 349 ? -8.687 -5.433 4.677 1.00 90.94 349 ASN A O 1
ATOM 2732 N N . HIS A 1 350 ? -6.539 -5.338 5.289 1.00 93.38 350 HIS A N 1
ATOM 2733 C CA . HIS A 1 350 ? -6.344 -6.769 5.548 1.00 93.38 350 HIS A CA 1
ATOM 2734 C C . HIS A 1 350 ? -5.706 -6.944 6.934 1.00 93.38 350 HIS A C 1
ATOM 2736 O O . HIS A 1 350 ? -5.487 -5.956 7.639 1.00 93.38 350 HIS A O 1
ATOM 2742 N N . ALA A 1 351 ? -5.376 -8.182 7.306 1.00 94.88 351 ALA A N 1
ATOM 2743 C CA . ALA A 1 351 ? -4.979 -8.572 8.661 1.00 94.88 351 ALA A CA 1
ATOM 2744 C C . ALA A 1 351 ? -6.116 -8.363 9.680 1.00 94.88 351 ALA A C 1
ATOM 2746 O O . ALA A 1 351 ? -5.899 -7.984 10.836 1.00 94.88 351 ALA A O 1
ATOM 2747 N N . ILE A 1 352 ? -7.353 -8.601 9.229 1.00 96.88 352 ILE A N 1
ATOM 2748 C CA . ILE A 1 352 ? -8.561 -8.442 10.039 1.00 96.88 352 ILE A CA 1
ATOM 2749 C C . ILE A 1 352 ? -8.581 -9.500 11.144 1.00 96.88 352 ILE A C 1
ATOM 2751 O O . ILE A 1 352 ? -8.430 -10.698 10.891 1.00 96.88 352 ILE A O 1
ATOM 2755 N N . LYS A 1 353 ? -8.817 -9.064 12.383 1.00 96.81 353 LYS A N 1
ATOM 2756 C CA . LYS A 1 353 ? -8.953 -9.925 13.559 1.00 96.81 353 LYS A CA 1
ATOM 2757 C C . LYS A 1 353 ? -10.417 -10.109 13.947 1.00 96.81 353 LYS A C 1
ATOM 2759 O O . LYS A 1 353 ? -11.231 -9.189 13.870 1.00 96.81 353 LYS A O 1
ATOM 2764 N N . LYS A 1 354 ? -10.731 -11.308 14.451 1.00 94.31 354 LYS A N 1
ATOM 2765 C CA . LYS A 1 354 ? -12.072 -11.661 14.949 1.00 94.31 354 LYS A CA 1
ATOM 2766 C C . LYS A 1 354 ? -12.493 -10.735 16.089 1.00 94.31 354 LYS A C 1
ATOM 2768 O O . LYS A 1 354 ? -13.595 -10.202 16.081 1.00 94.31 354 LYS A O 1
ATOM 2773 N N . ASN A 1 355 ? -11.597 -10.559 17.056 1.00 93.50 355 ASN A N 1
ATOM 2774 C CA . ASN A 1 355 ? -11.811 -9.680 18.193 1.00 93.50 355 ASN A CA 1
ATOM 2775 C C . ASN A 1 355 ? -11.220 -8.314 17.858 1.00 93.50 355 ASN A C 1
ATOM 2777 O O . ASN A 1 355 ? -10.043 -8.218 17.502 1.00 93.50 355 ASN A O 1
ATOM 2781 N N . GLY A 1 356 ? -12.056 -7.284 17.946 1.00 94.62 356 GLY A N 1
ATOM 2782 C CA . GLY A 1 356 ? -11.627 -5.909 17.758 1.00 94.62 356 GLY A CA 1
ATOM 2783 C C . GLY A 1 356 ? -10.875 -5.357 18.969 1.00 94.62 356 GLY A C 1
ATOM 2784 O O . GLY A 1 356 ? -10.718 -6.007 20.002 1.00 94.62 356 GLY A O 1
ATOM 2785 N N . ARG A 1 357 ? -10.421 -4.118 18.816 1.00 95.06 357 ARG A N 1
ATOM 2786 C CA . ARG A 1 357 ? -9.826 -3.287 19.859 1.00 95.06 357 ARG A CA 1
ATOM 2787 C C . ARG A 1 357 ? -10.765 -3.121 21.057 1.00 95.06 357 ARG A C 1
ATOM 2789 O O . ARG A 1 357 ? -11.951 -2.852 20.893 1.00 95.06 357 ARG A O 1
ATOM 2796 N N . GLU A 1 358 ? -10.212 -3.205 22.264 1.00 94.31 358 GLU A N 1
ATOM 2797 C CA . GLU A 1 358 ? -10.931 -2.861 23.494 1.00 94.31 358 GLU A CA 1
ATOM 2798 C C . GLU A 1 358 ? -11.071 -1.342 23.657 1.00 94.31 358 GLU A C 1
ATOM 2800 O O . GLU A 1 358 ? -10.228 -0.578 23.177 1.00 94.31 358 GLU A O 1
ATOM 2805 N N . CYS A 1 359 ? -12.074 -0.895 24.422 1.00 95.19 359 CYS A N 1
ATOM 2806 C CA . CYS A 1 359 ? -12.352 0.527 24.661 1.00 95.19 359 CYS A CA 1
ATOM 2807 C C . CYS A 1 359 ? -11.106 1.296 25.135 1.00 95.19 359 CYS A C 1
ATOM 2809 O O . CYS A 1 359 ? -10.794 2.374 24.629 1.00 95.19 359 CYS A O 1
ATOM 2811 N N . ALA A 1 360 ? -10.345 0.705 26.062 1.00 94.81 360 ALA A N 1
ATOM 2812 C CA . ALA A 1 360 ? -9.162 1.327 26.650 1.00 94.81 360 ALA A CA 1
ATOM 2813 C C . ALA A 1 360 ? -8.009 1.539 25.651 1.00 94.81 360 ALA A C 1
ATOM 2815 O O . ALA A 1 360 ? -7.126 2.357 25.904 1.00 94.81 360 ALA A O 1
ATOM 2816 N N . SER A 1 361 ? -8.011 0.835 24.513 1.00 94.44 361 SER A N 1
ATOM 2817 C CA . SER A 1 361 ? -7.019 1.063 23.455 1.00 94.44 361 SER A CA 1
ATOM 2818 C C . SER A 1 361 ? -7.221 2.394 22.726 1.00 94.44 361 SER A C 1
ATOM 2820 O O . SER A 1 361 ? -6.278 2.881 22.113 1.00 94.44 361 SER A O 1
ATOM 2822 N N . CYS A 1 362 ? -8.412 2.996 22.811 1.00 95.50 362 CYS A N 1
ATOM 2823 C CA . CYS A 1 362 ? -8.739 4.277 22.181 1.00 95.50 362 CYS A CA 1
ATOM 2824 C C . CYS A 1 362 ? -8.997 5.378 23.212 1.00 95.50 362 CYS A C 1
ATOM 2826 O O . CYS A 1 362 ? -8.539 6.499 23.038 1.00 95.50 362 CYS A O 1
ATOM 2828 N N . HIS A 1 363 ? -9.717 5.056 24.284 1.00 96.38 363 HIS A N 1
ATOM 2829 C CA . HIS A 1 363 ? -10.281 6.024 25.226 1.00 96.38 363 HIS A CA 1
ATOM 2830 C C . HIS A 1 363 ? -9.418 6.251 26.474 1.00 96.38 363 HIS A C 1
ATOM 2832 O O . HIS A 1 363 ? -9.917 6.621 27.532 1.00 96.38 363 HIS A O 1
ATOM 2838 N N . THR A 1 364 ? -8.113 6.022 26.380 1.00 93.75 364 THR A N 1
ATOM 2839 C CA . THR A 1 364 ? -7.180 6.378 27.454 1.00 93.75 364 THR A CA 1
ATOM 2840 C C . THR A 1 364 ? -6.333 7.570 27.047 1.00 93.75 364 THR A C 1
ATOM 2842 O O . THR A 1 364 ? -6.252 7.898 25.863 1.00 93.75 364 THR A O 1
ATOM 2845 N N . SER A 1 365 ? -5.688 8.221 28.015 1.00 86.75 365 SER A N 1
ATOM 2846 C CA . SER A 1 365 ? -4.726 9.297 27.732 1.00 86.75 365 SER A CA 1
ATOM 2847 C C . SER A 1 365 ? -3.579 8.846 26.819 1.00 86.75 365 SER A C 1
ATOM 2849 O O . SER A 1 365 ? -3.048 9.653 26.064 1.00 86.75 365 SER A O 1
ATOM 2851 N N . ASP A 1 366 ? -3.245 7.553 26.853 1.00 89.00 366 ASP A N 1
ATOM 2852 C CA . ASP A 1 366 ? -2.273 6.900 25.976 1.00 89.00 366 ASP A CA 1
ATOM 2853 C C . ASP A 1 366 ? -2.955 6.024 24.897 1.00 89.00 366 ASP A C 1
ATOM 2855 O O . ASP A 1 366 ? -2.403 5.031 24.420 1.00 89.00 366 ASP A O 1
ATOM 2859 N N . GLY A 1 367 ? -4.188 6.359 24.513 1.00 93.06 367 GLY A N 1
ATOM 2860 C CA . GLY A 1 367 ? -4.926 5.662 23.463 1.00 93.06 367 GLY A CA 1
ATOM 2861 C C . GLY A 1 367 ? -4.281 5.800 22.078 1.00 93.06 367 GLY A C 1
ATOM 2862 O O . GLY A 1 367 ? -3.437 6.657 21.826 1.00 93.06 367 GLY A O 1
ATOM 2863 N N . ILE A 1 368 ? -4.692 4.942 21.144 1.00 94.50 368 ILE A N 1
ATOM 2864 C CA . ILE A 1 368 ? -4.233 4.951 19.748 1.00 94.50 368 ILE A CA 1
ATOM 2865 C C . ILE A 1 368 ? -4.875 6.079 18.920 1.00 94.50 368 ILE A C 1
ATOM 2867 O O . ILE A 1 368 ? -4.372 6.438 17.857 1.00 94.50 368 ILE A O 1
ATOM 2871 N N . ILE A 1 369 ? -6.003 6.627 19.384 1.00 94.75 369 ILE A N 1
ATOM 2872 C CA . ILE A 1 369 ? -6.731 7.688 18.689 1.00 94.75 369 ILE A CA 1
ATOM 2873 C C . ILE A 1 369 ? -6.215 9.047 19.144 1.00 94.75 369 ILE A C 1
ATOM 2875 O O . ILE A 1 369 ? -6.426 9.463 20.281 1.00 94.75 369 ILE A O 1
ATOM 2879 N N . ASP A 1 370 ? -5.628 9.790 18.212 1.00 94.12 370 ASP A N 1
ATOM 2880 C CA . ASP A 1 370 ? -5.343 11.205 18.409 1.00 94.12 370 ASP A CA 1
ATOM 2881 C C . ASP A 1 370 ? -6.604 12.039 18.130 1.00 94.12 370 ASP A C 1
ATOM 2883 O O . ASP A 1 370 ? -6.849 12.524 17.020 1.00 94.12 370 ASP A O 1
ATOM 2887 N N . PHE A 1 371 ? -7.444 12.180 19.156 1.00 95.38 371 PHE A N 1
ATOM 2888 C CA . PHE A 1 371 ? -8.692 12.938 19.067 1.00 95.38 371 PHE A CA 1
ATOM 2889 C C . PHE A 1 371 ? -8.466 14.410 18.697 1.00 95.38 371 PHE A C 1
ATOM 2891 O O . PHE A 1 371 ? -9.277 14.991 17.974 1.00 95.38 371 PHE A O 1
ATOM 2898 N N . LYS A 1 372 ? -7.352 15.010 19.135 1.00 94.62 372 LYS A N 1
ATOM 2899 C CA . LYS A 1 372 ? -7.025 16.401 18.805 1.00 94.62 372 LYS A CA 1
ATOM 2900 C C . LYS A 1 372 ? -6.808 16.553 17.301 1.00 94.62 372 LYS A C 1
ATOM 2902 O O . LYS A 1 372 ? -7.411 17.430 16.686 1.00 94.62 372 LYS A O 1
ATOM 2907 N N . ASN A 1 373 ? -6.028 15.657 16.695 1.00 92.81 373 ASN A N 1
ATOM 2908 C CA . ASN A 1 373 ? -5.818 15.643 15.246 1.00 92.81 373 ASN A CA 1
ATOM 2909 C C . ASN A 1 373 ? -7.086 15.284 14.450 1.00 92.81 373 ASN A C 1
ATOM 2911 O O . ASN A 1 373 ? -7.205 15.667 13.287 1.00 92.81 373 ASN A O 1
ATOM 2915 N N . LEU A 1 374 ? -8.058 14.603 15.063 1.00 95.06 374 LEU A N 1
ATOM 2916 C CA . LEU A 1 374 ? -9.383 14.365 14.475 1.00 95.06 374 LEU A CA 1
ATOM 2917 C C . LEU A 1 374 ? -10.364 15.542 14.640 1.00 95.06 374 LEU A C 1
ATOM 2919 O O . LEU A 1 374 ? -11.506 15.442 14.178 1.00 95.06 374 LEU A O 1
ATOM 2923 N N . GLY A 1 375 ? -9.944 16.646 15.267 1.00 94.44 375 GLY A N 1
ATOM 2924 C CA . GLY A 1 375 ? -10.753 17.856 15.424 1.00 94.44 375 GLY A CA 1
ATOM 2925 C C . GLY A 1 375 ? -11.774 17.791 16.564 1.00 94.44 375 GLY A C 1
ATOM 2926 O O . GLY A 1 375 ? -12.845 18.395 16.459 1.00 94.44 375 GLY A O 1
ATOM 2927 N N . TYR A 1 376 ? -11.486 17.033 17.624 1.00 95.00 376 TYR A N 1
ATOM 2928 C CA . TYR A 1 376 ? -12.249 17.092 18.873 1.00 95.00 376 TYR A CA 1
ATOM 2929 C C . TYR A 1 376 ? -11.734 18.225 19.769 1.00 95.00 376 TYR A C 1
ATOM 2931 O O . TYR A 1 376 ? -10.528 18.483 19.824 1.00 95.00 376 TYR A O 1
ATOM 2939 N N . SER A 1 377 ? -12.646 18.903 20.469 1.00 96.00 377 SER A N 1
ATOM 2940 C CA . SER A 1 377 ? -12.291 19.953 21.429 1.00 96.00 377 SER A CA 1
ATOM 2941 C C . SER A 1 377 ? -11.658 19.366 22.692 1.00 96.00 377 SER A C 1
ATOM 2943 O O . SER A 1 377 ? -11.824 18.184 22.997 1.00 96.00 377 SER A O 1
ATOM 2945 N N . THR A 1 378 ? -10.964 20.194 23.470 1.00 96.06 378 THR A N 1
ATOM 2946 C CA . THR A 1 378 ? -10.381 19.774 24.754 1.00 96.06 378 THR A CA 1
ATOM 2947 C C . THR A 1 378 ? -11.439 19.183 25.692 1.00 96.06 378 THR A C 1
ATOM 2949 O O . THR A 1 378 ? -11.198 18.157 26.324 1.00 96.06 378 THR A O 1
ATOM 2952 N N . GLU A 1 379 ? -12.630 19.780 25.742 1.00 96.50 379 GLU A N 1
ATOM 2953 C CA . GLU A 1 379 ? -13.748 19.323 26.575 1.00 96.50 379 GLU A CA 1
ATOM 2954 C C . GLU A 1 379 ? -14.306 17.980 26.087 1.00 96.50 379 GLU A C 1
ATOM 2956 O O . GLU A 1 379 ? -14.666 17.123 26.894 1.00 96.50 379 GLU A O 1
ATOM 2961 N N . GLU A 1 380 ? -14.377 17.771 24.769 1.00 95.25 380 GLU A N 1
ATOM 2962 C CA . GLU A 1 380 ? -14.770 16.481 24.198 1.00 95.25 380 GLU A CA 1
ATOM 2963 C C . GLU A 1 380 ? -13.743 15.401 24.538 1.00 95.25 380 GLU A C 1
ATOM 2965 O O . GLU A 1 380 ? -14.120 14.319 24.982 1.00 95.25 380 GLU A O 1
ATOM 2970 N N . ILE A 1 381 ? -12.451 15.705 24.400 1.00 95.50 381 ILE A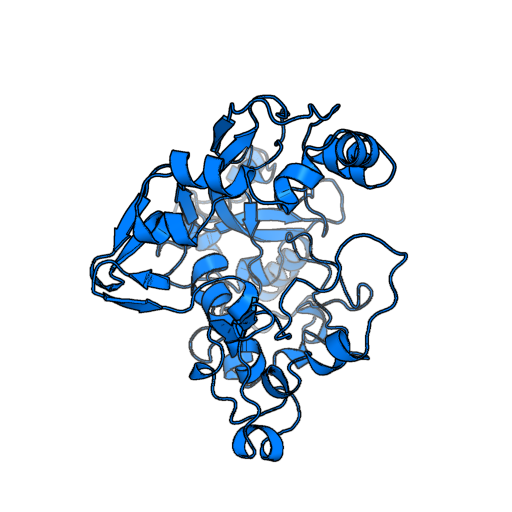 N 1
ATOM 2971 C CA . ILE A 1 381 ? -11.363 14.773 24.718 1.00 95.50 381 ILE A CA 1
ATOM 2972 C C . ILE A 1 381 ? -11.410 14.373 26.193 1.00 95.50 381 ILE A C 1
ATOM 2974 O O . ILE A 1 381 ? -11.299 13.189 26.497 1.00 95.50 381 ILE A O 1
ATOM 2978 N N . GLN A 1 382 ? -11.645 15.318 27.106 1.00 94.06 382 GLN A N 1
ATOM 2979 C CA . GLN A 1 382 ? -11.782 15.031 28.540 1.00 94.06 382 GLN A CA 1
ATOM 2980 C C . GLN A 1 382 ? -12.966 14.109 28.860 1.00 94.06 382 GLN A C 1
ATOM 2982 O O . GLN A 1 382 ? -12.895 13.337 29.808 1.00 94.06 382 GLN A O 1
ATOM 2987 N N . ARG A 1 383 ? -14.054 14.167 28.081 1.00 94.19 383 ARG A N 1
ATOM 2988 C CA . ARG A 1 383 ? -15.199 13.252 28.237 1.00 94.19 383 ARG A CA 1
ATOM 2989 C C . ARG A 1 383 ? -14.955 11.889 27.601 1.00 94.19 383 ARG A C 1
ATOM 2991 O O . ARG A 1 383 ? -15.508 10.894 28.057 1.00 94.19 383 ARG A O 1
ATOM 2998 N N . LEU A 1 384 ? -14.186 11.860 26.517 1.00 93.50 384 LEU A N 1
ATOM 2999 C CA . LEU A 1 384 ? -13.916 10.656 25.739 1.00 93.50 384 LEU A CA 1
ATOM 3000 C C . LEU A 1 384 ? -12.721 9.863 26.262 1.00 93.50 384 LEU A C 1
ATOM 3002 O O . LEU A 1 384 ? -12.558 8.723 25.843 1.00 93.50 384 LEU A O 1
ATOM 3006 N N . THR A 1 385 ? -11.882 10.435 27.124 1.00 94.56 385 THR A N 1
ATOM 3007 C CA . THR A 1 385 ? -10.677 9.777 27.633 1.00 94.56 385 THR A CA 1
ATOM 3008 C C . THR A 1 385 ? -10.692 9.666 29.152 1.00 94.56 385 THR A C 1
ATOM 3010 O O . THR A 1 385 ? -11.172 10.558 29.845 1.00 94.56 385 THR A O 1
ATOM 3013 N N . TRP A 1 386 ? -10.150 8.568 29.677 1.00 90.56 386 TRP A N 1
ATOM 3014 C CA . TRP A 1 386 ? -9.922 8.374 31.109 1.00 90.56 386 TRP A CA 1
ATOM 3015 C C . TRP A 1 386 ? -8.475 7.958 31.388 1.00 90.56 386 TRP A C 1
ATOM 3017 O O . TRP A 1 386 ? -7.780 7.400 30.535 1.00 90.56 386 TRP A O 1
ATOM 3027 N N . THR A 1 387 ? -8.008 8.220 32.605 1.00 77.88 387 THR A N 1
ATOM 3028 C CA . THR A 1 387 ? -6.740 7.671 33.097 1.00 77.88 387 THR A CA 1
ATOM 3029 C C . THR A 1 387 ? -6.995 6.248 33.583 1.00 77.88 387 THR A C 1
ATOM 3031 O O . THR A 1 387 ? -7.998 6.009 34.255 1.00 77.88 387 THR A O 1
ATOM 3034 N N . LYS A 1 388 ? -6.138 5.304 33.186 1.00 58.25 388 LYS A N 1
ATOM 3035 C CA . LYS A 1 388 ? -6.207 3.919 33.669 1.00 58.25 388 LYS A CA 1
ATOM 3036 C C . LYS A 1 388 ? -5.914 3.811 35.156 1.00 58.25 388 LYS A C 1
ATOM 3038 O O . LYS A 1 388 ? -5.057 4.588 35.632 1.00 58.25 388 LYS A O 1
#

Sequence (388 aa):
MQTRNGRVISEGCGKCHISGMYSPPLLYMATQKITEEEIDAIDCLICHAREYDMSKKKVFKDEHGYRWGQDRSMRAAVSAGHADAQACLRCHVETFTTKRATPYTPEEDVHAKAGLNCTTCHISEGHLIAKGRFGTDLVTEDLPEVKVSCEGCHTLSPHKGSDQADTLNTHTAKLSCEACHITQLGSENWRYRDWSKPIFNEAMGIYQPTTVITNETKEALTFRWFDGTSTVMAQARGARTDGKSRVYPFKLFQAVMPEDAANRGPTGGMLLPIDRHFYYREGNPDKFVRNAMEKPFMKLMYGEGMAGMMMKGTMNKMMRAIGLEGFKAPWGGNYVWSEMRGDATLMVNHAIKKNGRECASCHTSDGIIDFKNLGYSTEEIQRLTWTK

Solvent-accessible surface area (backbone atoms only — not comparable to full-atom values): 21324 Å² total; per-residue (Å²): 87,71,27,76,76,72,47,77,48,70,82,62,76,59,66,61,44,62,43,36,50,73,55,78,75,81,80,87,57,101,79,69,79,86,48,70,68,65,59,72,26,45,45,66,37,65,41,22,14,76,58,52,50,69,85,41,45,31,69,47,76,60,98,92,42,55,28,36,41,66,53,82,45,69,65,16,60,76,38,48,52,82,64,47,47,68,30,55,38,77,57,44,43,64,45,22,36,24,70,48,10,26,34,81,36,59,90,48,8,52,56,40,52,71,65,57,41,57,55,77,59,33,44,66,60,98,89,30,50,22,70,27,57,77,48,23,67,97,63,85,61,64,33,73,86,43,76,51,58,70,68,81,84,40,62,78,62,72,55,70,98,50,99,54,18,69,62,58,28,57,42,50,76,46,36,40,68,49,51,35,18,40,72,60,49,35,62,55,21,46,40,34,38,30,52,81,45,54,40,77,38,75,94,73,24,28,28,40,52,39,64,45,67,44,68,55,41,66,83,38,44,44,68,40,34,34,59,49,47,49,47,91,66,17,28,64,33,52,38,82,83,69,83,70,33,31,32,36,45,19,33,46,34,46,40,31,46,46,26,33,62,80,32,60,29,88,56,28,52,46,69,54,60,69,32,57,77,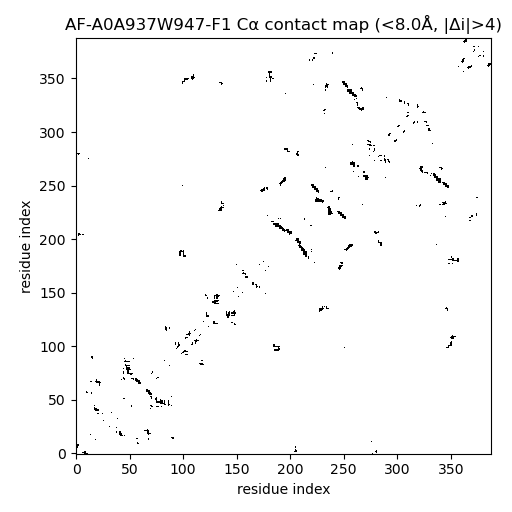54,35,24,58,69,52,48,53,68,63,20,35,54,57,34,50,69,35,69,68,42,49,48,57,32,26,70,70,42,36,59,48,43,68,35,76,72,44,29,55,53,38,44,65,28,37,28,94,66,74,71,58,60,73,86,85,55,64,41,82,36,64,57,68,59,58,22,32,44,59,51,88,44,15,38,40,90,69,53,61,58,68,67,53,42,32,24,85,86,24,60,56,61,48,63,85,55,71,47,50,74,70,54,47,60,73,56,33,42,83,133

Secondary structure (DSSP, 8-state):
-B-TTS-B---SGGGG-SB--SSSS-TT-TTPPPPHHHHHTB-SHHHHBTT--GGG--EEE-SS-EEE-----HHHHHTB-S--HHHHHHHHHHIIIIIS----STTT-HHHHTT--HHHHS-EETTEE---S---S----SSTT---SGGGTS-S----SSTTHHHHHHHTTTB-HHHHH-----S-EEEEEEEEEEEEETTTTEEEEEEEEE--HHHHEEEEEE-S-B-TT--B---TTSSS-EEEEEEEEEEEEEEEEEEE-SS-EEEPP--HHHHHHH--HHHHHHHHHTSHHHHHHTSHHHHHHHTSHHHHHHHHHTT-S----S--S-EEEEE-SS-EEEE---S--SS---GGGTSBTT-S--TTTTT--HHHHHHH-B--

Mean predicted aligned error: 6.21 Å

Foldseek 3Di:
DQFQVRDDDADDPQLQDQFFDPDDQPPDDPPDDQDPVNVVRGAPLLFFFPPWDSVQQGWDADPVGITGGGPPDPNSVVRGDHGFQVSVCSRCQVCCQEVQLFHQDLVQFVCSVVRDGPCVQQPDDPNQTAPALQFLDPDDGSCHVRHRAPVVPAPLQRADDDPCSVVVSVLSQAAGPCQWFQPFGHQNYFAEWELQFWDQDPVVSWTDTDTDTGRDRLVFKAKEFAQSYYFPLSHGDHAPPPSRTHIAIFGWHKYWFKFQPVFAFLQAGHTADFQVVCCTHPVHRLVRSVVSCPDPVNQVCQDPVNQVVCCDDPNVVNSVSRGGNGDDHDRPSDIDGDMRSDINGGHHDHSGHPGTDDLQCQAEPNHSYPVVVNPDDPVRNVVSHDHD

Radius of gyration: 23.17 Å; Cα contacts (8 Å, |Δi|>4): 698; chains: 1; bounding box: 55×54×65 Å